Protein 2ID3 (pdb70)

Radius of gyration: 21.88 Å; Cα contacts (8 Å, |Δi|>4): 629; chains: 2; bounding box: 57×42×58 Å

Solvent-accessible surface area: 16475 Å² total

Secondary structure (DSSP, 8-state):
-HHHHHHHHHHHHHHHHHHHHH-GGG--HHHHHHHHT--HHHHHHHH-SHHHHHHHHHH--TTPPPPP--SSHHHHHHHHHHHHHHHHHSHHHHHHHHHHHHHHHH-HHHHHHHHHHHHHHHHHHHHHHHHHHHTTSS-TTB-HHHHHHHHHHHHHHIIIII-PPP-HHHHHHHHHHHHHHHHTTTTB--/-HHHHHHHHHHHHHHHHHHHH-GGG--HHHHHHHHT--HHHHHHHH-SHHHHHHHHHH--TTPPPPP--SSHHHHHHHHHHHHHHHHHSHHHHHHHHHHHHHHHH-HHHHHHHHHHHHHHHHHHHHHHHHHHHTTSS-TTB-HHHHHHHHHHHHHIIIIII-PPP-HHHHHHHHHHHHHHHHTTTTB--

Organism: Streptomyces coelicolor (strain ATCC BAA-471 / A3(2) / M145) (NCBI:txid100226)

Nearest PDB structures (foldseek):
  2id3-assembly1_A  TM=1.005E+00  e=2.063E-26  Streptomyces coelicolor
  8fw8-assembly1_A  TM=6.863E-01  e=2.282E-04  Neisseria gonorrhoeae
  8fw8-assembly2_D  TM=6.880E-01  e=2.505E-04  Neisseria gonorrhoeae
  3bjb-assembly3_F  TM=6.078E-01  e=8.425E-04  Rhodococcus jostii RHA1
  2jk3-assembly1_B  TM=5.901E-01  e=1.696E-03  Bacillus cereus

B-factor: mean 12.19, std 9.4, range [2.0, 215.23]

Structure (mmCIF, N/CA/C/O backbone):
data_2ID3
#
_entry.id   2ID3
#
_cell.length_a   81.069
_cell.length_b   85.617
_cell.length_c   126.341
_cell.angle_alpha   90.00
_cell.angle_beta   90.00
_cell.angle_gamma   90.00
#
_symmetry.space_group_name_H-M   'C 2 2 21'
#
loop_
_entity.id
_entity.type
_entity.pdbx_description
1 polymer 'Putative transcriptional regulator'
2 non-polymer 'CALCIUM ION'
3 non-polymer 'CHLORIDE ION'
4 water water
#
loop_
_atom_site.group_PDB
_atom_site.id
_atom_site.type_symbol
_atom_site.label_atom_id
_atom_site.label_alt_id
_atom_site.label_comp_id
_atom_site.label_asym_id
_atom_site.label_entity_id
_atom_site.label_seq_id
_atom_site.pdbx_PDB_ins_code
_atom_site.Cartn_x
_atom_site.Cartn_y
_atom_site.Cartn_z
_atom_site.occupancy
_atom_site.B_iso_or_equiv
_atom_site.auth_seq_id
_atom_site.auth_comp_id
_atom_site.auth_asym_id
_atom_site.auth_atom_id
_atom_site.pdbx_PDB_model_num
ATOM 1 N N . GLY A 1 35 ? 10.419 8.625 38.154 1.00 21.63 13 GLY A N 1
ATOM 2 C CA . GLY A 1 35 ? 9.617 7.626 37.394 1.00 19.72 13 GLY A CA 1
ATOM 3 C C . GLY A 1 35 ? 10.062 7.476 35.949 1.00 19.70 13 GLY A C 1
ATOM 4 O O . GLY A 1 35 ? 10.334 8.480 35.254 1.00 20.35 13 GLY A O 1
ATOM 5 N N . GLY A 1 36 ? 10.181 6.223 35.521 1.00 17.79 14 GLY A N 1
ATOM 6 C CA . GLY A 1 36 ? 10.351 5.864 34.121 1.00 16.02 14 GLY A CA 1
ATOM 7 C C . GLY A 1 36 ? 11.672 6.255 33.494 1.00 14.58 14 GLY A C 1
ATOM 8 O O . GLY A 1 36 ? 12.661 6.501 34.173 1.00 13.29 14 GLY A O 1
ATOM 9 N N . ARG A 1 37 ? 11.679 6.341 32.170 1.00 13.74 15 ARG A N 1
ATOM 10 C CA . ARG A 1 37 ? 12.917 6.638 31.448 1.00 12.87 15 ARG A CA 1
ATOM 11 C C . ARG A 1 37 ? 13.565 7.948 31.898 1.00 12.79 15 ARG A C 1
ATOM 12 O O . ARG A 1 37 ? 14.767 8.034 31.919 1.00 13.10 15 ARG A O 1
ATOM 20 N N . THR A 1 38 ? 12.772 8.944 32.288 1.00 11.96 16 THR A N 1
ATOM 21 C CA . THR A 1 38 ? 13.337 10.245 32.715 1.00 11.15 16 THR A CA 1
ATOM 22 C C . THR A 1 38 ? 14.202 10.056 33.942 1.00 10.48 16 THR A C 1
ATOM 23 O O . THR A 1 38 ? 15.280 10.666 34.062 1.00 11.05 16 THR A O 1
ATOM 27 N N . ALA A 1 39 ? 13.720 9.203 34.851 1.00 9.30 17 ALA A N 1
ATOM 28 C CA . ALA A 1 39 ? 14.450 8.897 36.090 1.00 9.68 17 ALA A CA 1
ATOM 29 C C . ALA A 1 39 ? 15.693 8.054 35.817 1.00 10.20 17 ALA A C 1
ATOM 30 O O . ALA A 1 39 ? 16.750 8.253 36.430 1.00 10.17 17 ALA A O 1
ATOM 32 N N . ARG A 1 40 ? 15.577 7.142 34.858 1.00 9.75 18 ARG A N 1
ATOM 33 C CA A ARG A 1 40 ? 16.695 6.282 34.475 0.50 10.41 18 ARG A CA 1
ATOM 34 C CA B ARG A 1 40 ? 16.703 6.287 34.488 0.50 9.59 18 ARG A CA 1
ATOM 35 C C . ARG A 1 40 ? 17.791 7.109 33.830 1.00 9.74 18 ARG A C 1
ATOM 36 O O . ARG A 1 40 ? 18.975 6.883 34.082 1.00 8.83 18 ARG A O 1
ATOM 51 N N . ILE A 1 41 ? 17.375 8.053 32.984 1.00 8.56 19 ILE A N 1
ATOM 52 C CA . ILE A 1 41 ? 18.312 8.966 32.344 1.00 8.95 19 ILE A CA 1
ATOM 53 C C . ILE A 1 41 ? 19.081 9.785 33.365 1.00 9.17 19 ILE A C 1
ATOM 54 O O . ILE A 1 41 ? 20.299 9.859 33.288 1.00 9.25 19 ILE A O 1
ATOM 59 N N . ARG A 1 42 ? 18.373 10.327 34.362 1.00 9.18 20 ARG A N 1
ATOM 60 C CA . ARG A 1 42 ? 19.030 11.106 35.426 1.00 10.04 20 ARG A CA 1
ATOM 61 C C . ARG A 1 42 ? 20.024 10.212 36.187 1.00 9.89 20 ARG A C 1
ATOM 62 O O . ARG A 1 42 ? 21.178 10.620 36.366 1.00 10.23 20 ARG A O 1
ATOM 70 N N . GLU A 1 43 ? 19.615 9.002 36.589 1.00 8.83 21 GLU A N 1
ATOM 71 C CA . GLU A 1 43 ? 20.550 8.074 37.254 1.00 7.83 21 GLU A CA 1
ATOM 72 C C . GLU A 1 43 ? 21.808 7.826 36.445 1.00 7.93 21 GLU A C 1
ATOM 73 O O . GLU A 1 43 ? 22.916 7.864 36.991 1.00 7.94 21 GLU A O 1
ATOM 79 N N . ALA A 1 44 ? 21.635 7.549 35.154 1.00 7.80 22 ALA A N 1
ATOM 80 C CA . ALA A 1 44 ? 22.778 7.294 34.241 1.00 6.77 22 ALA A CA 1
ATOM 81 C C . ALA 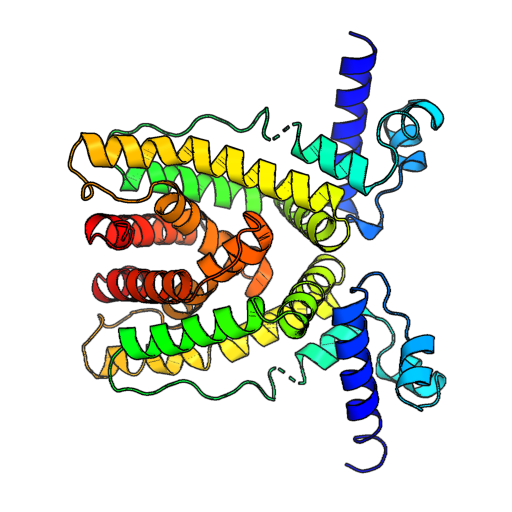A 1 44 ? 23.701 8.492 34.104 1.00 7.57 22 ALA A C 1
ATOM 82 O O . ALA A 1 44 ? 24.945 8.353 34.173 1.00 7.96 22 ALA A O 1
ATOM 84 N N . VAL A 1 45 ? 23.100 9.679 33.954 1.00 7.75 23 VAL A N 1
ATOM 85 C CA . VAL A 1 45 ? 23.850 10.920 33.774 1.00 6.93 23 VAL A CA 1
ATOM 86 C C . VAL A 1 45 ? 24.611 11.244 35.059 1.00 8.16 23 VAL A C 1
ATOM 87 O O . VAL A 1 45 ? 25.803 11.599 35.019 1.00 6.73 23 VAL A O 1
ATOM 91 N N . LEU A 1 46 ? 23.959 11.025 36.208 1.00 8.74 24 LEU A N 1
ATOM 92 C CA . LEU A 1 46 ? 24.656 11.378 37.448 1.00 9.11 24 LEU A CA 1
ATOM 93 C C . LEU A 1 46 ? 25.784 10.428 37.804 1.00 10.10 24 LEU A C 1
ATOM 94 O O . LEU A 1 46 ? 26.819 10.872 38.359 1.00 10.18 24 LEU A O 1
ATOM 99 N N . LEU A 1 47 ? 25.590 9.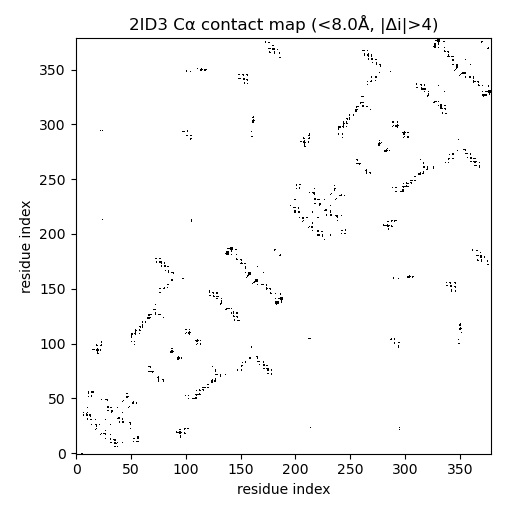132 37.509 1.00 8.75 25 LEU A N 1
ATOM 100 C CA . LEU A 1 47 ? 26.649 8.113 37.659 1.00 10.12 25 LEU A CA 1
ATOM 101 C C . LEU A 1 47 ? 27.808 8.492 36.750 1.00 8.93 25 LEU A C 1
ATOM 102 O O . LEU A 1 47 ? 28.969 8.511 37.171 1.00 8.58 25 LEU A O 1
ATOM 107 N N . ALA A 1 48 ? 27.485 8.855 35.512 1.00 8.29 26 ALA A N 1
ATOM 108 C CA . ALA A 1 48 ? 28.527 9.229 34.566 1.00 8.14 26 ALA A CA 1
ATOM 109 C C . ALA A 1 48 ? 29.271 10.476 35.031 1.00 9.05 26 ALA A C 1
ATOM 110 O O . ALA A 1 48 ? 30.531 10.554 34.923 1.00 9.23 26 ALA A O 1
ATOM 112 N N . ALA A 1 49 ? 28.521 11.409 35.585 1.00 8.77 27 ALA A N 1
ATOM 113 C CA . ALA A 1 49 ? 29.147 12.633 36.119 1.00 8.24 27 ALA A CA 1
ATOM 114 C C . ALA A 1 49 ? 30.072 12.352 37.287 1.00 8.92 27 ALA A C 1
ATOM 115 O O . ALA A 1 49 ? 31.150 12.930 37.356 1.00 9.18 27 ALA A O 1
ATOM 117 N N . GLY A 1 50 ? 29.640 11.498 38.203 1.00 8.69 28 GLY A N 1
ATOM 118 C CA . GLY A 1 50 ? 30.501 11.126 39.337 1.00 7.37 28 GLY A CA 1
ATOM 119 C C . GLY A 1 50 ? 31.784 10.470 38.854 1.00 8.93 28 GLY A C 1
ATOM 120 O O . GLY A 1 50 ? 32.860 10.758 39.366 1.00 7.70 28 GLY A O 1
ATOM 121 N N . ASP A 1 51 ? 31.669 9.551 37.886 1.00 8.54 29 ASP A N 1
ATOM 122 C CA . ASP A 1 51 ? 32.837 8.858 37.352 1.00 9.00 29 ASP A CA 1
ATOM 123 C C . ASP A 1 51 ? 33.794 9.856 36.708 1.00 9.15 29 ASP A C 1
ATOM 124 O O . ASP A 1 51 ? 35.011 9.800 36.902 1.00 8.95 29 ASP A O 1
ATOM 129 N N . ALA A 1 52 ? 33.253 10.763 35.913 1.00 9.31 30 ALA A N 1
ATOM 130 C CA . ALA A 1 52 ? 34.083 11.758 35.250 1.00 7.56 30 ALA A CA 1
ATOM 131 C C . ALA A 1 52 ? 34.720 12.739 36.224 1.00 7.81 30 ALA A C 1
ATOM 132 O O . ALA A 1 52 ? 35.844 13.167 36.024 1.00 8.96 30 ALA A O 1
ATOM 134 N N . LEU A 1 53 ? 33.982 13.182 37.236 1.00 7.13 31 LEU A N 1
ATOM 135 C CA . LEU A 1 53 ? 34.557 14.097 38.219 1.00 6.98 31 LEU A CA 1
ATOM 136 C C . LEU A 1 53 ? 35.732 13.447 38.927 1.00 7.46 31 LEU A C 1
ATOM 137 O O . LEU A 1 53 ? 36.781 14.055 39.123 1.00 7.20 31 LEU A O 1
ATOM 142 N N . ALA A 1 54 ? 35.536 12.205 39.330 1.00 7.55 32 ALA A N 1
ATOM 143 C CA . ALA A 1 54 ? 36.556 11.488 40.090 1.00 7.50 32 ALA A CA 1
ATOM 144 C C . ALA A 1 54 ? 37.803 11.191 39.261 1.00 7.94 32 ALA A C 1
ATOM 145 O O . ALA A 1 54 ? 38.923 11.293 39.762 1.00 9.31 32 ALA A O 1
ATOM 147 N N . ALA A 1 55 ? 37.600 10.907 37.978 1.00 8.11 33 ALA A N 1
ATOM 148 C CA . ALA A 1 55 ? 38.697 10.667 37.049 1.00 7.15 33 ALA A CA 1
ATOM 149 C C . ALA A 1 55 ? 39.473 11.891 36.629 1.00 7.81 33 ALA A C 1
ATOM 150 O O . ALA A 1 55 ? 40.734 11.867 36.665 1.00 7.03 33 ALA A O 1
ATOM 152 N N . ASP A 1 56 ? 38.744 12.954 36.258 1.00 6.50 34 ASP A N 1
ATOM 153 C CA . ASP A 1 56 ? 39.350 14.024 35.513 1.00 6.93 34 ASP A CA 1
ATOM 154 C C . ASP A 1 56 ? 39.087 15.396 36.073 1.00 6.60 34 ASP A C 1
ATOM 155 O O . ASP A 1 56 ? 39.684 16.357 35.567 1.00 6.89 34 ASP A O 1
ATOM 160 N N . GLY A 1 57 ? 38.215 15.512 37.086 1.00 6.19 35 GLY A N 1
ATOM 161 C CA . GLY A 1 57 ? 37.977 16.786 37.738 1.00 6.83 35 GLY A CA 1
ATOM 162 C C . GLY A 1 57 ? 36.908 17.674 37.143 1.00 7.68 35 GLY A C 1
ATOM 163 O O . GLY A 1 57 ? 36.393 17.416 36.059 1.00 9.11 35 GLY A O 1
ATOM 164 N N . PHE A 1 58 ? 36.585 18.744 37.856 1.00 8.34 36 PHE A N 1
ATOM 165 C CA . PHE A 1 58 ? 35.491 19.599 37.422 1.00 7.82 36 PHE A CA 1
ATOM 166 C C . PHE A 1 58 ? 35.766 20.309 36.103 1.00 9.28 36 PHE A C 1
ATOM 167 O O . PHE A 1 58 ? 34.859 20.383 35.242 1.00 9.64 36 PHE A O 1
ATOM 175 N N . ASP A 1 59 ? 36.989 20.827 35.961 1.00 9.20 37 ASP A N 1
ATOM 176 C CA A ASP A 1 59 ? 37.438 21.570 34.791 0.50 10.30 37 ASP A CA 1
ATOM 177 C CA B ASP A 1 59 ? 37.263 21.642 34.768 0.50 10.13 37 ASP A CA 1
ATOM 178 C C . ASP A 1 59 ? 37.226 20.835 33.481 1.00 10.18 37 ASP A C 1
ATOM 179 O O . ASP A 1 59 ? 37.106 21.443 32.427 1.00 11.47 37 ASP A O 1
ATOM 188 N N . ALA A 1 60 ? 37.258 19.499 33.564 1.00 9.81 38 ALA A N 1
ATOM 189 C CA . ALA A 1 60 ? 37.233 18.642 32.382 1.00 9.78 38 ALA A CA 1
ATOM 190 C C . ALA A 1 60 ? 35.830 18.238 31.979 1.00 9.77 38 ALA A C 1
ATOM 191 O O . ALA A 1 60 ? 35.634 17.702 30.905 1.00 9.78 38 ALA A O 1
ATOM 193 N N . LEU A 1 61 ? 34.847 18.487 32.836 1.00 9.85 39 LEU A N 1
ATOM 194 C CA . LEU A 1 61 ? 33.512 17.902 32.630 1.00 9.82 39 LEU A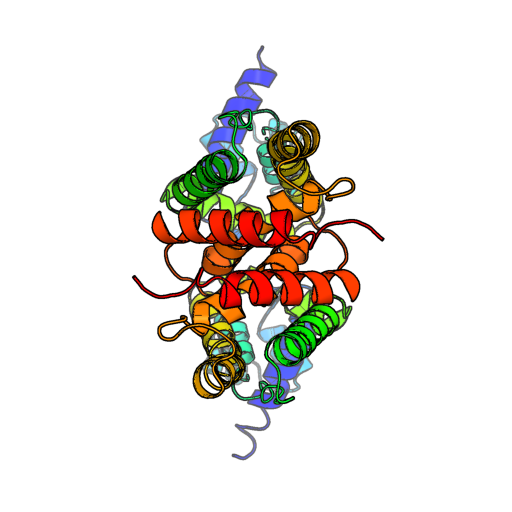 CA 1
ATOM 195 C C . LEU A 1 61 ? 32.903 18.552 31.388 1.00 9.33 39 LEU A C 1
ATOM 196 O O . LEU A 1 61 ? 32.942 19.785 31.267 1.00 8.35 39 LEU A O 1
ATOM 201 N N . ASP A 1 62 ? 32.349 17.750 30.472 1.00 7.71 40 ASP A N 1
ATOM 202 C CA . ASP A 1 62 ? 31.725 18.263 29.244 1.00 8.73 40 ASP A CA 1
ATOM 203 C C . ASP A 1 62 ? 30.406 17.487 29.063 1.00 9.66 40 ASP A C 1
ATOM 204 O O . ASP A 1 62 ? 30.394 16.246 29.024 1.00 10.45 40 ASP A O 1
ATOM 209 N N . LEU A 1 63 ? 29.296 18.212 28.939 1.00 9.55 41 LEU A N 1
ATOM 210 C CA . LEU A 1 63 ? 27.999 17.551 28.900 1.00 9.87 41 LEU A CA 1
ATOM 211 C C . LEU A 1 63 ? 27.771 16.645 27.686 1.00 10.93 41 LEU A C 1
ATOM 212 O O . LEU A 1 63 ? 27.014 15.678 27.784 1.00 10.34 41 LEU A O 1
ATOM 217 N N . GLY A 1 64 ? 28.398 16.976 26.556 1.00 10.72 42 GLY A N 1
ATOM 218 C CA . GLY A 1 64 ? 28.287 16.129 25.387 1.00 9.90 42 GLY A CA 1
ATOM 219 C C . GLY A 1 64 ? 28.962 14.790 25.660 1.00 8.35 42 GLY A C 1
ATOM 220 O O . GLY A 1 64 ? 28.489 13.752 25.221 1.00 8.98 42 GLY A O 1
ATOM 221 N N . GLU A 1 65 ? 30.116 14.818 26.319 1.00 7.86 43 GLU A N 1
ATOM 222 C CA . GLU A 1 65 ? 30.812 13.565 26.665 1.00 7.77 43 GLU A CA 1
ATOM 223 C C . GLU A 1 65 ? 30.009 12.767 27.674 1.00 7.77 43 GLU A C 1
ATOM 224 O O . GLU A 1 65 ? 29.990 11.521 27.620 1.00 7.43 43 GLU A O 1
ATOM 230 N N . ILE A 1 66 ? 29.410 13.453 28.642 1.00 8.13 44 ILE A N 1
ATOM 231 C CA . ILE A 1 66 ? 28.592 12.759 29.661 1.00 8.73 44 ILE A CA 1
ATOM 232 C C . ILE A 1 66 ? 27.406 12.042 29.014 1.00 9.04 44 ILE A C 1
ATOM 233 O O . ILE A 1 66 ? 27.099 10.893 29.317 1.00 9.04 44 ILE A O 1
ATOM 238 N N . ALA A 1 67 ? 26.769 12.710 28.067 1.00 10.02 45 ALA A N 1
ATOM 239 C CA . ALA A 1 67 ? 25.639 12.123 27.361 1.00 9.74 45 ALA A CA 1
ATOM 240 C C . ALA A 1 67 ? 26.046 10.803 26.676 1.00 9.79 45 ALA A C 1
ATOM 241 O O . ALA A 1 67 ? 25.337 9.792 26.750 1.00 10.74 45 ALA A O 1
ATOM 243 N N . ARG A 1 68 ? 27.210 10.818 26.026 1.00 9.75 46 ARG A N 1
ATOM 244 C CA . ARG A 1 68 ? 27.690 9.656 25.297 1.00 10.12 46 ARG A CA 1
ATOM 245 C C . ARG A 1 68 ? 27.982 8.518 26.267 1.00 9.82 46 ARG A C 1
ATOM 246 O O . ARG A 1 68 ? 27.617 7.344 26.027 1.00 8.75 46 ARG A O 1
ATOM 254 N N . ARG A 1 69 ? 28.619 8.864 27.384 1.00 10.10 47 ARG A N 1
ATOM 255 C CA . ARG A 1 69 ? 28.997 7.888 28.401 1.00 10.79 47 ARG A CA 1
ATOM 256 C C . ARG A 1 69 ? 27.788 7.294 29.066 1.00 10.99 47 ARG A C 1
ATOM 257 O O . ARG A 1 69 ? 27.784 6.113 29.424 1.00 10.45 47 ARG A O 1
ATOM 265 N N . ALA A 1 70 ? 26.783 8.133 29.280 1.00 10.01 48 ALA A N 1
ATOM 266 C CA . ALA A 1 70 ? 25.543 7.657 29.878 1.00 10.08 48 ALA A CA 1
ATOM 267 C C . ALA A 1 70 ? 24.623 6.982 28.883 1.00 10.48 48 ALA A C 1
ATOM 268 O O . ALA A 1 70 ? 23.606 6.413 29.295 1.00 11.49 48 ALA A O 1
ATOM 270 N N . GLY A 1 71 ? 24.929 7.051 27.586 1.00 11.23 49 GLY A N 1
ATOM 271 C CA . GLY A 1 71 ? 24.033 6.434 26.590 1.00 11.76 49 GLY A CA 1
ATOM 272 C C . GLY A 1 71 ? 22.718 7.187 26.413 1.00 12.57 49 GLY A C 1
ATOM 273 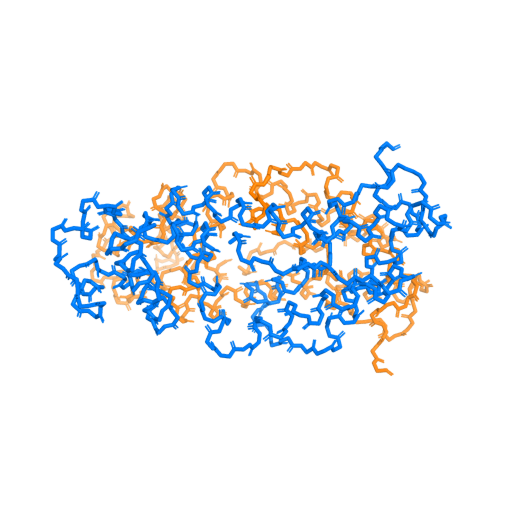O O . GLY A 1 71 ? 21.697 6.583 26.167 1.00 13.06 49 GLY A O 1
ATOM 274 N N . VAL A 1 72 ? 22.760 8.515 26.515 1.00 12.50 50 VAL A N 1
ATOM 275 C CA . VAL A 1 72 ? 21.594 9.400 26.521 1.00 12.79 50 VAL A CA 1
ATOM 276 C C . VAL A 1 72 ? 21.815 10.429 25.417 1.00 13.45 50 VAL A C 1
ATOM 277 O O . VAL A 1 72 ? 22.950 10.793 25.125 1.00 13.02 50 VAL A O 1
ATOM 281 N N . GLY A 1 73 ? 20.737 10.911 24.800 1.00 14.41 51 GLY A N 1
ATOM 282 C CA . GLY A 1 73 ? 20.846 11.987 23.798 1.00 13.55 51 GLY A CA 1
ATOM 283 C C . GLY A 1 73 ? 21.431 13.271 24.368 1.00 13.44 51 GLY A C 1
ATOM 284 O O . GLY A 1 73 ? 21.057 13.709 25.456 1.00 12.83 51 GLY A O 1
ATOM 285 N N . LYS A 1 74 ? 22.338 13.916 23.631 1.00 13.57 52 LYS A N 1
ATOM 286 C CA . LYS A 1 74 ? 22.944 15.121 24.173 1.00 14.26 52 LYS A CA 1
ATOM 287 C C . LYS A 1 74 ? 21.944 16.264 24.378 1.00 13.98 52 LYS A C 1
ATOM 288 O O . LYS A 1 74 ? 22.126 17.075 25.301 1.00 14.22 52 LYS A O 1
ATOM 294 N N . THR A 1 75 ? 20.907 16.364 23.539 1.00 13.39 53 THR A N 1
ATOM 295 C CA . THR A 1 75 ? 20.005 17.511 23.696 1.00 13.44 53 THR A CA 1
ATOM 296 C C . THR A 1 75 ? 19.319 17.469 25.068 1.00 13.41 53 THR A C 1
ATOM 297 O O . THR A 1 75 ? 19.166 18.496 25.707 1.00 13.89 53 THR A O 1
ATOM 301 N N . THR A 1 76 ? 18.962 16.265 25.518 1.00 13.34 54 THR A N 1
ATOM 302 C CA . THR A 1 76 ? 18.370 16.051 26.834 1.00 13.00 54 THR A CA 1
ATOM 303 C C . THR A 1 76 ? 19.312 16.458 27.942 1.00 12.35 54 THR A C 1
ATOM 304 O O . THR A 1 76 ? 18.905 17.093 28.927 1.00 12.77 54 THR A O 1
ATOM 308 N N . VAL A 1 77 ? 20.578 16.089 27.793 1.00 12.27 55 VAL A N 1
ATOM 309 C CA . VAL A 1 77 ? 21.575 16.451 28.828 1.00 11.23 55 VAL A CA 1
ATOM 310 C C . VAL A 1 77 ? 21.778 17.967 28.962 1.00 11.41 55 VAL A C 1
ATOM 311 O O . VAL A 1 77 ? 21.711 18.521 30.069 1.00 10.94 55 VAL A O 1
ATOM 315 N N . TYR A 1 78 ? 21.998 18.668 27.848 1.00 10.95 56 TYR A N 1
ATOM 316 C CA . TYR A 1 78 ? 22.091 20.116 27.912 1.00 10.68 56 TYR A CA 1
ATOM 317 C C . TYR A 1 78 ? 20.776 20.752 28.383 1.00 11.65 56 TYR A C 1
ATOM 318 O O . TYR A 1 78 ? 20.806 21.728 29.140 1.00 12.18 56 TYR A O 1
ATOM 327 N N . ARG A 1 79 ? 19.628 20.237 27.952 1.00 11.15 57 ARG A N 1
ATOM 328 C CA . ARG A 1 79 ? 18.338 20.813 28.390 1.00 12.87 57 ARG A CA 1
ATOM 329 C C . ARG A 1 79 ? 18.126 20.666 29.910 1.00 12.26 57 ARG A C 1
ATOM 330 O O . ARG A 1 79 ? 17.735 21.623 30.589 1.00 12.64 57 ARG A O 1
ATOM 338 N N . ARG A 1 80 ? 18.420 19.487 30.452 1.00 12.78 58 ARG A N 1
ATOM 339 C CA . ARG A 1 80 ? 18.045 19.208 31.836 1.00 12.19 58 ARG A CA 1
ATOM 340 C C . ARG A 1 80 ? 19.064 19.728 32.816 1.00 11.42 58 ARG A C 1
ATOM 341 O O . ARG A 1 80 ? 18.670 20.207 33.902 1.00 12.31 58 ARG A O 1
ATOM 349 N N . TRP A 1 81 ? 20.354 19.697 32.453 1.00 10.04 59 TRP A N 1
ATOM 350 C CA . TRP A 1 81 ? 21.407 20.138 33.413 1.00 9.98 59 TRP A CA 1
ATOM 351 C C . TRP A 1 81 ? 22.110 21.424 33.046 1.00 9.21 59 TRP A C 1
ATOM 352 O O . TRP A 1 81 ? 22.681 22.127 33.914 1.00 9.22 59 TRP A O 1
ATOM 363 N N . GLY A 1 82 ? 22.075 21.742 31.755 1.00 6.13 60 GLY A N 1
ATOM 364 C CA . GLY A 1 82 ? 22.606 23.010 31.275 1.00 5.25 60 GLY A CA 1
ATOM 365 C C . GLY A 1 82 ? 24.102 23.076 31.187 1.00 4.43 60 GLY A C 1
ATOM 366 O O . GLY A 1 82 ? 24.661 23.332 30.119 1.00 5.21 60 GLY A O 1
ATOM 367 N N . THR A 1 83 ? 24.773 22.945 32.328 1.00 4.00 61 THR A N 1
ATOM 368 C CA . THR A 1 83 ? 26.204 23.241 32.409 1.00 4.39 61 THR A CA 1
ATOM 369 C C . THR A 1 83 ? 26.871 22.218 33.325 1.00 3.68 61 THR A C 1
ATOM 370 O O . THR A 1 83 ? 26.185 21.516 34.071 1.00 4.87 61 THR A O 1
ATOM 374 N N . PRO A 1 84 ? 28.214 22.116 33.271 1.00 3.49 62 PRO A N 1
ATOM 375 C CA . PRO A 1 84 ? 28.898 21.274 34.257 1.00 2.88 62 PRO A CA 1
ATOM 376 C C . PRO A 1 84 ? 28.515 21.590 35.702 1.00 3.95 62 PRO A C 1
ATOM 377 O O . PRO A 1 84 ? 28.367 20.663 36.491 1.00 4.55 62 PRO A O 1
ATOM 381 N N . GLY A 1 85 ? 28.402 22.876 36.039 1.00 4.04 63 GLY A N 1
ATOM 382 C CA . GLY A 1 85 ? 27.973 23.275 37.398 1.00 3.19 63 GLY A CA 1
ATOM 383 C C . GLY A 1 85 ? 26.576 22.793 37.737 1.00 4.31 63 GLY A C 1
ATOM 384 O O . GLY A 1 85 ? 26.327 22.353 38.879 1.00 4.53 63 GLY A O 1
ATOM 385 N N . GLY A 1 86 ? 25.646 22.841 36.783 1.00 3.82 64 GLY A N 1
ATOM 386 C CA . GLY A 1 86 ? 24.308 22.254 37.014 1.00 5.17 64 GLY A CA 1
ATOM 387 C C . GLY A 1 86 ? 24.302 20.745 37.198 1.00 5.56 64 GLY A C 1
ATOM 388 O O . GLY A 1 86 ? 23.536 20.229 37.993 1.00 5.40 64 GLY A O 1
ATOM 389 N N . LEU A 1 87 ? 25.196 20.053 36.507 1.00 4.81 65 LEU A N 1
ATOM 390 C CA . LEU A 1 87 ? 25.329 18.610 36.636 1.00 4.31 65 LEU A CA 1
ATOM 391 C C . LEU A 1 87 ? 25.912 18.310 38.014 1.00 4.56 65 LEU A C 1
ATOM 392 O O . LEU A 1 87 ? 25.409 17.433 38.722 1.00 3.96 65 LEU A O 1
ATOM 397 N N . ALA A 1 88 ? 26.940 19.053 38.394 1.00 3.50 66 ALA A N 1
ATOM 398 C CA . ALA A 1 88 ? 27.530 18.849 39.729 1.00 3.06 66 ALA A CA 1
ATOM 399 C C . ALA A 1 88 ? 26.504 19.118 40.833 1.00 3.74 66 ALA A C 1
ATOM 400 O O . ALA A 1 88 ? 26.431 18.382 41.835 1.00 4.59 66 ALA A O 1
ATOM 402 N N . ALA A 1 89 ? 25.760 20.219 40.692 1.00 3.99 67 ALA A N 1
ATOM 403 C CA . ALA A 1 89 ? 24.712 20.544 41.671 1.00 4.27 67 ALA A CA 1
ATOM 404 C C . ALA A 1 89 ? 23.694 19.401 41.849 1.00 3.63 67 ALA A C 1
ATOM 405 O O . ALA A 1 89 ? 23.241 19.088 42.983 1.00 3.61 67 ALA A O 1
ATOM 407 N N . ASP A 1 90 ? 23.253 18.807 40.744 1.00 3.90 68 ASP A N 1
ATOM 408 C CA . ASP A 1 90 ? 22.240 17.741 40.845 1.00 3.79 68 ASP A CA 1
ATOM 409 C C . ASP A 1 90 ? 22.825 16.448 41.415 1.00 4.01 68 ASP A C 1
ATOM 410 O O . ASP A 1 90 ? 22.176 15.725 42.147 1.00 4.56 68 ASP A O 1
ATOM 415 N N . LEU A 1 91 ? 24.076 16.158 41.072 1.00 4.40 69 LEU A N 1
ATOM 416 C CA . LEU A 1 91 ? 24.782 15.056 41.713 1.00 3.36 69 LEU A CA 1
ATOM 417 C C . LEU A 1 91 ? 24.848 15.234 43.240 1.00 3.36 69 LEU A C 1
ATOM 418 O O . LEU A 1 91 ? 24.611 14.274 44.010 1.00 2.36 69 LEU A O 1
ATOM 423 N N . LEU A 1 92 ? 25.174 16.451 43.664 1.00 3.62 70 LEU A N 1
ATOM 424 C CA . LEU A 1 92 ? 25.189 16.786 45.110 1.00 2.06 70 LEU A CA 1
ATOM 425 C C . LEU A 1 92 ? 23.801 16.663 45.728 1.00 3.55 70 LEU A C 1
ATOM 426 O O . LEU A 1 92 ? 23.677 16.310 46.909 1.00 3.70 70 LEU A O 1
ATOM 431 N N . ALA A 1 93 ? 22.759 16.934 44.937 1.00 2.79 71 ALA A N 1
ATOM 432 C CA . ALA A 1 93 ? 21.383 16.782 45.463 1.00 3.06 71 ALA A CA 1
ATOM 433 C C . ALA A 1 93 ? 21.088 15.323 45.703 1.00 3.76 71 ALA A C 1
ATOM 434 O O . ALA A 1 93 ? 20.539 14.964 46.721 1.00 2.15 71 ALA A O 1
ATOM 436 N N . ASP A 1 94 ? 21.473 14.490 44.743 1.00 3.36 72 ASP A N 1
ATOM 437 C CA . ASP A 1 94 ? 21.312 13.063 44.889 1.00 4.71 72 ASP A CA 1
ATOM 438 C C . ASP A 1 94 ? 22.153 12.535 46.052 1.00 4.80 72 ASP A C 1
ATOM 439 O O . ASP A 1 94 ? 21.665 11.732 46.846 1.00 4.57 72 ASP A O 1
ATOM 452 N N . ALA A 1 96 ? 23.064 14.147 48.697 1.00 4.16 74 ALA A N 1
ATOM 453 C CA . ALA A 1 96 ? 22.394 14.568 49.940 1.00 4.60 74 ALA A CA 1
ATOM 454 C C . ALA A 1 96 ? 21.205 13.658 50.254 1.00 5.64 74 ALA A C 1
ATOM 455 O O . ALA A 1 96 ? 21.047 13.192 51.414 1.00 6.34 74 ALA A O 1
ATOM 457 N N . GLU A 1 97 ? 20.349 13.411 49.242 1.00 5.75 75 GLU A N 1
ATOM 458 C CA . GLU A 1 97 ? 19.137 12.582 49.409 1.00 6.98 75 GLU A CA 1
ATOM 459 C C . GLU A 1 97 ? 19.483 11.180 49.862 1.00 7.11 75 GLU A C 1
ATOM 460 O O . GLU A 1 97 ? 18.695 10.541 50.590 1.00 6.72 75 GLU A O 1
ATOM 466 N N . GLN A 1 98 ? 20.658 10.687 49.481 1.00 7.79 76 GLN A N 1
ATOM 467 C CA . GLN A 1 98 ? 21.042 9.294 49.791 1.00 9.32 76 GLN A CA 1
ATOM 468 C C . GLN A 1 98 ? 21.925 9.145 51.033 1.00 8.97 76 GLN A C 1
ATOM 469 O O . GLN A 1 98 ? 22.301 8.040 51.385 1.00 9.79 76 GLN A O 1
ATOM 475 N N . SER A 1 99 ? 22.295 10.258 51.658 1.00 9.22 77 SER A N 1
ATOM 476 C CA . SER A 1 99 ? 23.269 10.255 52.763 1.00 10.08 77 SER A CA 1
ATOM 477 C C . SER A 1 99 ? 22.731 9.360 53.882 1.00 9.53 77 SER A C 1
ATOM 478 O O . SER A 1 99 ? 21.546 9.340 54.123 1.00 9.53 77 SER A O 1
ATOM 481 N N . LEU A 1 100 ? 23.611 8.608 54.540 1.00 7.85 78 LEU A N 1
ATOM 482 C CA . LEU A 1 100 ? 23.171 7.542 55.459 1.00 8.03 78 LEU A CA 1
ATOM 483 C C . LEU A 1 100 ? 22.903 8.056 56.885 1.00 7.26 78 LEU A C 1
ATOM 484 O O . LEU A 1 100 ? 23.401 9.126 57.266 1.00 8.43 78 LEU A O 1
ATOM 489 N N . PRO A 1 101 ? 22.040 7.344 57.625 1.00 6.92 79 PRO A N 1
ATOM 490 C CA . PRO A 1 101 ? 21.692 7.781 58.993 1.00 6.43 79 PRO A CA 1
ATOM 491 C C . PRO A 1 101 ? 22.872 7.735 59.937 1.00 7.24 79 PRO A C 1
ATOM 492 O O . PRO A 1 101 ? 23.803 6.943 59.753 1.00 7.46 79 PRO A O 1
ATOM 496 N N . ARG A 1 102 ? 22.784 8.546 60.979 1.00 4.82 80 ARG A N 1
ATOM 497 C CA . ARG A 1 102 ? 23.812 8.595 62.003 1.00 5.67 80 ARG A CA 1
ATOM 498 C C . ARG A 1 102 ? 23.942 7.309 62.811 1.00 7.11 80 ARG A C 1
ATOM 499 O O . ARG A 1 102 ? 22.985 6.524 62.914 1.00 7.29 80 ARG A O 1
ATOM 507 N N . ALA A 1 103 ? 25.119 7.142 63.416 1.00 6.22 81 ALA A N 1
ATOM 508 C CA . ALA A 1 103 ? 25.330 6.189 64.500 1.00 7.57 81 ALA A CA 1
ATOM 509 C C . ALA A 1 103 ? 24.489 6.568 65.691 1.00 8.57 81 ALA A C 1
ATOM 510 O O . ALA A 1 103 ? 24.126 7.739 65.880 1.00 9.34 81 ALA A O 1
ATOM 512 N N . ASP A 1 104 ? 24.200 5.575 66.518 1.00 8.02 82 ASP A N 1
ATOM 513 C CA . ASP A 1 104 ? 23.458 5.814 67.735 1.00 8.40 82 ASP A CA 1
ATOM 514 C C . ASP A 1 104 ? 23.905 4.755 68.741 1.00 9.12 82 ASP A C 1
ATOM 515 O O . ASP A 1 104 ? 23.184 3.777 69.030 1.00 9.52 82 ASP A O 1
ATOM 520 N N . THR A 1 105 ? 25.076 5.004 69.320 1.00 9.56 83 THR A N 1
ATOM 521 C CA . THR A 1 105 ? 25.740 4.023 70.171 1.00 9.78 83 THR A CA 1
ATOM 522 C C . THR A 1 105 ? 25.363 4.133 71.633 1.00 9.71 83 THR A C 1
ATOM 523 O O . THR A 1 105 ? 25.556 3.178 72.388 1.00 10.42 83 THR A O 1
ATOM 527 N N . GLY A 1 106 ? 24.824 5.280 72.032 1.00 9.65 84 GLY A N 1
ATOM 528 C CA . GLY A 1 106 ? 24.547 5.515 73.452 1.00 9.23 84 GLY A CA 1
ATOM 529 C C . GLY A 1 106 ? 25.598 6.404 74.119 1.00 9.15 84 GLY A C 1
ATOM 530 O O . GLY A 1 106 ? 25.460 6.734 75.298 1.00 9.66 84 GLY A O 1
ATOM 531 N N . ALA A 1 107 ? 26.640 6.792 73.383 1.00 8.93 85 ALA A N 1
ATOM 532 C CA . ALA A 1 107 ? 27.698 7.667 73.922 1.00 8.97 85 ALA A CA 1
ATOM 533 C C . ALA A 1 107 ? 28.211 8.637 72.885 1.00 8.69 85 ALA A C 1
ATOM 534 O O . ALA A 1 107 ? 28.495 8.238 71.766 1.00 9.40 85 ALA A O 1
ATOM 536 N N . LEU A 1 108 ? 28.375 9.901 73.277 1.00 9.02 86 LEU A N 1
ATOM 537 C CA . LEU A 1 108 ? 28.805 10.939 72.351 1.00 8.86 86 LEU A CA 1
ATOM 538 C C . LEU A 1 108 ? 30.110 10.641 71.623 1.00 9.27 86 LEU A C 1
ATOM 539 O O . LEU A 1 108 ? 30.170 10.741 70.399 1.00 9.44 86 LEU A O 1
ATOM 544 N N . GLU A 1 109 ? 31.159 10.299 72.357 1.00 9.70 87 GLU A N 1
ATOM 545 C CA . GLU A 1 109 ? 32.437 10.152 71.673 1.00 9.38 87 GLU A CA 1
ATOM 546 C C . GLU A 1 109 ? 32.456 8.942 70.745 1.00 9.71 87 GLU A C 1
ATOM 547 O O . GLU A 1 109 ? 33.079 9.021 69.679 1.00 10.09 87 GLU A O 1
ATOM 553 N N . GLU A 1 110 ? 31.779 7.841 71.121 1.00 8.54 88 GLU A N 1
ATOM 554 C CA . GLU A 1 110 ? 31.656 6.698 70.217 1.00 9.91 88 GLU A CA 1
ATOM 555 C C . GLU A 1 110 ? 30.862 7.081 68.947 1.00 9.00 88 GLU A C 1
ATOM 556 O O . GLU A 1 110 ? 31.221 6.668 67.846 1.00 8.84 88 GLU A O 1
ATOM 562 N N . ASP A 1 111 ? 29.787 7.850 69.106 1.00 8.26 89 ASP A N 1
ATOM 563 C CA . ASP A 1 111 ? 29.045 8.356 67.933 1.00 7.53 89 ASP A CA 1
ATOM 564 C C . ASP A 1 111 ? 29.917 9.224 67.044 1.00 6.70 89 ASP A C 1
ATOM 565 O O . ASP A 1 111 ? 29.904 9.068 65.837 1.00 7.02 89 ASP A O 1
ATOM 570 N N . LEU A 1 112 ? 30.657 10.161 67.642 1.00 4.41 90 LEU A N 1
ATOM 571 C CA . LEU A 1 112 ? 31.438 11.103 66.831 1.00 3.97 90 LEU A CA 1
ATOM 572 C C . LEU A 1 112 ? 32.619 10.373 66.208 1.00 4.74 90 LEU A C 1
ATOM 573 O O . LEU A 1 112 ? 33.051 10.753 65.128 1.00 4.60 90 LEU A O 1
ATOM 578 N N . ARG A 1 113 ? 33.114 9.326 66.887 1.00 4.13 91 ARG A N 1
ATOM 579 C CA . ARG A 1 113 ? 34.203 8.494 66.312 1.00 5.00 91 ARG A CA 1
ATOM 580 C C . ARG A 1 113 ? 33.673 7.732 65.088 1.00 4.98 91 ARG A C 1
ATOM 581 O O . ARG A 1 113 ? 34.369 7.646 64.079 1.00 4.80 91 ARG A O 1
ATOM 589 N N . ALA A 1 114 ? 32.445 7.202 65.156 1.00 4.72 92 ALA A N 1
ATOM 590 C CA . ALA A 1 114 ? 31.869 6.470 63.997 1.00 5.31 92 ALA A CA 1
ATOM 591 C C . ALA A 1 114 ? 31.779 7.426 62.819 1.00 6.06 92 ALA A C 1
ATOM 592 O O . ALA A 1 114 ? 32.131 7.076 61.683 1.00 7.06 92 ALA A O 1
ATOM 594 N N . ASN A 1 115 ? 31.307 8.639 63.099 1.00 5.95 93 ASN A N 1
ATOM 595 C CA . ASN A 1 115 ? 31.238 9.689 62.098 1.00 6.22 93 ASN A CA 1
ATOM 596 C C . ASN A 1 115 ? 32.609 9.950 61.505 1.00 5.77 93 ASN A C 1
ATOM 597 O O . ASN A 1 115 ? 32.762 9.941 60.280 1.00 6.73 93 ASN A O 1
ATOM 602 N N . ALA A 1 116 ? 33.603 10.239 62.352 1.00 4.77 94 ALA A N 1
ATOM 603 C CA . ALA A 1 116 ? 34.905 10.660 61.837 1.00 3.58 94 ALA A CA 1
ATOM 604 C C . ALA A 1 116 ? 35.547 9.557 61.029 1.00 3.99 94 ALA A C 1
ATOM 605 O O . ALA A 1 116 ? 36.198 9.833 60.011 1.00 3.41 94 ALA A O 1
ATOM 607 N N . ARG A 1 117 ? 35.354 8.302 61.458 1.00 3.75 95 ARG A N 1
ATOM 608 C CA . ARG A 1 117 ? 35.966 7.183 60.742 1.00 4.03 95 ARG A CA 1
ATOM 609 C C . ARG A 1 117 ? 35.347 7.028 59.360 1.00 4.53 95 ARG A C 1
ATOM 610 O O . ARG A 1 117 ? 36.040 6.663 58.414 1.00 5.19 95 ARG A O 1
ATOM 618 N N . LEU A 1 118 ? 34.066 7.325 59.233 1.00 4.55 96 LEU A N 1
ATOM 619 C CA . LEU A 1 118 ? 33.394 7.259 57.936 1.00 5.49 96 LEU A CA 1
ATOM 620 C C . LEU A 1 118 ? 33.877 8.363 57.030 1.00 4.98 96 LEU A C 1
ATOM 621 O O . LEU A 1 118 ? 34.074 8.158 55.850 1.00 4.38 96 LEU A O 1
ATOM 626 N N . VAL A 1 119 ? 34.044 9.552 57.594 1.00 6.17 97 VAL A N 1
ATOM 627 C CA . VAL A 1 119 ? 34.618 10.647 56.786 1.00 6.17 97 VAL A CA 1
ATOM 628 C C . VAL A 1 119 ? 36.014 10.323 56.288 1.00 8.31 97 VAL A C 1
ATOM 629 O O . VAL A 1 119 ? 36.326 10.554 55.104 1.00 8.28 97 VAL A O 1
ATOM 633 N N . VAL A 1 120 ? 36.872 9.781 57.168 1.00 7.59 98 VAL A N 1
ATOM 634 C CA . VAL A 1 120 ? 38.215 9.406 56.719 1.00 6.83 98 VAL A CA 1
ATOM 635 C C . VAL A 1 120 ? 38.136 8.300 55.689 1.00 7.19 98 VAL A C 1
ATOM 636 O O . VAL A 1 120 ? 38.835 8.350 54.699 1.00 8.77 98 VAL A O 1
ATOM 640 N N . ARG A 1 121 ? 37.262 7.326 55.881 1.00 7.93 99 ARG A N 1
ATOM 641 C CA . ARG A 1 121 ? 37.194 6.243 54.882 1.00 8.51 99 ARG A CA 1
ATOM 642 C C . ARG A 1 121 ? 36.772 6.747 53.514 1.00 9.47 99 ARG A C 1
ATOM 643 O O . ARG A 1 121 ? 37.297 6.294 52.477 1.00 9.82 99 ARG A O 1
ATOM 651 N N . THR A 1 122 ? 35.864 7.708 53.524 1.00 10.48 100 THR A N 1
ATOM 652 C CA . THR A 1 122 ? 35.406 8.400 52.310 1.00 9.93 100 THR A CA 1
ATOM 653 C C . THR A 1 122 ? 36.527 9.226 51.669 1.00 10.12 100 THR A C 1
ATOM 654 O O . THR A 1 122 ? 36.831 9.056 50.480 1.00 11.50 100 THR A O 1
ATOM 658 N N . LEU A 1 123 ? 37.174 10.101 52.434 1.00 9.74 101 LEU A N 1
ATOM 659 C CA . LEU A 1 123 ? 38.178 10.983 51.813 1.00 9.33 101 LEU A CA 1
ATOM 660 C C . LEU A 1 123 ? 39.462 10.275 51.444 1.00 9.97 101 LEU A C 1
ATOM 661 O O . LEU A 1 123 ? 40.186 10.743 50.559 1.00 9.18 101 LEU A O 1
ATOM 666 N N . ASP A 1 124 ? 39.756 9.160 52.122 1.00 10.26 102 ASP A N 1
ATOM 667 C CA . ASP A 1 124 ? 40.980 8.416 51.860 1.00 11.09 102 ASP A CA 1
ATOM 668 C C . ASP A 1 124 ? 40.748 7.370 50.763 1.00 10.99 102 ASP A C 1
ATOM 669 O O . ASP A 1 124 ? 41.721 6.791 50.233 1.00 12.39 102 ASP A O 1
ATOM 674 N N . ASP A 1 125 ? 39.486 7.160 50.376 1.00 11.27 103 ASP A N 1
ATOM 675 C CA . ASP A 1 125 ? 39.185 6.245 49.281 1.00 11.79 103 ASP A CA 1
ATOM 676 C C . ASP A 1 125 ? 39.695 6.857 47.983 1.00 11.67 103 ASP A C 1
ATOM 677 O O . ASP A 1 125 ? 39.483 8.028 47.764 1.00 10.73 103 ASP A O 1
ATOM 682 N N . PRO A 1 126 ? 40.392 6.081 47.133 1.00 12.01 104 PRO A N 1
ATOM 683 C CA . PRO A 1 126 ? 40.859 6.746 45.902 1.00 12.43 104 PRO A CA 1
ATOM 684 C C . PRO A 1 126 ? 39.750 7.435 45.083 1.00 12.26 104 PRO A C 1
ATOM 685 O O . PRO A 1 126 ? 39.863 8.629 44.786 1.00 14.21 104 PRO A O 1
ATOM 689 N N . ARG A 1 127 ? 38.688 6.704 44.754 1.00 11.64 105 ARG A N 1
ATOM 690 C CA . ARG A 1 127 ? 37.595 7.293 43.995 1.00 10.91 105 ARG A CA 1
ATOM 691 C C . ARG A 1 127 ? 36.845 8.392 44.737 1.00 10.16 105 ARG A C 1
ATOM 692 O O . ARG A 1 127 ? 36.638 9.494 44.204 1.00 9.49 105 ARG A O 1
ATOM 700 N N . GLN A 1 128 ? 36.407 8.094 45.957 1.00 9.13 106 GLN A N 1
ATOM 701 C CA . GLN A 1 128 ? 35.525 9.026 46.654 1.00 8.39 106 GLN A CA 1
ATOM 702 C C . GLN A 1 128 ? 36.291 10.271 47.038 1.00 8.22 106 GLN A C 1
ATOM 703 O O . GLN A 1 128 ? 35.723 11.360 47.030 1.00 7.79 106 GLN A O 1
ATOM 709 N N . GLY A 1 129 ? 37.570 10.112 47.373 1.00 8.04 107 GLY A N 1
ATOM 710 C CA . GLY A 1 129 ? 38.413 11.249 47.756 1.00 8.19 107 GLY A CA 1
ATOM 711 C C . GLY A 1 129 ? 38.577 12.195 46.586 1.00 7.61 107 GLY A C 1
ATOM 712 O O . GLY A 1 129 ? 38.547 13.435 46.730 1.00 7.40 107 GLY A O 1
ATOM 713 N N . ARG A 1 130 ? 38.761 11.606 45.410 1.00 5.98 108 ARG A N 1
ATOM 714 C CA . ARG A 1 130 ? 38.873 12.417 44.181 1.00 5.36 108 ARG A CA 1
ATOM 715 C C . ARG A 1 130 ? 37.545 13.098 43.809 1.00 6.41 108 ARG A C 1
ATOM 716 O O . ARG A 1 130 ? 37.517 14.255 43.360 1.00 6.05 108 ARG A O 1
ATOM 724 N N . LEU A 1 131 ? 36.447 12.382 44.019 1.00 6.71 109 LEU A N 1
ATOM 725 C CA . LEU A 1 131 ? 35.110 12.951 43.777 1.00 6.39 109 LEU A CA 1
ATOM 726 C C . LEU A 1 131 ? 34.844 14.158 44.665 1.00 5.85 109 LEU A C 1
ATOM 727 O O . LEU A 1 131 ? 34.423 15.200 44.181 1.00 6.93 109 LEU A O 1
ATOM 732 N N . PHE A 1 132 ? 35.108 13.999 45.959 1.00 6.72 110 PHE A N 1
ATOM 733 C CA . PHE A 1 132 ? 34.912 15.107 46.873 1.00 6.84 110 PHE A CA 1
ATOM 734 C C . PHE A 1 132 ? 35.813 16.290 46.584 1.00 6.49 110 PHE A C 1
ATOM 735 O O . PHE A 1 132 ? 35.346 17.412 46.657 1.00 6.38 110 PHE A O 1
ATOM 743 N N . ARG A 1 133 ? 37.085 16.076 46.227 1.00 5.71 111 ARG A N 1
ATOM 744 C CA A ARG A 1 133 ? 37.948 17.206 45.849 0.70 6.60 111 ARG A CA 1
ATOM 745 C CA B ARG A 1 133 ? 37.950 17.192 45.847 0.30 5.34 111 ARG A CA 1
ATOM 746 C C . ARG A 1 133 ? 37.368 17.913 44.625 1.00 5.25 111 ARG A C 1
ATOM 747 O O . ARG A 1 133 ? 37.375 19.147 44.554 1.00 4.08 111 ARG A O 1
ATOM 762 N N . ALA A 1 134 ? 36.864 17.140 43.659 1.00 4.10 112 ALA A N 1
ATOM 763 C CA . ALA A 1 134 ? 36.282 17.714 42.414 1.00 5.69 112 ALA A CA 1
ATOM 764 C C . ALA A 1 134 ? 34.985 18.481 42.663 1.00 5.41 112 ALA A C 1
ATOM 765 O O . ALA A 1 134 ? 34.717 19.494 42.017 1.00 5.96 112 ALA A O 1
ATOM 767 N N . LEU A 1 135 ? 34.200 18.021 43.646 1.00 5.34 113 LEU A N 1
ATOM 768 C CA . LEU A 1 135 ? 32.943 18.690 43.978 1.00 4.15 113 LEU A CA 1
ATOM 769 C C . LEU A 1 135 ? 33.262 19.969 44.734 1.00 4.33 113 LEU A C 1
ATOM 770 O O . LEU A 1 135 ? 32.575 20.997 44.583 1.00 3.82 113 LEU A O 1
ATOM 775 N N . ILE A 1 136 ? 34.294 19.927 45.588 1.00 3.90 114 ILE A N 1
ATOM 776 C CA . ILE A 1 136 ? 34.706 21.167 46.260 1.00 4.47 114 ILE A CA 1
ATOM 777 C C . ILE A 1 136 ? 35.247 22.152 45.242 1.00 4.69 114 ILE A C 1
ATOM 778 O O . ILE A 1 136 ? 34.893 23.348 45.287 1.00 5.78 114 ILE A O 1
ATOM 783 N N . ALA A 1 137 ? 36.019 21.670 44.275 1.00 5.36 115 ALA A N 1
ATOM 784 C CA . ALA A 1 137 ? 36.493 22.566 43.206 1.00 5.36 115 ALA A CA 1
ATOM 785 C C . ALA A 1 137 ? 35.328 23.163 42.435 1.00 5.73 115 ALA A C 1
ATOM 786 O O . ALA A 1 137 ? 35.345 24.351 42.138 1.00 4.94 115 ALA A O 1
ATOM 788 N N . ALA A 1 138 ? 34.323 22.369 42.127 1.00 4.80 116 ALA A N 1
ATOM 789 C CA . ALA A 1 138 ? 33.120 22.893 41.467 1.00 5.28 116 ALA A CA 1
ATOM 790 C C . ALA A 1 138 ? 32.477 24.009 42.303 1.00 5.54 116 ALA A C 1
ATOM 791 O O . ALA A 1 138 ? 32.122 25.081 41.775 1.00 6.62 116 ALA A O 1
ATOM 793 N N . SER A 1 139 ? 32.382 23.792 43.630 1.00 5.76 117 SER A N 1
ATOM 794 C CA . SER A 1 139 ? 31.794 24.834 44.490 1.00 4.73 117 SER A CA 1
ATOM 795 C C . SER A 1 139 ? 32.568 26.131 44.493 1.00 6.05 117 SER A C 1
ATOM 796 O O . SER A 1 139 ? 32.001 27.192 44.709 1.00 6.22 117 SER A O 1
ATOM 799 N N . LEU A 1 140 ? 33.873 26.056 44.256 1.00 6.25 118 LEU A N 1
ATOM 800 C CA . LEU A 1 140 ? 34.702 27.250 44.326 1.00 5.33 118 LEU A CA 1
ATOM 801 C C . LEU A 1 140 ? 34.665 28.029 43.039 1.00 5.35 118 LEU A C 1
ATOM 802 O O . LEU A 1 140 ? 34.951 29.228 43.043 1.00 8.02 118 LEU A O 1
ATOM 807 N N . CYS A 1 141 ? 34.294 27.329 41.961 1.00 6.01 119 CYS A N 1
ATOM 808 C CA . CYS A 1 141 ? 34.303 27.866 40.602 1.00 6.68 119 CYS A CA 1
ATOM 809 C C . CYS A 1 141 ? 32.894 28.210 40.104 1.00 5.60 119 CYS A C 1
ATOM 810 O O . CYS A 1 141 ? 32.762 28.895 39.119 1.00 6.61 119 CYS A O 1
ATOM 813 N N . ASN A 1 142 ? 31.837 27.742 40.764 1.00 5.21 120 ASN A N 1
ATOM 814 C CA . ASN A 1 142 ? 30.510 27.817 40.173 1.00 5.00 120 ASN A CA 1
ATOM 815 C C . ASN A 1 142 ? 29.477 27.994 41.258 1.00 5.92 120 ASN A C 1
ATOM 816 O O . ASN A 1 142 ? 29.390 27.166 42.189 1.00 3.83 120 ASN A O 1
ATOM 821 N N . GLU A 1 143 ? 28.701 29.067 41.163 1.00 4.74 121 GLU A N 1
ATOM 822 C CA . GLU A 1 143 ? 27.750 29.392 42.244 1.00 7.95 121 GLU A CA 1
ATOM 823 C C . GLU A 1 143 ? 26.629 28.378 42.418 1.00 6.56 121 GLU A C 1
ATOM 824 O O . GLU A 1 143 ? 26.154 28.130 43.528 1.00 6.61 121 GLU A O 1
ATOM 830 N N . GLN A 1 144 ? 26.213 27.757 41.325 1.00 6.65 122 GLN A N 1
ATOM 831 C CA . GLN A 1 144 ? 25.176 26.723 41.408 1.00 5.00 122 GLN A CA 1
ATOM 832 C C . GLN A 1 144 ? 25.665 25.514 42.203 1.00 5.41 122 GLN A C 1
ATOM 833 O O . GLN A 1 144 ? 24.953 24.981 43.089 1.00 5.36 122 GLN A O 1
ATOM 839 N N . ALA A 1 145 ? 26.894 25.089 41.897 1.00 4.95 123 ALA A N 1
ATOM 840 C CA . ALA A 1 145 ? 27.492 23.926 42.571 1.00 3.89 123 ALA A CA 1
ATOM 841 C C . ALA A 1 145 ? 27.739 24.298 44.019 1.00 4.57 123 ALA A C 1
ATOM 842 O O . ALA A 1 145 ? 27.563 23.436 44.894 1.00 4.81 123 ALA A O 1
ATOM 844 N N . ALA A 1 146 ? 28.135 25.545 44.279 1.00 3.35 124 ALA A N 1
ATOM 845 C CA . ALA A 1 146 ? 28.388 26.005 45.665 1.00 4.61 124 ALA A CA 1
ATOM 846 C C . ALA A 1 146 ? 27.118 25.870 46.533 1.00 4.78 124 ALA A C 1
ATOM 847 O O . ALA A 1 146 ? 27.165 25.364 47.657 1.00 4.41 124 ALA A O 1
ATOM 849 N N . GLU A 1 147 ? 25.975 26.308 46.011 1.00 4.48 125 GLU A N 1
ATOM 850 C CA . GLU A 1 147 ? 24.754 26.244 46.815 1.00 4.10 125 GLU A CA 1
ATOM 851 C C . GLU A 1 147 ? 24.426 24.765 47.125 1.00 4.05 125 GLU A C 1
ATOM 852 O O . GLU A 1 147 ? 24.026 24.420 48.239 1.00 4.05 125 GLU A O 1
ATOM 858 N N . ALA A 1 148 ? 24.615 23.898 46.141 1.00 3.88 126 ALA A N 1
ATOM 859 C CA . ALA A 1 148 ? 24.308 22.500 46.300 1.00 3.34 126 ALA A CA 1
ATOM 860 C C . ALA A 1 148 ? 25.279 21.805 47.251 1.00 4.21 126 ALA A C 1
ATOM 861 O O . ALA A 1 148 ? 24.899 20.863 48.003 1.00 4.23 126 ALA A O 1
ATOM 863 N N . LEU A 1 149 ? 26.540 22.206 47.166 1.00 3.94 127 LEU A N 1
ATOM 864 C CA . LEU A 1 149 ? 27.543 21.685 48.082 1.00 3.16 127 LEU A CA 1
ATOM 865 C C . LEU A 1 149 ? 27.222 22.053 49.512 1.00 4.38 127 LEU A C 1
ATOM 866 O O . LEU A 1 149 ? 27.224 21.202 50.402 1.00 4.40 127 LEU A O 1
ATOM 871 N N . HIS A 1 150 ? 26.906 23.319 49.735 1.00 3.67 128 HIS A N 1
ATOM 872 C CA . HIS A 1 150 ? 26.558 23.728 51.100 1.00 3.86 128 HIS A CA 1
ATOM 873 C C . HIS A 1 150 ? 25.314 23.031 51.620 1.00 4.07 128 HIS A C 1
ATOM 874 O O . HIS A 1 150 ? 25.231 22.716 52.804 1.00 3.79 128 HIS A O 1
ATOM 881 N N . ARG A 1 151 ? 24.364 22.736 50.722 1.00 4.20 129 ARG A N 1
ATOM 882 C CA . ARG A 1 151 ? 23.157 22.021 51.108 1.00 5.18 129 ARG A CA 1
ATOM 883 C C . ARG A 1 151 ? 23.519 20.591 51.461 1.00 4.29 129 ARG A C 1
ATOM 884 O O . ARG A 1 151 ? 22.953 20.030 52.385 1.00 3.79 129 ARG A O 1
ATOM 892 N N . PHE A 1 152 ? 24.462 20.004 50.721 1.00 4.33 130 PHE A N 1
ATOM 893 C CA . PHE A 1 152 ? 24.873 18.637 51.043 1.00 5.45 130 PHE A CA 1
ATOM 894 C C . PHE A 1 152 ? 25.438 18.573 52.465 1.00 5.98 130 PHE A C 1
ATOM 895 O O . PHE A 1 152 ? 25.086 17.668 53.253 1.00 6.24 130 PHE A O 1
ATOM 903 N N . TYR A 1 153 ? 26.349 19.488 52.769 1.00 4.35 131 TYR A N 1
ATOM 904 C CA . TYR A 1 153 ? 26.979 19.449 54.085 1.00 5.52 131 TYR A CA 1
ATOM 905 C C . TYR A 1 153 ? 25.955 19.784 55.162 1.00 5.72 131 TYR A C 1
ATOM 906 O O . TYR A 1 153 ? 26.039 19.234 56.266 1.00 6.49 131 TYR A O 1
ATOM 915 N N . ALA A 1 154 ? 24.993 20.670 54.861 1.00 6.07 132 ALA A N 1
ATOM 916 C CA . ALA A 1 154 ? 23.912 20.950 55.821 1.00 6.08 132 ALA A CA 1
ATOM 917 C C . ALA A 1 154 ? 23.116 19.688 56.154 1.00 7.58 132 ALA A C 1
ATOM 918 O O . ALA A 1 154 ? 22.753 19.444 57.313 1.00 7.94 132 ALA A O 1
ATOM 920 N N . VAL A 1 155 ? 22.791 18.909 55.140 1.00 6.70 133 VAL A N 1
ATOM 921 C CA . VAL A 1 155 ? 22.047 17.652 55.364 1.00 6.45 133 VAL A CA 1
ATOM 922 C C . VAL A 1 155 ? 22.840 16.665 56.209 1.00 6.28 133 VAL A C 1
ATOM 923 O O . VAL A 1 155 ? 22.298 16.094 57.140 1.00 6.66 133 VAL A O 1
ATOM 927 N N . ARG A 1 156 ? 24.121 16.486 55.905 1.00 6.43 134 ARG A N 1
ATOM 928 C CA . ARG A 1 156 ? 24.944 15.515 56.621 1.00 7.79 134 ARG A CA 1
ATOM 929 C C . ARG A 1 156 ? 25.148 15.956 58.063 1.00 7.37 134 ARG A C 1
ATOM 930 O O . ARG A 1 156 ? 25.016 15.137 59.003 1.00 7.35 134 ARG A O 1
ATOM 938 N N . VAL A 1 157 ? 25.458 17.241 58.242 1.00 6.82 135 VAL A N 1
ATOM 939 C CA . VAL A 1 157 ? 25.708 17.777 59.577 1.00 5.36 135 VAL A CA 1
ATOM 940 C C . VAL A 1 157 ? 24.411 17.689 60.382 1.00 5.33 135 VAL A C 1
ATOM 941 O O . VAL A 1 157 ? 24.443 17.339 61.574 1.00 5.47 135 VAL A O 1
ATOM 945 N N . ASP A 1 158 ? 23.276 18.031 59.776 1.00 4.26 136 ASP A N 1
ATOM 946 C CA A ASP A 1 158 ? 22.022 18.011 60.535 0.50 5.28 136 ASP A CA 1
ATOM 947 C CA B ASP A 1 158 ? 22.021 17.989 60.538 0.50 4.89 136 ASP A CA 1
ATOM 948 C C . ASP A 1 158 ? 21.670 16.581 60.948 1.00 5.31 136 ASP A C 1
ATOM 949 O O . ASP A 1 158 ? 21.039 16.357 62.007 1.00 6.23 136 ASP A O 1
ATOM 958 N N . GLU A 1 159 ? 21.996 15.623 60.094 1.00 4.25 137 GLU A N 1
ATOM 959 C CA . GLU A 1 159 ? 21.728 14.216 60.437 1.00 3.87 137 GLU A CA 1
ATOM 960 C C . GLU A 1 159 ? 22.589 13.794 61.614 1.00 5.32 137 GLU A C 1
ATOM 961 O O . GLU A 1 159 ? 22.077 13.199 62.589 1.00 5.41 137 GLU A O 1
ATOM 967 N N . TRP A 1 160 ? 23.880 14.126 61.568 1.00 4.49 138 TRP A N 1
ATOM 968 C CA . TRP A 1 160 ? 24.740 13.657 62.641 1.00 4.80 138 TRP A CA 1
ATOM 969 C C . TRP A 1 160 ? 24.480 14.462 63.909 1.00 5.37 138 TRP A C 1
ATOM 970 O O . TRP A 1 160 ? 24.789 14.005 64.995 1.00 5.55 138 TRP A O 1
ATOM 981 N N . ALA A 1 161 ? 23.938 15.670 63.761 1.00 6.24 139 ALA A N 1
ATOM 982 C CA . ALA A 1 161 ? 23.568 16.497 64.922 1.00 6.78 139 ALA A CA 1
ATOM 983 C C . ALA A 1 161 ? 22.627 15.766 65.873 1.00 8.15 139 ALA A C 1
ATOM 984 O O . ALA A 1 161 ? 22.605 16.065 67.069 1.00 8.77 139 ALA A O 1
ATOM 986 N N . GLY A 1 162 ? 21.904 14.790 65.353 1.00 7.36 140 GLY A N 1
ATOM 987 C CA . GLY A 1 162 ? 21.049 13.916 66.206 1.00 8.10 140 GLY A CA 1
ATOM 988 C C . GLY A 1 162 ? 21.843 13.292 67.357 1.00 9.02 140 GLY A C 1
ATOM 989 O O . GLY A 1 162 ? 21.306 13.083 68.463 1.00 9.45 140 GLY A O 1
ATOM 990 N N . CYS A 1 163 ? 23.109 12.990 67.103 1.00 8.88 141 CYS A N 1
ATOM 991 C CA . CYS A 1 163 ? 23.969 12.419 68.145 1.00 9.96 141 CYS A CA 1
ATOM 992 C C . CYS A 1 163 ? 24.159 13.383 69.284 1.00 9.62 141 CYS A C 1
ATOM 993 O O . CYS A 1 163 ? 24.224 12.976 70.476 1.00 9.78 141 CYS A O 1
ATOM 996 N N . VAL A 1 164 ? 24.268 14.665 68.948 1.00 9.54 142 VAL A N 1
ATOM 997 C CA . VAL A 1 164 ? 24.554 15.660 69.979 1.00 10.19 142 VAL A CA 1
ATOM 998 C C . VAL A 1 164 ? 23.277 15.933 70.764 1.00 10.26 142 VAL A C 1
ATOM 999 O O . VAL A 1 164 ? 23.335 16.089 71.983 1.00 10.87 142 VAL A O 1
ATOM 1003 N N . ARG A 1 165 ? 22.132 15.954 70.084 1.00 10.26 143 ARG A N 1
ATOM 1004 C CA A ARG A 1 165 ? 20.875 16.130 70.787 0.50 10.28 143 ARG A CA 1
ATOM 1005 C CA B ARG A 1 165 ? 20.848 16.100 70.762 0.50 10.51 143 ARG A CA 1
ATOM 1006 C C . ARG A 1 165 ? 20.642 14.954 71.741 1.00 10.37 143 ARG A C 1
ATOM 1007 O O . ARG A 1 165 ? 20.114 15.140 72.829 1.00 10.68 143 ARG A O 1
ATOM 1022 N N . ASP A 1 166 ? 21.056 13.746 71.357 1.00 9.71 144 ASP A N 1
ATOM 1023 C CA . ASP A 1 166 ? 20.923 12.593 72.262 1.00 10.64 144 ASP A CA 1
ATOM 1024 C C . ASP A 1 166 ? 21.840 12.733 73.465 1.00 11.00 144 ASP A C 1
ATOM 1025 O O . ASP A 1 166 ? 21.477 12.370 74.580 1.00 11.52 144 ASP A O 1
ATOM 1030 N N . ALA A 1 167 ? 23.044 13.263 73.220 1.00 11.03 145 ALA A N 1
ATOM 1031 C CA . ALA A 1 167 ? 24.009 13.446 74.288 1.00 10.09 145 ALA A CA 1
ATOM 1032 C C . ALA A 1 167 ? 23.546 14.520 75.267 1.00 10.83 145 ALA A C 1
ATOM 1033 O O . ALA A 1 167 ? 23.754 14.364 76.462 1.00 11.09 145 ALA A O 1
ATOM 1035 N N . VAL A 1 168 ? 22.914 15.587 74.775 1.00 10.40 146 VAL A N 1
ATOM 1036 C CA . VAL A 1 168 ? 22.252 16.568 75.660 1.00 10.79 146 VAL A CA 1
ATOM 1037 C C . VAL A 1 168 ? 21.136 15.941 76.488 1.00 10.96 146 VAL A C 1
ATOM 1038 O O . VAL A 1 168 ? 21.094 16.135 77.714 1.00 11.84 146 VAL A O 1
ATOM 1042 N N . ALA A 1 169 ? 20.254 15.165 75.848 1.00 10.84 147 ALA A N 1
ATOM 1043 C CA . ALA A 1 169 ? 19.138 14.539 76.569 1.00 10.98 147 ALA A CA 1
ATOM 1044 C C . ALA A 1 169 ? 19.629 13.583 77.669 1.00 11.34 147 ALA A C 1
ATOM 1045 O O . ALA A 1 169 ? 19.009 13.450 78.717 1.00 11.67 147 ALA A O 1
ATOM 1047 N N . ARG A 1 170 ? 20.760 12.932 77.453 1.00 12.20 148 ARG A N 1
ATOM 1048 C CA . ARG A 1 170 ? 21.253 12.004 78.445 1.00 12.87 148 ARG A CA 1
ATOM 1049 C C . ARG A 1 170 ? 22.113 12.665 79.528 1.00 13.25 148 ARG A C 1
ATOM 1050 O O . ARG A 1 170 ? 22.516 12.013 80.493 1.00 13.85 148 ARG A O 1
ATOM 1058 N N . GLY A 1 171 ? 22.346 13.968 79.363 1.00 12.80 149 GLY A N 1
ATOM 1059 C CA . GLY A 1 171 ? 23.156 14.792 80.276 1.00 12.37 149 GLY A CA 1
ATOM 1060 C C . GLY A 1 171 ? 24.667 14.694 80.148 1.00 13.07 149 GLY A C 1
ATOM 1061 O O . GLY A 1 171 ? 25.388 15.053 81.085 1.00 11.98 149 GLY A O 1
ATOM 1062 N N . GLU A 1 172 ? 25.141 14.191 79.007 1.00 12.69 150 GLU A N 1
ATOM 1063 C CA . GLU A 1 172 ? 26.568 14.007 78.726 1.00 13.56 150 GLU A CA 1
ATOM 1064 C C . GLU A 1 172 ? 27.312 15.291 78.383 1.00 13.31 150 GLU A C 1
ATOM 1065 O O . GLU A 1 172 ? 28.526 15.404 78.616 1.00 12.59 150 GLU A O 1
ATOM 1071 N N . VAL A 1 173 ? 26.594 16.220 77.755 1.00 12.86 151 VAL A N 1
ATOM 1072 C CA . VAL A 1 173 ? 27.128 17.540 77.469 1.00 12.87 151 VAL A CA 1
ATOM 1073 C C . VAL A 1 173 ? 26.116 18.591 77.966 1.00 12.54 151 VAL A C 1
ATOM 1074 O O . VAL A 1 173 ? 24.902 18.290 78.089 1.00 12.75 151 VAL A O 1
ATOM 1078 N N . PRO A 1 174 ? 26.587 19.826 78.256 1.00 12.08 152 PRO A N 1
ATOM 1079 C CA . PRO A 1 174 ? 25.676 20.802 78.857 1.00 12.40 152 PRO A CA 1
ATOM 1080 C C . PRO A 1 174 ? 24.518 21.216 77.942 1.00 12.40 152 PRO A C 1
ATOM 1081 O O . PRO A 1 174 ? 24.644 21.236 76.720 1.00 12.41 152 PRO A O 1
ATOM 1085 N N . ASP A 1 175 ? 23.397 21.523 78.570 1.00 12.28 153 ASP A N 1
ATOM 1086 C CA . ASP A 1 175 ? 22.264 22.154 77.915 1.00 13.02 153 ASP A CA 1
ATOM 1087 C C . ASP A 1 175 ? 22.697 23.406 77.154 1.00 12.66 153 ASP A C 1
ATOM 1088 O O . ASP A 1 175 ? 23.594 24.149 77.597 1.00 13.83 153 ASP A O 1
ATOM 1093 N N . GLY A 1 176 ? 22.087 23.616 75.990 1.00 11.82 154 GLY A N 1
ATOM 1094 C CA . GLY A 1 176 ? 22.414 24.765 75.160 1.00 10.04 154 GLY A CA 1
ATOM 1095 C C . GLY A 1 176 ? 23.555 24.494 74.189 1.00 9.40 154 GLY A C 1
ATOM 1096 O O . GLY A 1 176 ? 23.890 25.348 73.385 1.00 8.04 154 GLY A O 1
ATOM 1097 N N . THR A 1 177 ? 24.143 23.304 74.268 1.00 9.91 155 THR A N 1
ATOM 1098 C CA . THR A 1 177 ? 25.202 22.895 73.314 1.00 9.67 155 THR A CA 1
ATOM 1099 C C . THR A 1 177 ? 24.661 22.892 71.883 1.00 10.09 155 THR A C 1
ATOM 1100 O O . THR A 1 177 ? 23.632 22.271 71.608 1.00 10.92 155 THR A O 1
ATOM 1104 N N . ASP A 1 178 ? 25.361 23.581 70.976 1.00 9.85 156 ASP A N 1
ATOM 1105 C CA . ASP A 1 178 ? 24.922 23.700 69.592 1.00 10.41 156 ASP A CA 1
ATOM 1106 C C . ASP A 1 178 ? 25.301 22.447 68.818 1.00 10.05 156 ASP A C 1
ATOM 1107 O O . ASP A 1 178 ? 26.484 22.190 68.616 1.00 10.20 156 ASP A O 1
ATOM 1112 N N . PRO A 1 179 ? 24.305 21.646 68.393 1.00 9.32 157 PRO A N 1
ATOM 1113 C CA . PRO A 1 179 ? 24.623 20.402 67.722 1.00 9.29 157 PRO A CA 1
ATOM 1114 C C . PRO A 1 179 ? 25.398 20.602 66.423 1.00 9.65 157 PRO A C 1
ATOM 1115 O O . PRO A 1 179 ? 26.345 19.853 66.179 1.00 11.17 157 PRO A O 1
ATOM 1119 N N . HIS A 1 180 ? 25.028 21.604 65.623 1.00 9.58 158 HIS A N 1
ATOM 1120 C CA . HIS A 1 180 ? 25.748 21.893 64.354 1.00 10.18 158 HIS A CA 1
ATOM 1121 C C . HIS A 1 180 ? 27.243 22.103 64.577 1.00 10.23 158 HIS A C 1
ATOM 1122 O O . HIS A 1 180 ? 28.085 21.529 63.881 1.00 9.22 158 HIS A O 1
ATOM 1129 N N . GLY A 1 181 ? 27.569 22.935 65.554 1.00 10.05 159 GLY A N 1
ATOM 1130 C CA . GLY A 1 181 ? 28.950 23.285 65.841 1.00 8.60 159 GLY A CA 1
ATOM 1131 C C . GLY A 1 181 ? 29.795 22.112 66.249 1.00 8.39 159 GLY A C 1
ATOM 1132 O O . GLY A 1 181 ? 30.917 21.971 65.782 1.00 8.41 159 GLY A O 1
ATOM 1133 N N . VAL A 1 182 ? 29.255 21.266 67.109 1.00 8.05 160 VAL A N 1
ATOM 1134 C CA . VAL A 1 182 ? 29.983 20.067 67.541 1.00 8.39 160 VAL A CA 1
ATOM 1135 C C . VAL A 1 182 ? 30.265 19.113 66.358 1.00 7.20 160 VAL A C 1
ATOM 1136 O O . VAL A 1 182 ? 31.352 18.584 66.205 1.00 7.25 160 VAL A O 1
ATOM 1140 N N . VAL A 1 183 ? 29.266 18.885 65.525 1.00 6.45 161 VAL A N 1
ATOM 1141 C CA . VAL A 1 183 ? 29.398 17.912 64.440 1.00 6.62 161 VAL A CA 1
ATOM 1142 C C . VAL A 1 183 ? 30.334 18.489 63.380 1.00 6.36 161 VAL A C 1
ATOM 1143 O O . VAL A 1 183 ? 31.214 17.787 62.877 1.00 7.54 161 VAL A O 1
ATOM 1147 N N . ALA A 1 184 ? 30.136 19.758 63.030 1.00 5.58 162 ALA A N 1
ATOM 1148 C CA . ALA A 1 184 ? 31.073 20.391 62.075 1.00 5.50 162 ALA A CA 1
ATOM 1149 C C . ALA A 1 184 ? 32.499 20.294 62.566 1.00 6.32 162 ALA A C 1
ATOM 1150 O O . ALA A 1 184 ? 33.433 20.082 61.788 1.00 6.45 162 ALA A O 1
ATOM 1152 N N . ALA A 1 185 ? 32.670 20.419 63.870 1.00 6.27 163 ALA A N 1
ATOM 1153 C CA . ALA A 1 185 ? 34.021 20.381 64.466 1.00 6.79 163 ALA A CA 1
ATOM 1154 C C . ALA A 1 185 ? 34.715 19.025 64.289 1.00 6.04 163 ALA A C 1
ATOM 1155 O O . ALA A 1 185 ? 35.948 18.957 64.270 1.00 6.58 163 ALA A O 1
ATOM 1157 N N . VAL A 1 186 ? 33.934 17.957 64.152 1.00 5.98 164 VAL A N 1
ATOM 1158 C CA . VAL A 1 186 ? 34.501 16.634 63.886 1.00 5.70 164 VAL A CA 1
ATOM 1159 C C . VAL A 1 186 ? 35.082 16.496 62.496 1.00 6.11 164 VAL A C 1
ATOM 1160 O O . VAL A 1 186 ? 36.205 15.978 62.316 1.00 7.60 164 VAL A O 1
ATOM 1164 N N . SER A 1 187 ? 34.306 16.915 61.503 1.00 6.29 165 SER A N 1
ATOM 1165 C CA . SER A 1 187 ? 34.745 16.794 60.117 1.00 5.83 165 SER A CA 1
ATOM 1166 C C . SER A 1 187 ? 35.828 17.794 59.755 1.00 5.61 165 SER A C 1
ATOM 1167 O O . SER A 1 187 ? 36.643 17.527 58.893 1.00 5.40 165 SER A O 1
ATOM 1170 N N . ALA A 1 188 ? 35.830 18.945 60.410 1.00 5.00 166 ALA A N 1
ATOM 1171 C CA . ALA A 1 188 ? 36.716 20.058 59.993 1.00 5.53 166 ALA A CA 1
ATOM 1172 C C . ALA A 1 188 ? 38.235 19.745 59.894 1.00 5.01 166 ALA A C 1
ATOM 1173 O O . ALA A 1 188 ? 38.849 20.049 58.867 1.00 5.33 166 ALA A O 1
ATOM 1175 N N . PRO A 1 189 ? 38.862 19.129 60.935 1.00 4.95 167 PRO A N 1
ATOM 1176 C CA . PRO A 1 189 ? 40.302 18.848 60.777 1.00 5.48 167 PRO A CA 1
ATOM 1177 C C . PRO A 1 189 ? 40.597 17.775 59.717 1.00 5.47 167 PRO A C 1
ATOM 1178 O O . PRO A 1 189 ? 41.727 17.682 59.233 1.00 6.37 167 PRO A O 1
ATOM 1182 N N . LEU A 1 190 ? 39.583 16.989 59.345 1.00 5.39 168 LEU A N 1
ATOM 1183 C CA . LEU A 1 190 ? 39.772 15.952 58.324 1.00 6.37 168 LEU A CA 1
ATOM 1184 C C . LEU A 1 190 ? 39.856 16.626 56.960 1.00 6.30 168 LEU A C 1
ATOM 1185 O O . LEU A 1 190 ? 40.812 16.379 56.195 1.00 6.33 168 LEU A O 1
ATOM 1190 N N . TYR A 1 191 ? 38.924 17.532 56.696 1.00 7.25 169 TYR A N 1
ATOM 1191 C CA . TYR A 1 191 ? 38.964 18.342 55.492 1.00 6.88 169 TYR A CA 1
ATOM 1192 C C . TYR A 1 191 ? 40.195 19.244 55.466 1.00 6.45 169 TYR A C 1
ATOM 1193 O O . TYR A 1 191 ? 40.726 19.490 54.404 1.00 7.50 169 TYR A O 1
ATOM 1202 N N . TYR A 1 192 ? 40.643 19.778 56.615 1.00 4.91 170 TYR A N 1
ATOM 1203 C CA . TYR A 1 192 ? 41.779 20.703 56.577 1.00 4.81 170 TYR A CA 1
ATOM 1204 C C . TYR A 1 192 ? 43.038 19.905 56.195 1.00 6.03 170 TYR A C 1
ATOM 1205 O O . TYR A 1 192 ? 43.890 20.386 55.474 1.00 4.90 170 TYR A O 1
ATOM 1214 N N . ALA A 1 193 ? 43.121 18.648 56.637 1.00 6.00 171 ALA A N 1
ATOM 1215 C CA . ALA A 1 193 ? 44.165 17.771 56.105 1.00 9.94 171 ALA A CA 1
ATOM 1216 C C . ALA A 1 193 ? 44.041 17.518 54.598 1.00 10.80 171 ALA A C 1
ATOM 1217 O O . ALA A 1 193 ? 45.029 17.617 53.838 1.00 11.79 171 ALA A O 1
ATOM 1219 N N . LEU A 1 194 ? 42.835 17.222 54.148 1.00 12.58 172 LEU A N 1
ATOM 1220 C CA . LEU A 1 194 ? 42.556 16.992 52.724 1.00 13.36 172 LEU A CA 1
ATOM 1221 C C . LEU A 1 194 ? 42.902 18.197 51.818 1.00 13.13 172 LEU A C 1
ATOM 1222 O O . LEU A 1 194 ? 43.482 18.048 50.714 1.00 14.46 172 LEU A O 1
ATOM 1227 N N . LEU A 1 195 ? 42.501 19.376 52.232 1.00 11.59 173 LEU A N 1
ATOM 1228 C CA . LEU A 1 195 ? 42.500 20.511 51.319 1.00 11.70 173 LEU A CA 1
ATOM 1229 C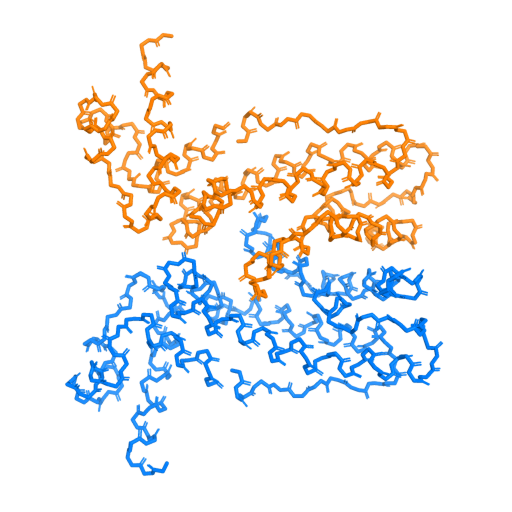 C . LEU A 1 195 ? 43.667 21.467 51.628 1.00 12.11 173 LEU A C 1
ATOM 1230 O O . LEU A 1 195 ? 44.210 22.114 50.717 1.00 13.23 173 LEU A O 1
ATOM 1235 N N . ASN A 1 196 ? 44.093 21.544 52.887 1.00 9.32 174 ASN A N 1
ATOM 1236 C CA . ASN A 1 196 ? 45.035 22.605 53.203 1.00 7.70 174 ASN A CA 1
ATOM 1237 C C . ASN A 1 196 ? 46.441 22.071 53.414 1.00 6.56 174 ASN A C 1
ATOM 1238 O O . ASN A 1 196 ? 47.380 22.500 52.783 1.00 4.31 174 ASN A O 1
ATOM 1243 N N . THR A 1 197 ? 46.593 21.137 54.335 1.00 7.18 175 THR A N 1
ATOM 1244 C CA . THR A 1 197 ? 47.932 20.598 54.590 1.00 7.44 175 THR A CA 1
ATOM 1245 C C . THR A 1 197 ? 48.349 19.570 53.543 1.00 6.89 175 THR A C 1
ATOM 1246 O O . THR A 1 197 ? 49.546 19.386 53.275 1.00 6.02 175 THR A O 1
ATOM 1250 N N . GLY A 1 198 ? 47.362 18.863 52.979 1.00 5.97 176 GLY A N 1
ATOM 1251 C CA . GLY A 1 198 ? 47.640 17.815 51.979 1.00 7.06 176 GLY A CA 1
ATOM 1252 C C . GLY A 1 198 ? 48.131 16.505 52.564 1.00 9.00 176 GLY A C 1
ATOM 1253 O O . GLY A 1 198 ? 48.694 15.691 51.843 1.00 11.56 176 GLY A O 1
ATOM 1254 N N . ARG A 1 199 ? 47.931 16.325 53.852 1.00 9.29 177 ARG A N 1
ATOM 1255 C CA . ARG A 1 199 ? 48.382 15.126 54.567 1.00 10.81 177 ARG A CA 1
ATOM 1256 C C . ARG A 1 199 ? 47.383 14.011 54.341 1.00 11.27 177 ARG A C 1
ATOM 1257 O O . ARG A 1 199 ? 46.171 14.281 54.283 1.00 11.04 177 ARG A O 1
ATOM 1265 N N . SER A 1 200 ? 47.873 12.770 54.281 1.00 9.43 178 SER A N 1
ATOM 1266 C CA . SER A 1 200 ? 46.990 11.589 54.233 1.00 9.36 178 SER A CA 1
ATOM 1267 C C . SER A 1 200 ? 46.311 11.391 55.556 1.00 8.44 178 SER A C 1
ATOM 1268 O O . SER A 1 200 ? 46.916 11.652 56.599 1.00 9.12 178 SER A O 1
ATOM 1271 N N . LEU A 1 201 ? 45.068 10.914 55.511 1.00 6.77 179 LEU A N 1
ATOM 1272 C CA . LEU A 1 201 ? 44.260 10.775 56.695 1.00 5.94 179 LEU A CA 1
ATOM 1273 C C . LEU A 1 201 ? 44.323 9.336 57.188 1.00 5.39 179 LEU A C 1
ATOM 1274 O O . LEU A 1 201 ? 44.338 8.388 56.404 1.00 6.76 179 LEU A O 1
ATOM 1279 N N . THR A 1 202 ? 44.372 9.193 58.508 1.00 6.55 180 THR A N 1
ATOM 1280 C CA . THR A 1 202 ? 44.391 7.875 59.148 1.00 6.95 180 THR A CA 1
ATOM 1281 C C . THR A 1 202 ? 43.222 7.722 60.108 1.00 7.34 180 THR A C 1
ATOM 1282 O O . THR A 1 202 ? 42.565 8.692 60.465 1.00 6.99 180 THR A O 1
ATOM 1286 N N . GLU A 1 203 ? 43.000 6.483 60.541 1.00 7.06 181 GLU A N 1
ATOM 1287 C CA . GLU A 1 203 ? 42.013 6.222 61.575 1.00 7.03 181 GLU A CA 1
ATOM 1288 C C . GLU A 1 203 ? 42.326 7.017 62.832 1.00 6.95 181 GLU A C 1
ATOM 1289 O O . GLU A 1 203 ? 41.419 7.479 63.502 1.00 6.92 181 GLU A O 1
ATOM 1295 N N . ALA A 1 204 ? 43.610 7.168 63.152 1.00 7.76 182 ALA A N 1
ATOM 1296 C CA . ALA A 1 204 ? 44.016 7.922 64.344 1.00 7.60 182 ALA A CA 1
ATOM 1297 C C . ALA A 1 204 ? 43.596 9.365 64.221 1.00 7.14 182 ALA A C 1
ATOM 1298 O O . ALA A 1 204 ? 43.224 9.993 65.208 1.00 7.18 182 ALA A O 1
ATOM 1300 N N . ASP A 1 205 ? 43.654 9.907 63.005 1.00 6.97 183 ASP A N 1
ATOM 1301 C CA . ASP A 1 205 ? 43.151 11.265 62.775 1.00 7.54 183 ASP A CA 1
ATOM 1302 C C . ASP A 1 205 ? 41.647 11.379 63.081 1.00 7.36 183 ASP A C 1
ATOM 1303 O O . ASP A 1 205 ? 41.186 12.361 63.677 1.00 6.47 183 ASP A O 1
ATOM 1308 N N . ALA A 1 206 ? 40.887 10.385 62.651 1.00 6.38 184 ALA A N 1
ATOM 1309 C CA . ALA A 1 206 ? 39.449 10.344 62.913 1.00 6.40 184 ALA A CA 1
ATOM 1310 C C . ALA A 1 206 ? 39.196 10.311 64.420 1.00 7.58 184 ALA A C 1
ATOM 1311 O O . ALA A 1 206 ? 38.341 11.036 64.950 1.00 7.93 184 ALA A O 1
ATOM 1313 N N . ASP A 1 207 ? 39.941 9.459 65.117 1.00 6.99 185 ASP A N 1
ATOM 1314 C CA . ASP A 1 207 ? 39.731 9.277 66.540 1.00 7.49 185 ASP A CA 1
ATOM 1315 C C . ASP A 1 207 ? 40.063 10.550 67.342 1.00 7.46 185 ASP A C 1
ATOM 1316 O O . ASP A 1 207 ? 39.345 10.885 68.268 1.00 7.81 185 ASP A O 1
ATOM 1321 N N . ARG A 1 208 ? 41.151 11.228 67.008 1.00 6.77 186 ARG A N 1
ATOM 1322 C CA . ARG A 1 208 ? 41.470 12.519 67.638 1.00 6.85 186 ARG A CA 1
ATOM 1323 C C . ARG A 1 208 ? 40.443 13.604 67.318 1.00 6.73 186 ARG A C 1
ATOM 1324 O O . ARG A 1 208 ? 40.114 14.415 68.173 1.00 6.86 186 ARG A O 1
ATOM 1332 N N . ALA A 1 209 ? 39.953 13.646 66.071 1.00 6.12 187 ALA A N 1
ATOM 1333 C CA . ALA A 1 209 ? 38.919 14.621 65.718 1.00 6.32 187 ALA A CA 1
ATOM 1334 C C . ALA A 1 209 ? 37.680 14.424 66.589 1.00 6.90 187 ALA A C 1
ATOM 1335 O O . ALA A 1 209 ? 37.141 15.417 67.126 1.00 7.63 187 ALA A O 1
ATOM 1337 N N . ALA A 1 210 ? 37.259 13.165 66.757 1.00 6.86 188 ALA A N 1
ATOM 1338 C CA . ALA A 1 210 ? 36.120 12.900 67.609 1.00 7.12 188 ALA A CA 1
ATOM 1339 C C . ALA A 1 210 ? 36.410 13.223 69.075 1.00 7.61 188 ALA A C 1
ATOM 1340 O O . ALA A 1 210 ? 35.535 13.733 69.800 1.00 8.90 188 ALA A O 1
ATOM 1342 N N . ARG A 1 211 ? 37.622 12.905 69.528 1.00 8.22 189 ARG A N 1
ATOM 1343 C CA . ARG A 1 211 ? 37.972 13.081 70.947 1.00 9.06 189 ARG A CA 1
ATOM 1344 C C . ARG A 1 211 ? 38.095 14.561 71.276 1.00 9.19 189 ARG A C 1
ATOM 1345 O O . ARG A 1 211 ? 37.666 15.004 72.331 1.00 9.68 189 ARG A O 1
ATOM 1353 N N . ALA A 1 212 ? 38.665 15.341 70.353 1.00 8.71 190 ALA A N 1
ATOM 1354 C CA . ALA A 1 212 ? 38.780 16.793 70.571 1.00 8.27 190 ALA A CA 1
ATOM 1355 C C . ALA A 1 212 ? 37.382 17.414 70.667 1.00 7.88 190 ALA A C 1
ATOM 1356 O O . ALA A 1 212 ? 37.106 18.176 71.589 1.00 8.19 190 ALA A O 1
ATOM 1358 N N . ALA A 1 213 ? 36.484 17.079 69.728 1.00 7.69 191 ALA A N 1
ATOM 1359 C CA . ALA A 1 213 ? 35.167 17.703 69.725 1.00 7.60 191 ALA A CA 1
ATOM 1360 C C . ALA A 1 213 ? 34.402 17.246 70.968 1.00 8.71 191 ALA A C 1
ATOM 1361 O O . ALA A 1 213 ? 33.696 18.043 71.594 1.00 8.80 191 ALA A O 1
ATOM 1363 N N . SER A 1 214 ? 34.563 15.973 71.352 1.00 8.87 192 SER A N 1
ATOM 1364 C CA . SER A 1 214 ? 33.823 15.493 72.526 1.00 10.21 192 SER A CA 1
ATOM 1365 C C . SER A 1 214 ? 34.305 16.199 73.793 1.00 9.12 192 SER A C 1
ATOM 1366 O O . SER A 1 214 ? 33.498 16.564 74.652 1.00 8.97 192 SER A O 1
ATOM 1369 N N . THR A 1 215 ? 35.626 16.375 73.898 1.00 10.00 193 THR A N 1
ATOM 1370 C CA . THR A 1 215 ? 36.212 16.979 75.083 1.00 9.02 193 THR A CA 1
ATOM 1371 C C . THR A 1 215 ? 35.733 18.417 75.168 1.00 8.97 193 THR A C 1
ATOM 1372 O O . THR A 1 215 ? 35.295 18.884 76.225 1.00 7.91 193 THR A O 1
ATOM 1376 N N . ALA A 1 216 ? 35.802 19.113 74.038 1.00 8.04 194 ALA A N 1
ATOM 1377 C CA . ALA A 1 216 ? 35.372 20.512 73.989 1.00 8.03 194 ALA A CA 1
ATOM 1378 C C . ALA A 1 216 ? 33.863 20.641 74.270 1.00 8.53 194 ALA A C 1
ATOM 1379 O O . ALA A 1 216 ? 33.430 21.565 74.958 1.00 8.00 194 ALA A O 1
ATOM 1381 N N . ALA A 1 217 ? 33.073 19.685 73.775 1.00 8.58 195 ALA A N 1
ATOM 1382 C CA . ALA A 1 217 ? 31.630 19.767 73.940 1.00 8.85 195 ALA A CA 1
ATOM 1383 C C . ALA A 1 217 ? 31.248 19.598 75.382 1.00 9.62 195 ALA A C 1
ATOM 1384 O O . ALA A 1 217 ? 30.415 20.371 75.884 1.00 10.19 195 ALA A O 1
ATOM 1386 N N . ARG A 1 218 ? 31.836 18.585 76.035 1.00 8.89 196 ARG A N 1
ATOM 1387 C CA . ARG A 1 218 ? 31.593 18.328 77.470 1.00 9.16 196 ARG A CA 1
ATOM 1388 C C . ARG A 1 218 ? 31.949 19.533 78.327 1.00 9.39 196 ARG A C 1
ATOM 1389 O O . ARG A 1 218 ? 31.310 19.777 79.367 1.00 9.62 196 ARG A O 1
ATOM 1397 N N . ALA A 1 219 ? 32.963 20.274 77.898 1.00 9.82 197 ALA A N 1
ATOM 1398 C CA . ALA A 1 219 ? 33.448 21.439 78.625 1.00 10.51 197 ALA A CA 1
ATOM 1399 C C . ALA A 1 219 ? 32.599 22.675 78.364 1.00 11.11 197 ALA A C 1
ATOM 1400 O O . ALA A 1 219 ? 32.870 23.735 78.932 1.00 11.76 197 ALA A O 1
ATOM 1402 N N . GLY A 1 220 ? 31.595 22.541 77.496 1.00 11.14 198 GLY A N 1
ATOM 1403 C CA . GLY A 1 220 ? 30.641 23.616 77.217 1.00 11.12 198 GLY A CA 1
ATOM 1404 C C . GLY A 1 220 ? 31.068 24.612 76.145 1.00 10.82 198 GLY A C 1
ATOM 1405 O O . GLY A 1 220 ? 30.518 25.726 76.081 1.00 10.82 198 GLY A O 1
ATOM 1406 N N . VAL A 1 221 ? 32.040 24.236 75.306 1.00 10.34 199 VAL A N 1
ATOM 1407 C CA . VAL A 1 221 ? 32.608 25.175 74.309 1.00 9.52 199 VAL A CA 1
ATOM 1408 C C . VAL A 1 221 ? 31.559 25.655 73.301 1.00 8.66 199 VAL A C 1
ATOM 1409 O O . VAL A 1 221 ? 31.620 26.809 72.843 1.00 8.15 199 VAL A O 1
ATOM 1413 N N . TRP A 1 222 ? 30.592 24.794 72.977 1.00 9.53 200 TRP A N 1
ATOM 1414 C CA . TRP A 1 222 ? 29.525 25.163 72.002 1.00 8.46 200 TRP A CA 1
ATOM 1415 C C . TRP A 1 222 ? 28.204 25.554 72.633 1.00 8.44 200 TRP A C 1
ATOM 1416 O O . TRP A 1 222 ? 27.189 25.601 71.944 1.00 8.10 200 TRP A O 1
ATOM 1427 N N . VAL A 1 223 ? 28.205 25.889 73.923 1.00 9.50 201 VAL A N 1
ATOM 1428 C CA . VAL A 1 223 ? 26.963 26.365 74.521 1.00 10.66 201 VAL A CA 1
ATOM 1429 C C . VAL A 1 223 ? 26.716 27.761 73.987 1.00 12.36 201 VAL A C 1
ATOM 1430 O O . VAL A 1 223 ? 27.568 28.630 74.107 1.00 12.31 201 VAL A O 1
ATOM 1434 N N . THR A 1 224 ? 25.556 27.945 73.366 1.00 14.51 202 THR A N 1
ATOM 1435 C CA . THR A 1 224 ? 25.223 29.190 72.687 1.00 16.63 202 THR A CA 1
ATOM 1436 C C . THR A 1 224 ? 24.945 30.229 73.758 1.00 17.57 202 THR A C 1
ATOM 1437 O O . THR A 1 224 ? 23.985 30.105 74.519 1.00 18.22 202 THR A O 1
ATOM 1441 N N . GLY A 1 225 ? 25.816 31.229 73.834 1.00 18.79 203 GLY A N 1
ATOM 1442 C CA . GLY A 1 225 ? 25.805 32.180 74.944 1.00 19.52 203 GLY A CA 1
ATOM 1443 C C . GLY A 1 225 ? 26.884 31.814 75.954 1.00 20.07 203 GLY A C 1
ATOM 1444 O O . GLY A 1 225 ? 26.897 32.328 77.080 1.00 20.98 203 GLY A O 1
ATOM 1445 N N . GLY B 1 36 ? 65.807 44.841 42.345 1.00 22.70 14 GLY B N 1
ATOM 1446 C CA . GLY B 1 36 ? 66.363 44.714 40.968 1.00 22.48 14 GLY B CA 1
ATOM 1447 C C . GLY B 1 36 ? 65.253 44.631 39.937 1.00 23.26 14 GLY B C 1
ATOM 1448 O O . GLY B 1 36 ? 64.062 44.649 40.284 1.00 21.80 14 GLY B O 1
ATOM 1449 N N . ARG B 1 37 ? 65.649 44.537 38.668 1.00 23.43 15 ARG B N 1
ATOM 1450 C CA . ARG B 1 37 ? 64.701 44.499 37.553 1.00 23.99 15 ARG B CA 1
ATOM 1451 C C . ARG B 1 37 ? 63.670 43.395 37.683 1.00 23.83 15 ARG B C 1
ATOM 1452 O O . ARG B 1 37 ? 62.456 43.651 37.768 1.00 24.09 15 ARG B O 1
ATOM 1460 N N . THR B 1 38 ? 64.163 42.160 37.687 1.00 23.14 16 THR B N 1
ATOM 1461 C CA . THR B 1 38 ? 63.284 41.009 37.654 1.00 21.97 16 THR B CA 1
ATOM 1462 C C . THR B 1 38 ? 62.550 40.848 38.974 1.00 20.90 16 THR B C 1
ATOM 1463 O O . THR B 1 38 ? 61.473 40.279 38.992 1.00 21.24 16 THR B O 1
ATOM 1467 N N . ALA B 1 39 ? 63.132 41.342 40.067 1.00 19.19 17 ALA B N 1
ATOM 1468 C CA . ALA B 1 39 ? 62.420 41.345 41.345 1.00 17.95 17 ALA B CA 1
ATOM 1469 C C . ALA B 1 39 ? 61.162 42.242 41.322 1.00 16.62 17 ALA B C 1
ATOM 1470 O O . ALA B 1 39 ? 60.101 41.862 41.816 1.00 15.79 17 ALA B O 1
ATOM 1472 N N . ARG B 1 40 ? 61.281 43.454 40.778 1.00 16.54 18 ARG B N 1
ATOM 1473 C CA . ARG B 1 40 ? 60.107 44.322 40.680 1.00 15.15 18 ARG B CA 1
ATOM 1474 C C . ARG B 1 40 ? 59.107 43.829 39.637 1.00 14.67 18 ARG B C 1
ATOM 1475 O O . ARG B 1 40 ? 57.909 44.084 39.775 1.00 14.66 18 ARG B O 1
ATOM 1483 N N . ILE B 1 41 ? 59.594 43.151 38.592 1.00 13.35 19 ILE B N 1
ATOM 1484 C CA . ILE B 1 41 ? 58.683 42.511 37.626 1.00 12.33 19 ILE B CA 1
ATOM 1485 C C . ILE B 1 41 ? 57.912 41.391 38.314 1.00 12.88 19 ILE B C 1
ATOM 1486 O O . ILE B 1 41 ? 56.699 41.282 38.167 1.00 13.03 19 ILE B O 1
ATOM 1491 N N . ARG B 1 42 ? 58.611 40.556 39.084 1.00 13.02 20 ARG B N 1
ATOM 1492 C CA . ARG B 1 42 ? 57.918 39.505 39.850 1.00 12.42 20 ARG B CA 1
ATOM 1493 C C . ARG B 1 42 ? 56.867 40.103 40.789 1.00 14.12 20 ARG B C 1
ATOM 1494 O O . ARG B 1 42 ? 55.738 39.638 40.824 1.00 15.09 20 ARG B O 1
ATOM 1502 N N . GLU B 1 43 ? 57.237 41.147 41.531 1.00 13.24 21 GLU B N 1
ATOM 1503 C CA . GLU B 1 43 ? 56.275 41.811 42.398 1.00 13.07 21 GLU B CA 1
ATOM 1504 C C . GLU B 1 43 ? 55.002 42.235 41.674 1.00 11.34 21 GLU B C 1
ATOM 1505 O O . GLU B 1 43 ? 53.892 42.051 42.165 1.00 10.34 21 GLU B O 1
ATOM 1511 N N . ALA B 1 44 ? 55.164 42.837 40.507 1.00 10.20 22 ALA B N 1
ATOM 1512 C CA . ALA B 1 44 ? 54.008 43.317 39.729 1.00 10.01 22 ALA B CA 1
ATOM 1513 C C . ALA B 1 44 ? 53.169 42.196 39.185 1.00 9.42 22 ALA B C 1
ATOM 1514 O O . ALA B 1 44 ? 51.947 42.297 39.165 1.00 10.18 22 ALA B O 1
ATOM 1516 N N . VAL B 1 45 ? 53.836 41.131 38.756 1.00 7.48 23 VAL B N 1
ATOM 1517 C CA . VAL B 1 45 ? 53.163 39.996 38.130 1.00 7.01 23 VAL B CA 1
ATOM 1518 C C . VAL B 1 45 ? 52.410 39.297 39.232 1.00 7.51 23 VAL B C 1
ATOM 1519 O O . VAL B 1 45 ? 51.257 38.893 39.012 1.00 8.21 23 VAL B O 1
ATOM 1523 N N . LEU B 1 46 ? 52.998 39.189 40.425 1.00 7.11 24 LEU B N 1
ATOM 1524 C CA . LEU B 1 46 ? 52.245 38.529 41.511 1.00 8.75 24 LEU B CA 1
ATOM 1525 C C . LEU B 1 46 ? 51.060 39.337 42.015 1.00 9.09 24 LEU B C 1
ATOM 1526 O O . LEU B 1 46 ? 50.007 38.749 42.387 1.00 8.72 24 LEU B O 1
ATOM 1531 N N . LEU B 1 47 ? 51.236 40.656 42.091 1.00 8.78 25 LEU B N 1
ATOM 1532 C CA . LEU B 1 47 ? 50.113 41.510 42.445 1.00 8.97 25 LEU B CA 1
ATOM 1533 C C . LEU B 1 47 ? 48.972 41.329 41.420 1.00 9.55 25 LEU B C 1
ATOM 1534 O O . LEU B 1 47 ? 47.798 41.179 41.802 1.00 9.29 25 LEU B O 1
ATOM 1539 N N . ALA B 1 48 ? 49.311 41.387 40.128 1.00 8.55 26 ALA B N 1
ATOM 1540 C CA . ALA B 1 48 ? 48.301 41.217 39.069 1.00 8.41 26 ALA B CA 1
ATOM 1541 C C . ALA B 1 48 ? 47.611 39.861 39.199 1.00 9.01 26 ALA B C 1
ATOM 1542 O O . ALA B 1 48 ? 46.395 39.756 38.976 1.00 8.68 26 ALA B O 1
ATOM 1544 N N . ALA B 1 49 ? 48.385 38.839 39.564 1.00 9.01 27 ALA B N 1
ATOM 1545 C CA . ALA B 1 49 ? 47.829 37.503 39.690 1.00 9.91 27 ALA B CA 1
ATOM 1546 C C . ALA B 1 49 ? 46.849 37.438 40.853 1.00 10.38 27 ALA B C 1
ATOM 1547 O O . ALA B 1 49 ? 45.778 36.843 40.716 1.00 9.55 27 ALA B O 1
ATOM 1549 N N . GLY B 1 50 ? 47.207 38.062 41.974 1.00 9.93 28 GLY B N 1
ATOM 1550 C CA . GLY B 1 50 ? 46.332 38.004 43.143 1.00 8.07 28 GLY B CA 1
ATOM 1551 C C . GLY B 1 50 ? 45.047 38.747 42.817 1.00 8.09 28 GLY B C 1
ATOM 1552 O O . GLY B 1 50 ? 43.971 38.294 43.146 1.00 8.09 28 GLY B O 1
ATOM 1553 N N . ASP B 1 51 ? 45.163 39.912 42.169 1.00 7.90 29 ASP B N 1
ATOM 1554 C CA . ASP B 1 51 ? 43.975 40.659 41.759 1.00 8.34 29 ASP B CA 1
ATOM 1555 C C . ASP B 1 51 ? 43.070 39.852 40.836 1.00 8.57 29 ASP B C 1
ATOM 1556 O O . ASP B 1 51 ? 41.833 39.859 40.967 1.00 8.94 29 ASP B O 1
ATOM 1561 N N . ALA B 1 52 ? 43.680 39.189 39.872 1.00 7.48 30 ALA B N 1
ATOM 1562 C CA . ALA B 1 52 ? 42.869 38.455 38.875 1.00 8.20 30 ALA B CA 1
ATOM 1563 C C . ALA B 1 52 ? 42.216 37.268 39.518 1.00 7.18 30 ALA B C 1
ATOM 1564 O O . ALA B 1 52 ? 41.071 36.939 39.216 1.00 8.99 30 ALA B O 1
ATOM 1566 N N . LEU B 1 53 ? 42.952 36.562 40.365 1.00 7.91 31 LEU B N 1
ATOM 1567 C CA . LEU B 1 53 ? 42.382 35.389 41.036 1.00 6.77 31 LEU B CA 1
ATOM 1568 C C . LEU B 1 53 ? 41.192 35.791 41.940 1.00 7.52 31 LEU B C 1
ATOM 1569 O O . LEU B 1 53 ? 40.118 35.130 41.969 1.00 7.53 31 LEU B O 1
ATOM 1574 N N . ALA B 1 54 ? 41.375 36.860 42.699 1.00 7.27 32 ALA B N 1
ATOM 1575 C CA . ALA B 1 54 ? 40.266 37.351 43.532 1.00 6.60 32 ALA B CA 1
ATOM 1576 C C . ALA B 1 54 ? 39.048 37.726 42.703 1.00 7.92 32 ALA B C 1
ATOM 1577 O O . ALA B 1 54 ? 37.928 37.472 43.110 1.00 8.22 32 ALA B O 1
ATOM 1579 N N . ALA B 1 55 ? 39.263 38.292 41.524 1.00 8.17 33 ALA B N 1
ATOM 1580 C CA . ALA B 1 55 ? 38.166 38.763 40.692 1.00 8.21 33 ALA B CA 1
ATOM 1581 C C . ALA B 1 55 ? 37.430 37.643 40.010 1.00 9.16 33 ALA B C 1
ATOM 1582 O O . ALA B 1 55 ? 36.186 37.596 40.026 1.00 9.48 33 ALA B O 1
ATOM 1584 N N . ASP B 1 56 ? 38.187 36.771 39.349 1.00 8.97 34 ASP B N 1
ATOM 1585 C CA . ASP B 1 56 ? 37.595 35.866 38.365 1.00 9.84 34 ASP B CA 1
ATOM 1586 C C . ASP B 1 56 ? 37.904 34.406 38.597 1.00 9.96 34 ASP B C 1
ATOM 1587 O O . ASP B 1 56 ? 37.324 33.561 37.906 1.00 10.76 34 ASP B O 1
ATOM 1592 N N . GLY B 1 57 ? 38.785 34.104 39.551 1.00 9.99 35 GLY B N 1
ATOM 1593 C CA . GLY B 1 57 ? 39.048 32.725 39.914 1.00 10.02 35 GLY B CA 1
ATOM 1594 C C . GLY B 1 57 ? 40.132 32.082 39.078 1.00 10.53 35 GLY B C 1
ATOM 1595 O O . GLY B 1 57 ? 40.621 32.651 38.104 1.00 9.68 35 GLY B O 1
ATOM 1596 N N . PHE B 1 58 ? 40.509 30.868 39.460 1.00 9.84 36 PHE B N 1
ATOM 1597 C CA . PHE B 1 58 ? 41.641 30.243 38.844 1.00 9.59 36 PHE B CA 1
ATOM 1598 C C . PHE B 1 58 ? 41.377 29.880 37.389 1.00 10.81 36 PHE B C 1
ATOM 1599 O O . PHE B 1 58 ? 42.314 29.960 36.557 1.00 10.87 36 PHE B O 1
ATOM 1607 N N . ASP B 1 59 ? 40.130 29.475 37.093 1.00 9.51 37 ASP B N 1
ATOM 1608 C CA . ASP B 1 59 ? 39.764 29.063 35.748 1.00 11.51 37 ASP B CA 1
ATOM 1609 C C . ASP B 1 59 ? 40.044 30.161 34.746 1.00 12.52 37 ASP B C 1
ATOM 1610 O O . ASP B 1 59 ? 40.348 29.856 33.593 1.00 13.19 37 ASP B O 1
ATOM 1615 N N . ALA B 1 60 ? 39.990 31.417 35.186 1.00 10.54 38 ALA B N 1
ATOM 1616 C CA . ALA B 1 60 ? 40.121 32.564 34.274 1.00 11.21 38 ALA B CA 1
ATOM 1617 C C . ALA B 1 60 ? 41.574 33.063 34.147 1.00 11.93 38 ALA B C 1
ATOM 1618 O O . ALA B 1 60 ? 41.891 33.923 33.290 1.00 13.35 38 ALA B O 1
ATOM 1620 N N . LEU B 1 61 ? 42.444 32.558 35.006 1.00 11.99 39 LEU B N 1
ATOM 1621 C CA . LEU B 1 61 ? 43.798 33.116 35.124 1.00 10.19 39 LEU B CA 1
ATOM 1622 C C . LEU B 1 61 ? 44.546 32.746 33.847 1.00 10.37 39 LEU B C 1
ATOM 1623 O O . LEU B 1 61 ? 44.548 31.594 33.450 1.00 10.15 39 LEU B O 1
ATOM 1628 N N . ASP B 1 62 ? 45.121 33.745 33.172 1.00 10.14 40 ASP B N 1
ATOM 1629 C CA . ASP B 1 62 ? 45.772 33.551 31.854 1.00 10.63 40 ASP B CA 1
ATOM 1630 C C . ASP B 1 62 ? 47.043 34.373 31.831 1.00 10.90 40 ASP B C 1
ATOM 1631 O O . ASP B 1 62 ? 47.003 35.545 32.180 1.00 10.97 40 ASP B O 1
ATOM 1636 N N . LEU B 1 63 ? 48.155 33.786 31.399 1.00 11.29 41 LEU B N 1
ATOM 1637 C CA . LEU B 1 63 ? 49.462 34.480 31.513 1.00 11.59 41 LEU B CA 1
ATOM 1638 C C . LEU B 1 63 ? 49.620 35.629 30.527 1.00 11.76 41 LEU B C 1
ATOM 1639 O O . LEU B 1 63 ? 50.258 36.609 30.835 1.00 12.51 41 LEU B O 1
ATOM 1644 N N . GLY B 1 64 ? 49.048 35.500 29.332 1.00 11.24 42 GLY B N 1
ATOM 1645 C CA . GLY B 1 64 ? 49.157 36.601 28.364 1.00 11.84 42 GLY B CA 1
ATOM 1646 C C . GLY B 1 64 ? 48.412 37.840 28.866 1.00 11.08 42 GLY B C 1
ATOM 1647 O O . GLY B 1 64 ? 48.816 38.979 28.639 1.00 11.88 42 GLY B O 1
ATOM 1648 N N . GLU B 1 65 ? 47.304 37.605 29.558 1.00 11.98 43 GLU B N 1
ATOM 1649 C CA . GLU B 1 65 ? 46.558 38.700 30.139 1.00 10.74 43 GLU B CA 1
ATOM 1650 C C . GLU B 1 65 ? 47.240 39.318 31.338 1.00 10.94 43 GLU B C 1
ATOM 1651 O O . GLU B 1 65 ? 47.179 40.526 31.522 1.00 11.07 43 GLU B O 1
ATOM 1657 N N . ILE B 1 66 ? 47.832 38.486 32.190 1.00 9.48 44 ILE B N 1
ATOM 1658 C CA . ILE B 1 66 ? 48.599 39.012 33.320 1.00 9.70 44 ILE B CA 1
ATOM 1659 C C . ILE B 1 66 ? 49.771 39.848 32.810 1.00 9.13 44 ILE B C 1
ATOM 1660 O O . ILE B 1 66 ? 50.102 40.907 33.374 1.00 9.48 44 ILE B O 1
ATOM 1665 N N . ALA B 1 67 ? 50.402 39.369 31.740 1.00 9.91 45 ALA B N 1
ATOM 1666 C CA . ALA B 1 67 ? 51.472 40.159 31.089 1.00 11.19 45 ALA B CA 1
ATOM 1667 C C . ALA B 1 67 ? 50.971 41.546 30.686 1.00 10.76 45 ALA B C 1
ATOM 1668 O O . ALA B 1 67 ? 51.648 42.562 30.950 1.00 11.70 45 ALA B O 1
ATOM 1670 N N . ARG B 1 68 ? 49.808 41.622 30.029 1.00 11.06 46 ARG B N 1
ATOM 1671 C CA . ARG B 1 68 ? 49.253 42.915 29.591 1.00 11.58 46 ARG B CA 1
ATOM 1672 C C . ARG B 1 68 ? 48.946 43.805 30.785 1.00 11.65 46 ARG B C 1
ATOM 1673 O O . ARG B 1 68 ? 49.294 44.986 30.806 1.00 12.11 46 ARG B O 1
ATOM 1681 N N . ARG B 1 69 ? 48.305 43.241 31.793 1.00 13.39 47 ARG B N 1
ATOM 1682 C CA . ARG B 1 69 ? 47.970 44.002 32.977 1.00 13.30 47 ARG B CA 1
ATOM 1683 C C . ARG B 1 69 ? 49.194 44.448 33.744 1.00 13.52 47 ARG B C 1
ATOM 1684 O O . ARG B 1 69 ? 49.246 45.590 34.233 1.00 12.65 47 ARG B O 1
ATOM 1692 N N . ALA B 1 70 ? 50.192 43.579 33.879 1.00 13.20 48 ALA B N 1
ATOM 1693 C CA . ALA B 1 70 ? 51.413 44.000 34.595 1.00 13.53 48 ALA B CA 1
ATOM 1694 C C . ALA B 1 70 ? 52.295 44.898 33.745 1.00 14.33 48 ALA B C 1
ATOM 1695 O O . ALA B 1 70 ? 53.195 45.526 34.272 1.00 14.92 48 ALA B O 1
ATOM 1697 N N . GLY B 1 71 ? 52.054 44.945 32.439 1.00 14.82 49 GLY B N 1
ATOM 1698 C CA . GLY B 1 71 ? 52.857 45.779 31.547 1.00 14.51 49 GLY B CA 1
ATOM 1699 C C . GLY B 1 71 ? 54.168 45.149 31.129 1.00 15.22 49 GLY B C 1
ATOM 1700 O O . GLY B 1 71 ? 55.127 45.838 30.840 1.00 15.15 49 GLY B O 1
ATOM 1701 N N . VAL B 1 72 ? 54.226 43.825 31.100 1.00 15.28 50 VAL B N 1
ATOM 1702 C CA . VAL B 1 72 ? 55.478 43.156 30.779 1.00 17.16 50 VAL B CA 1
ATOM 1703 C C . VAL B 1 72 ? 55.271 42.282 29.555 1.00 17.60 50 VAL B C 1
ATOM 1704 O O . VAL B 1 72 ? 54.135 42.011 29.172 1.00 18.00 50 VAL B O 1
ATOM 1708 N N . GLY B 1 73 ? 56.372 41.874 28.922 1.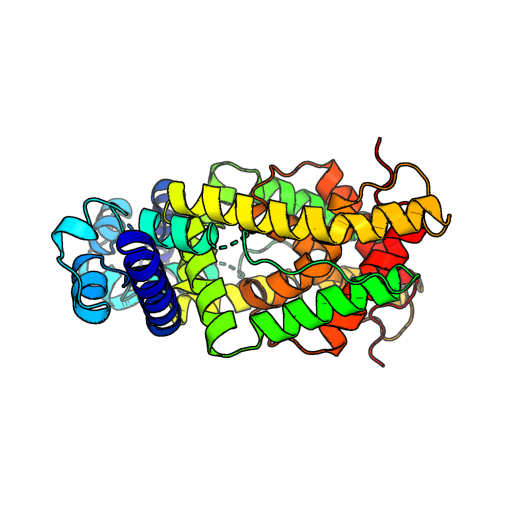00 17.73 51 GLY B N 1
ATOM 1709 C CA . GLY B 1 73 ? 56.303 41.099 27.693 1.00 17.18 51 GLY B CA 1
ATOM 1710 C C . GLY B 1 73 ? 55.711 39.739 27.978 1.00 16.77 51 GLY B C 1
ATOM 1711 O O . GLY B 1 73 ? 56.013 39.123 28.998 1.00 16.90 51 GLY B O 1
ATOM 1712 N N . LYS B 1 74 ? 54.833 39.301 27.088 1.00 16.28 52 LYS B N 1
ATOM 1713 C CA . LYS B 1 74 ? 54.168 38.000 27.178 1.00 16.94 52 LYS B CA 1
ATOM 1714 C C . LYS B 1 74 ? 55.163 36.854 27.330 1.00 16.25 52 LYS B C 1
ATOM 1715 O O . LYS B 1 74 ? 54.956 35.944 28.122 1.00 15.19 52 LYS B O 1
ATOM 1721 N N . THR B 1 75 ? 56.253 36.931 26.567 1.00 16.44 53 THR B N 1
ATOM 1722 C CA . THR B 1 75 ? 57.303 35.918 26.551 1.00 16.79 53 THR B CA 1
ATOM 1723 C C . THR B 1 75 ? 57.991 35.784 27.899 1.00 16.23 53 THR B C 1
ATOM 1724 O O . THR B 1 75 ? 58.299 34.668 28.342 1.00 17.05 53 THR B O 1
ATOM 1728 N N . THR B 1 76 ? 58.238 36.923 28.536 1.00 15.47 54 THR B N 1
ATOM 1729 C CA . THR B 1 76 ? 58.819 36.961 29.878 1.00 14.83 54 THR B CA 1
ATOM 1730 C C . THR B 1 76 ? 57.963 36.254 30.916 1.00 13.82 54 THR B C 1
ATOM 1731 O O . THR B 1 76 ? 58.489 35.515 31.744 1.00 14.15 54 THR B O 1
ATOM 1735 N N . VAL B 1 77 ? 56.655 36.506 30.886 1.00 12.87 55 VAL B N 1
ATOM 1736 C CA . VAL B 1 77 ? 55.743 35.844 31.829 1.00 11.64 55 VAL B CA 1
ATOM 1737 C C . VAL B 1 77 ? 55.683 34.351 31.557 1.00 11.93 55 VAL B C 1
ATOM 1738 O O . VAL B 1 77 ? 55.784 33.537 32.498 1.00 9.58 55 VAL B O 1
ATOM 1742 N N . TYR B 1 78 ? 55.549 33.948 30.287 1.00 10.76 56 TYR B N 1
ATOM 1743 C CA A TYR B 1 78 ? 55.529 32.511 29.966 0.50 11.15 56 TYR B CA 1
ATOM 1744 C CA B TYR B 1 78 ? 55.491 32.521 30.002 0.50 11.76 56 TYR B CA 1
ATOM 1745 C C . TYR B 1 78 ? 56.836 31.848 30.351 1.00 11.58 56 TYR B C 1
ATOM 1746 O O . TYR B 1 78 ? 56.852 30.738 30.875 1.00 12.62 56 TYR B O 1
ATOM 1763 N N . ARG B 1 79 ? 57.945 32.536 30.078 1.00 12.55 57 ARG B N 1
ATOM 1764 C CA . ARG B 1 79 ? 59.266 31.988 30.379 1.00 13.54 57 ARG B CA 1
ATOM 1765 C C . ARG B 1 79 ? 59.454 31.746 31.867 1.00 13.34 57 ARG B C 1
ATOM 1766 O O . ARG B 1 79 ? 59.995 30.719 32.275 1.00 13.45 57 ARG B O 1
ATOM 1774 N N . ARG B 1 80 ? 58.989 32.683 32.678 1.00 12.81 58 ARG B N 1
ATOM 1775 C CA . ARG B 1 80 ? 59.256 32.634 34.108 1.00 13.03 58 ARG B CA 1
ATOM 1776 C C . ARG B 1 80 ? 58.252 31.801 34.883 1.00 12.20 58 ARG B C 1
ATOM 1777 O O . ARG B 1 80 ? 58.638 31.118 35.820 1.00 12.04 58 ARG B O 1
ATOM 1785 N N . TRP B 1 81 ? 56.966 31.900 34.534 1.00 10.76 59 TRP B N 1
ATOM 1786 C CA . TRP B 1 81 ? 55.946 31.224 35.325 1.00 10.92 59 TRP B CA 1
ATOM 1787 C C . TRP B 1 81 ? 55.327 30.014 34.638 1.00 10.68 59 TRP B C 1
ATOM 1788 O O . TRP B 1 81 ? 54.783 29.109 35.292 1.00 11.80 59 TRP B O 1
ATOM 1799 N N . GLY B 1 82 ? 55.418 29.981 33.309 1.00 10.89 60 GLY B N 1
ATOM 1800 C CA . GLY B 1 82 ? 55.004 28.813 32.531 1.00 9.94 60 GLY B CA 1
ATOM 1801 C C . GLY B 1 82 ? 53.510 28.671 32.283 1.00 9.70 60 GLY B C 1
ATOM 1802 O O . GLY B 1 82 ? 53.062 28.611 31.135 1.00 10.54 60 GLY B O 1
ATOM 1803 N N . THR B 1 83 ? 52.726 28.578 33.363 1.00 6.16 61 THR B N 1
ATOM 1804 C CA . THR B 1 83 ? 51.297 28.300 33.278 1.00 4.58 61 THR B CA 1
ATOM 1805 C C . THR B 1 83 ? 50.550 29.085 34.376 1.00 4.26 61 THR B C 1
ATOM 1806 O O . THR B 1 83 ? 51.173 29.535 35.318 1.00 4.03 61 THR B O 1
ATOM 1810 N N . PRO B 1 84 ? 49.226 29.177 34.281 1.00 2.79 62 PRO B N 1
ATOM 1811 C CA . PRO B 1 84 ? 48.475 29.728 35.436 1.00 3.61 62 PRO B CA 1
ATOM 1812 C C . PRO B 1 84 ? 48.754 29.026 36.749 1.00 4.10 62 PRO B C 1
ATOM 1813 O O . PRO B 1 84 ? 48.863 29.656 37.797 1.00 4.04 62 PRO B O 1
ATOM 1817 N N . GLY B 1 85 ? 48.922 27.720 36.723 1.00 4.19 63 GLY B N 1
ATOM 1818 C CA . GLY B 1 85 ? 49.274 27.010 37.960 1.00 4.93 63 GLY B CA 1
ATOM 1819 C C . GLY B 1 85 ? 50.660 27.338 38.481 1.00 4.80 63 GLY B C 1
ATOM 1820 O O . GLY B 1 85 ? 50.865 27.404 39.691 1.00 5.00 63 GLY B O 1
ATOM 1821 N N . GLY B 1 86 ? 51.613 27.590 37.585 1.00 4.27 64 GLY B N 1
ATOM 1822 C CA . GLY B 1 86 ? 52.927 28.075 38.036 1.00 3.65 64 GLY B CA 1
ATOM 1823 C C . GLY B 1 86 ? 52.881 29.484 38.616 1.00 4.57 64 GLY B C 1
ATOM 1824 O O . GLY B 1 86 ? 53.637 29.812 39.531 1.00 4.38 64 GLY B O 1
ATOM 1825 N N . LEU B 1 87 ? 52.034 30.331 38.046 1.00 3.76 65 LEU B N 1
ATOM 1826 C CA . LEU B 1 87 ? 51.873 31.661 38.578 1.00 2.93 65 LEU B CA 1
ATOM 1827 C C . LEU B 1 87 ? 51.230 31.549 39.965 1.00 3.15 65 LEU B C 1
ATOM 1828 O O . LEU B 1 87 ? 51.683 32.217 40.907 1.00 3.64 65 LEU B O 1
ATOM 1833 N N . ALA B 1 88 ? 50.195 30.712 40.110 1.00 3.43 66 ALA B N 1
ATOM 1834 C CA . ALA B 1 88 ? 49.578 30.592 41.434 1.00 4.56 66 ALA B CA 1
ATOM 1835 C C . ALA B 1 88 ? 50.567 30.014 42.432 1.00 3.51 66 ALA B C 1
ATOM 1836 O O . ALA B 1 88 ? 50.557 30.389 43.607 1.00 3.88 66 ALA B O 1
ATOM 1838 N N . ALA B 1 89 ? 51.382 29.061 41.971 1.00 3.78 67 ALA B N 1
ATOM 1839 C CA . ALA B 1 89 ? 52.377 28.439 42.837 1.00 2.42 67 ALA B CA 1
ATOM 1840 C C . ALA B 1 89 ? 53.344 29.459 43.368 1.00 3.69 67 ALA B C 1
ATOM 1841 O O . ALA B 1 89 ? 53.741 29.412 44.560 1.00 5.35 67 ALA B O 1
ATOM 1843 N N . ASP B 1 90 ? 53.765 30.370 42.494 1.00 3.35 68 ASP B N 1
ATOM 1844 C CA . ASP B 1 90 ? 54.753 31.376 42.928 1.00 3.47 68 ASP B CA 1
ATOM 1845 C C . ASP B 1 90 ? 54.101 32.444 43.800 1.00 4.15 68 ASP B C 1
ATOM 1846 O O . ASP B 1 90 ? 54.721 32.937 44.714 1.00 3.69 68 ASP B O 1
ATOM 1851 N N . LEU B 1 91 ? 52.839 32.764 43.536 1.00 4.03 69 LEU B N 1
ATOM 1852 C CA . LEU B 1 91 ? 52.113 33.626 44.465 1.00 3.12 69 LEU B CA 1
ATOM 1853 C C . LEU B 1 91 ? 52.055 33.022 45.877 1.00 3.35 69 LEU B C 1
ATOM 1854 O O . LEU B 1 91 ? 52.288 33.727 46.870 1.00 3.61 69 LEU B O 1
ATOM 1859 N N . LEU B 1 92 ? 51.785 31.718 45.945 1.00 2.44 70 LEU B N 1
ATOM 1860 C CA . LEU B 1 92 ? 51.752 31.005 47.213 1.00 2.38 70 LEU B CA 1
ATOM 1861 C C . LEU B 1 92 ? 53.135 30.939 47.843 1.00 3.09 70 LEU B C 1
ATOM 1862 O O . LEU B 1 92 ? 53.231 30.928 49.063 1.00 3.05 70 LEU B O 1
ATOM 1867 N N . ALA B 1 93 ? 54.204 30.867 47.036 1.00 2.55 71 ALA B N 1
ATOM 1868 C CA . ALA B 1 93 ? 55.563 30.928 47.589 1.00 3.44 71 ALA B CA 1
ATOM 1869 C C . ALA B 1 93 ? 55.792 32.266 48.271 1.00 4.83 71 ALA B C 1
ATOM 1870 O O . ALA B 1 93 ? 56.330 32.343 49.383 1.00 4.14 71 ALA B O 1
ATOM 1872 N N . ASP B 1 94 ? 55.403 33.325 47.575 1.00 3.42 72 ASP B N 1
ATOM 1873 C CA . ASP B 1 94 ? 55.576 34.669 48.109 1.00 4.61 72 ASP B CA 1
ATOM 1874 C C . ASP B 1 94 ? 54.755 34.818 49.387 1.00 4.90 72 ASP B C 1
ATOM 1875 O O . ASP B 1 94 ? 55.240 35.376 50.381 1.00 6.02 72 ASP B O 1
ATOM 1888 N N . ALA B 1 96 ? 53.829 32.566 51.473 1.00 6.43 74 ALA B N 1
ATOM 1889 C CA . ALA B 1 96 ? 54.463 31.812 52.561 1.00 5.57 74 ALA B CA 1
ATOM 1890 C C . ALA B 1 96 ? 55.669 32.572 53.099 1.00 6.82 74 ALA B C 1
ATOM 1891 O O . ALA B 1 96 ? 55.831 32.713 54.318 1.00 8.75 74 ALA B O 1
ATOM 1893 N N . GLU B 1 97 ? 56.491 33.107 52.206 1.00 7.28 75 GLU B N 1
ATOM 1894 C CA . GLU B 1 97 ? 57.689 33.854 52.641 1.00 8.65 75 GLU B CA 1
ATOM 1895 C C . GLU B 1 97 ? 57.330 35.085 53.465 1.00 9.14 75 GLU B C 1
ATOM 1896 O O . GLU B 1 97 ? 58.123 35.482 54.358 1.00 9.06 75 GLU B O 1
ATOM 1902 N N . GLN B 1 98 ? 56.167 35.691 53.223 1.00 9.73 76 GLN B N 1
ATOM 1903 C CA . GLN B 1 98 ? 55.775 36.921 53.942 1.00 10.86 76 GLN B CA 1
ATOM 1904 C C . GLN B 1 98 ? 54.860 36.670 55.122 1.00 10.00 76 GLN B C 1
ATOM 1905 O O . GLN B 1 98 ? 54.457 37.646 55.798 1.00 10.50 76 GLN B O 1
ATOM 1911 N N . SER B 1 99 ? 54.536 35.401 55.377 1.00 9.16 77 SER B N 1
ATOM 1912 C CA . SER B 1 99 ? 53.586 35.017 56.447 1.00 8.87 77 SER B CA 1
ATOM 1913 C C . SER B 1 99 ? 54.150 35.589 57.757 1.00 9.41 77 SER B C 1
ATOM 1914 O O . SER B 1 99 ? 55.341 35.561 57.959 1.00 8.43 77 SER B O 1
ATOM 1917 N N . LEU B 1 100 ? 53.301 36.129 58.616 1.00 7.73 78 LEU B N 1
ATOM 1918 C CA . LEU B 1 100 ? 53.782 36.900 59.773 1.00 7.61 78 LEU B CA 1
ATOM 1919 C C . LEU B 1 100 ? 54.072 36.027 60.994 1.00 7.96 78 LEU B C 1
ATOM 1920 O O . LEU B 1 100 ? 53.550 34.914 61.109 1.00 8.05 78 LEU B O 1
ATOM 1925 N N . PRO B 1 101 ? 54.932 36.515 61.893 1.00 7.01 79 PRO B N 1
ATOM 1926 C CA . PRO B 1 101 ? 55.241 35.705 63.069 1.00 7.18 79 PRO B CA 1
ATOM 1927 C C . PRO B 1 101 ? 54.052 35.518 64.001 1.00 6.12 79 PRO B C 1
ATOM 1928 O O . PRO B 1 101 ? 53.150 36.388 64.076 1.00 6.71 79 PRO B O 1
ATOM 1932 N N . ARG B 1 102 ? 54.145 34.441 64.767 1.00 6.08 80 ARG B N 1
ATOM 1933 C CA . ARG B 1 102 ? 53.134 34.103 65.746 1.00 5.73 80 ARG B CA 1
ATOM 1934 C C . ARG B 1 102 ? 53.036 35.129 66.893 1.00 6.14 80 ARG B C 1
ATOM 1935 O O . ARG B 1 102 ? 53.992 35.831 67.255 1.00 8.55 80 ARG B O 1
ATOM 1943 N N . ALA B 1 103 ? 51.874 35.122 67.532 1.00 6.37 81 ALA B N 1
ATOM 1944 C CA . ALA B 1 103 ? 51.671 35.807 68.817 1.00 6.93 81 ALA B CA 1
ATOM 1945 C C . ALA B 1 103 ? 52.460 35.076 69.872 1.00 7.68 81 ALA B C 1
ATOM 1946 O O . ALA B 1 103 ? 52.832 33.897 69.709 1.00 8.46 81 ALA B O 1
ATOM 1948 N N . ASP B 1 104 ? 52.760 35.792 70.948 1.00 7.05 82 ASP B N 1
ATOM 1949 C CA . ASP B 1 104 ? 53.490 35.199 72.052 1.00 7.82 82 ASP B CA 1
ATOM 1950 C C . ASP B 1 104 ? 53.041 35.908 73.321 1.00 7.20 82 ASP B C 1
ATOM 1951 O O . ASP B 1 104 ? 53.776 36.707 73.934 1.00 8.94 82 ASP B O 1
ATOM 1956 N N . THR B 1 105 ? 51.857 35.525 73.787 1.00 7.28 83 THR B N 1
ATOM 1957 C CA . THR B 1 105 ? 51.190 36.286 74.865 1.00 8.42 83 THR B CA 1
ATOM 1958 C C . THR B 1 105 ? 51.497 35.734 76.241 1.00 8.72 83 THR B C 1
ATOM 1959 O O . THR B 1 105 ? 51.236 36.409 77.262 1.00 8.81 83 THR B O 1
ATOM 1963 N N . GLY B 1 106 ? 52.030 34.519 76.285 1.00 8.72 84 GLY B N 1
ATOM 1964 C CA . GLY B 1 106 ? 52.243 33.845 77.555 1.00 9.17 84 GLY B CA 1
ATOM 1965 C C . GLY B 1 106 ? 51.196 32.817 77.943 1.00 9.54 84 GLY B C 1
ATOM 1966 O O . GLY B 1 106 ? 51.307 32.191 78.994 1.00 10.35 84 GLY B O 1
ATOM 1967 N N . ALA B 1 107 ? 50.170 32.656 77.118 1.00 8.76 85 ALA B N 1
ATOM 1968 C CA . ALA B 1 107 ? 49.100 31.725 77.425 1.00 8.40 85 ALA B CA 1
ATOM 1969 C C . ALA B 1 107 ? 48.623 31.125 76.135 1.00 8.21 85 ALA B C 1
ATOM 1970 O O . ALA B 1 107 ? 48.385 31.840 75.187 1.00 8.85 85 ALA B O 1
ATOM 1972 N N . LEU B 1 108 ? 48.426 29.813 76.139 1.00 8.19 86 LEU B N 1
ATOM 1973 C CA . LEU B 1 108 ? 48.071 29.101 74.910 1.00 7.75 86 LEU B CA 1
ATOM 1974 C C . LEU B 1 108 ? 46.780 29.597 74.314 1.00 8.15 86 LEU B C 1
ATOM 1975 O O . LEU B 1 108 ? 46.746 29.888 73.102 1.00 8.40 86 LEU B O 1
ATOM 1980 N N . GLU B 1 109 ? 45.717 29.687 75.123 1.00 7.57 87 GLU B N 1
ATOM 1981 C CA . GLU B 1 109 ? 44.423 30.067 74.529 1.00 7.34 87 GLU B CA 1
ATOM 1982 C C . GLU B 1 109 ? 44.450 31.453 73.914 1.00 7.15 87 GLU B C 1
ATOM 1983 O O . GLU B 1 109 ? 43.860 31.675 72.860 1.00 7.83 87 GLU B O 1
ATOM 1989 N N . GLU B 1 110 ? 45.101 32.397 74.594 1.00 6.22 88 GLU B N 1
ATOM 1990 C CA . GLU B 1 110 ? 45.226 33.745 74.068 1.00 6.23 88 GLU B CA 1
ATOM 1991 C C . GLU B 1 110 ? 46.032 33.754 72.781 1.00 5.75 88 GLU B C 1
ATOM 1992 O O . GLU B 1 110 ? 45.670 34.459 71.834 1.00 6.20 88 GLU B O 1
ATOM 1998 N N . ASP B 1 111 ? 47.073 32.923 72.705 1.00 5.62 89 ASP B N 1
ATOM 1999 C CA . ASP B 1 111 ? 47.874 32.802 71.465 1.00 4.95 89 ASP B CA 1
ATOM 2000 C C . ASP B 1 111 ? 47.027 32.227 70.324 1.00 6.30 89 ASP B C 1
ATOM 2001 O O . ASP B 1 111 ? 47.013 32.782 69.219 1.00 6.30 89 ASP B O 1
ATOM 2006 N N . LEU B 1 112 ? 46.313 31.135 70.602 1.00 6.17 90 LEU B N 1
ATOM 2007 C CA . LEU B 1 112 ? 45.476 30.517 69.580 1.00 6.75 90 LEU B CA 1
ATOM 2008 C C . LEU B 1 112 ? 44.311 31.394 69.186 1.00 6.79 90 LEU B C 1
ATOM 2009 O O . LEU B 1 112 ? 43.883 31.327 68.050 1.00 5.61 90 LEU B O 1
ATOM 2014 N N . ARG B 1 113 ? 43.783 32.197 70.120 1.00 5.49 91 ARG B N 1
ATOM 2015 C CA . ARG B 1 113 ? 42.740 33.172 69.771 1.00 6.89 91 ARG B CA 1
ATOM 2016 C C . ARG B 1 113 ? 43.244 34.281 68.817 1.00 6.59 91 ARG B C 1
ATOM 2017 O O . ARG B 1 113 ? 42.530 34.657 67.850 1.00 5.38 91 ARG B O 1
ATOM 2025 N N . ALA B 1 114 ? 44.482 34.763 69.048 1.00 7.14 92 ALA B N 1
ATOM 2026 C CA . ALA B 1 114 ? 45.077 35.768 68.151 1.00 7.48 92 ALA B CA 1
ATOM 2027 C C . ALA B 1 114 ? 45.155 35.175 66.735 1.00 6.96 92 ALA B C 1
ATOM 2028 O O . ALA B 1 114 ? 44.819 35.832 65.754 1.00 7.34 92 ALA B O 1
ATOM 2030 N N . ASN B 1 115 ? 45.561 33.913 66.677 1.00 7.31 93 ASN B N 1
ATOM 2031 C CA . ASN B 1 115 ? 45.694 33.156 65.423 1.00 6.79 93 ASN B CA 1
ATOM 2032 C C . ASN B 1 115 ? 44.346 33.055 64.707 1.00 7.53 93 ASN B C 1
ATOM 2033 O O . ASN B 1 115 ? 44.217 33.490 63.561 1.00 7.42 93 ASN B O 1
ATOM 2038 N N . ALA B 1 116 ? 43.337 32.521 65.409 1.00 7.64 94 ALA B N 1
ATOM 2039 C CA . ALA B 1 116 ? 42.009 32.320 64.819 1.00 7.60 94 ALA B CA 1
ATOM 2040 C C . ALA B 1 116 ? 41.380 33.631 64.348 1.00 8.39 94 ALA B C 1
ATOM 2041 O O . ALA B 1 116 ? 40.770 33.674 63.278 1.00 7.80 94 ALA B O 1
ATOM 2043 N N . ARG B 1 117 ? 41.530 34.703 65.130 1.00 7.18 95 ARG B N 1
ATOM 2044 C CA . ARG B 1 117 ? 40.950 35.973 64.748 1.00 7.10 95 ARG B CA 1
ATOM 2045 C C . ARG B 1 117 ? 41.601 36.552 63.498 1.00 6.99 95 ARG B C 1
ATOM 2046 O O . ARG B 1 117 ? 40.935 37.208 62.691 1.00 6.85 95 ARG B O 1
ATOM 2054 N N . LEU B 1 118 ? 42.882 36.308 63.320 1.00 6.71 96 LEU B N 1
ATOM 2055 C CA . LEU B 1 118 ? 43.551 36.765 62.103 1.00 7.43 96 LEU B CA 1
ATOM 2056 C C . LEU B 1 118 ? 43.094 35.934 60.903 1.00 7.65 96 LEU B C 1
ATOM 2057 O O . LEU B 1 118 ? 42.890 36.464 59.781 1.00 7.08 96 LEU B O 1
ATOM 2062 N N . VAL B 1 119 ? 42.923 34.638 61.109 1.00 6.81 97 VAL B N 1
ATOM 2063 C CA . VAL B 1 119 ? 42.431 33.790 59.998 1.00 7.11 97 VAL B CA 1
ATOM 2064 C C . VAL B 1 119 ? 41.025 34.254 59.643 1.00 7.19 97 VAL B C 1
ATOM 2065 O O . VAL B 1 119 ? 40.688 34.368 58.462 1.00 8.42 97 VAL B O 1
ATOM 2069 N N . VAL B 1 120 ? 40.177 34.508 60.644 1.00 6.19 98 VAL B N 1
ATOM 2070 C CA . VAL B 1 120 ? 38.821 34.997 60.294 1.00 6.63 98 VAL B CA 1
ATOM 2071 C C . VAL B 1 120 ? 38.876 36.358 59.565 1.00 7.29 98 VAL B C 1
ATOM 2072 O O . VAL B 1 120 ? 38.160 36.565 58.578 1.00 6.80 98 VAL B O 1
ATOM 2076 N N . ARG B 1 121 ? 39.715 37.277 60.039 1.00 7.98 99 ARG B N 1
ATOM 2077 C CA . ARG B 1 121 ? 39.817 38.594 59.373 1.00 7.69 99 ARG B CA 1
ATOM 2078 C C . ARG B 1 121 ? 40.294 38.445 57.928 1.00 8.65 99 ARG B C 1
ATOM 2079 O O . ARG B 1 121 ? 39.831 39.159 57.039 1.00 8.76 99 ARG B O 1
ATOM 2087 N N . THR B 1 122 ? 41.215 37.509 57.709 1.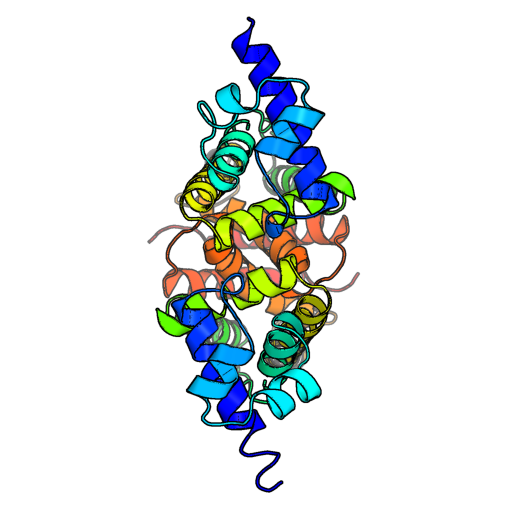00 8.12 100 THR B N 1
ATOM 2088 C CA . THR B 1 122 ? 41.686 37.197 56.351 1.00 8.48 100 THR B CA 1
ATOM 2089 C C . THR B 1 122 ? 40.566 36.602 55.470 1.00 8.94 100 THR B C 1
ATOM 2090 O O . THR B 1 122 ? 40.282 37.126 54.387 1.00 9.01 100 THR B O 1
ATOM 2094 N N . LEU B 1 123 ? 39.908 35.545 55.940 1.00 8.33 101 LEU B N 1
ATOM 2095 C CA . LEU B 1 123 ? 38.895 34.856 55.126 1.00 8.57 101 LEU B CA 1
ATOM 2096 C C . LEU B 1 123 ? 37.617 35.662 54.933 1.00 8.87 101 LEU B C 1
ATOM 2097 O O . LEU B 1 123 ? 36.902 35.493 53.938 1.00 8.03 101 LEU B O 1
ATOM 2102 N N . ASP B 1 124 ? 37.364 36.586 55.859 1.00 9.43 102 ASP B N 1
ATOM 2103 C CA . ASP B 1 124 ? 36.198 37.445 55.776 1.00 9.46 102 ASP B CA 1
ATOM 2104 C C . ASP B 1 124 ? 36.431 38.727 54.959 1.00 10.08 102 ASP B C 1
ATOM 2105 O O . ASP B 1 124 ? 35.449 39.390 54.571 1.00 10.02 102 ASP B O 1
ATOM 2110 N N . ASP B 1 125 ? 37.695 39.062 54.685 1.00 9.17 103 ASP B N 1
ATOM 2111 C CA . ASP B 1 125 ? 38.048 40.152 53.778 1.00 9.89 103 ASP B CA 1
ATOM 2112 C C . ASP B 1 125 ? 37.472 39.868 52.408 1.00 9.83 103 ASP B C 1
ATOM 2113 O O . ASP B 1 125 ? 37.665 38.781 51.868 1.00 8.60 103 ASP B O 1
ATOM 2118 N N . PRO B 1 126 ? 36.754 40.831 51.825 1.00 9.63 104 PRO B N 1
ATOM 2119 C CA . PRO B 1 126 ? 36.270 40.518 50.475 1.00 10.63 104 PRO B CA 1
ATOM 2120 C C . PRO B 1 126 ? 37.360 40.019 49.500 1.00 10.89 104 PRO B C 1
ATOM 2121 O O . PRO B 1 126 ? 37.213 38.905 48.971 1.00 12.80 104 PRO B O 1
ATOM 2125 N N . ARG B 1 127 ? 38.455 40.761 49.319 1.00 10.66 105 ARG B N 1
ATOM 2126 C CA . ARG B 1 127 ? 39.527 40.356 48.406 1.00 10.81 105 ARG B CA 1
ATOM 2127 C C . ARG B 1 127 ? 40.216 39.114 48.877 1.00 9.91 105 ARG B C 1
ATOM 2128 O O . ARG B 1 127 ? 40.355 38.170 48.118 1.00 8.89 105 ARG B O 1
ATOM 2136 N N . GLN B 1 128 ? 40.696 39.114 50.115 1.00 8.83 106 GLN B N 1
ATOM 2137 C CA . GLN B 1 128 ? 41.525 38.000 50.565 1.00 9.06 106 GLN B CA 1
ATOM 2138 C C . GLN B 1 128 ? 40.728 36.723 50.645 1.00 7.74 106 GLN B C 1
ATOM 2139 O O . GLN B 1 128 ? 41.244 35.628 50.362 1.00 8.73 106 GLN B O 1
ATOM 2145 N N . GLY B 1 129 ? 39.469 36.820 51.063 1.00 7.26 107 GLY B N 1
ATOM 2146 C CA . GLY B 1 129 ? 38.642 35.607 51.092 1.00 6.25 107 GLY B CA 1
ATOM 2147 C C . GLY B 1 129 ? 38.418 35.020 49.715 1.00 7.31 107 GLY B C 1
ATOM 2148 O O . GLY B 1 129 ? 38.447 33.795 49.522 1.00 6.40 107 GLY B O 1
ATOM 2149 N N . ARG B 1 130 ? 38.216 35.876 48.730 1.00 7.02 108 ARG B N 1
ATOM 2150 C CA . ARG B 1 130 ? 38.067 35.397 47.346 1.00 5.93 108 ARG B CA 1
ATOM 2151 C C . ARG B 1 130 ? 39.387 34.860 46.822 1.00 6.23 108 ARG B C 1
ATOM 2152 O O . ARG B 1 130 ? 39.422 33.845 46.080 1.00 7.45 108 ARG B O 1
ATOM 2160 N N . LEU B 1 131 ? 40.488 35.518 47.183 1.00 7.14 109 LEU B N 1
ATOM 2161 C CA . LEU B 1 131 ? 41.808 34.996 46.777 1.00 6.36 109 LEU B CA 1
ATOM 2162 C C . LEU B 1 131 ? 42.075 33.597 47.355 1.00 6.27 109 LEU B C 1
ATOM 2163 O O . LEU B 1 131 ? 42.523 32.719 46.631 1.00 6.86 109 LEU B O 1
ATOM 2168 N N . PHE B 1 132 ? 41.804 33.392 48.641 1.00 6.24 110 PHE B N 1
ATOM 2169 C CA . PHE B 1 132 ? 42.081 32.096 49.206 1.00 6.36 110 PHE B CA 1
ATOM 2170 C C . PHE B 1 132 ? 41.214 31.021 48.606 1.00 5.40 110 PHE B C 1
ATOM 2171 O O . PHE B 1 132 ? 41.702 29.878 48.377 1.00 7.09 110 PHE B O 1
ATOM 2179 N N . ARG B 1 133 ? 39.946 31.334 48.362 1.00 3.15 111 ARG B N 1
ATOM 2180 C CA . ARG B 1 133 ? 39.097 30.370 47.656 1.00 3.20 111 ARG B CA 1
ATOM 2181 C C . ARG B 1 133 ? 39.652 30.016 46.288 1.00 4.25 111 ARG B C 1
ATOM 2182 O O . ARG B 1 133 ? 39.614 28.848 45.900 1.00 3.57 111 ARG B O 1
ATOM 2190 N N . ALA B 1 134 ? 40.172 31.017 45.579 1.00 3.84 112 ALA B N 1
ATOM 2191 C CA . ALA B 1 134 ? 40.705 30.772 44.224 1.00 5.57 112 ALA B CA 1
ATOM 2192 C C . ALA B 1 134 ? 41.993 29.932 44.252 1.00 5.08 112 ALA B C 1
ATOM 2193 O O . ALA B 1 134 ? 42.275 29.170 43.321 1.00 4.93 112 ALA B O 1
ATOM 2195 N N . LEU B 1 135 ? 42.801 30.136 45.308 1.00 3.68 113 LEU B N 1
ATOM 2196 C CA . LEU B 1 135 ? 44.071 29.423 45.442 1.00 4.05 113 LEU B CA 1
ATOM 2197 C C . LEU B 1 135 ? 43.795 27.983 45.859 1.00 4.63 113 LEU B C 1
ATOM 2198 O O . LEU B 1 135 ? 44.470 27.053 45.436 1.00 4.78 113 LEU B O 1
ATOM 2203 N N . ILE B 1 136 ? 42.777 27.788 46.691 1.00 4.90 114 ILE B N 1
ATOM 2204 C CA . ILE B 1 136 ? 42.399 26.404 47.028 1.00 4.77 114 ILE B CA 1
ATOM 2205 C C . ILE B 1 136 ? 41.848 25.744 45.768 1.00 5.61 114 ILE B C 1
ATOM 2206 O O . ILE B 1 136 ? 42.123 24.554 45.485 1.00 5.62 114 ILE B O 1
ATOM 2211 N N . ALA B 1 137 ? 41.074 26.482 44.981 1.00 5.65 115 ALA B N 1
ATOM 2212 C CA . ALA B 1 137 ? 40.590 25.900 43.692 1.00 6.08 115 ALA B CA 1
ATOM 2213 C C . ALA B 1 137 ? 41.772 25.524 42.813 1.00 5.05 115 ALA B C 1
ATOM 2214 O O . ALA B 1 137 ? 41.768 24.447 42.239 1.00 7.06 115 ALA B O 1
ATOM 2216 N N . ALA B 1 138 ? 42.774 26.408 42.711 1.00 5.21 116 ALA B N 1
ATOM 2217 C CA . ALA B 1 138 ? 43.987 26.105 41.924 1.00 4.84 116 ALA B CA 1
ATOM 2218 C C . ALA B 1 138 ? 44.586 24.791 42.396 1.00 5.92 116 ALA B C 1
ATOM 2219 O O . ALA B 1 138 ? 44.990 23.975 41.616 1.00 4.43 116 ALA B O 1
ATOM 2221 N N . SER B 1 139 ? 44.675 24.623 43.700 1.00 5.01 117 SER B N 1
ATOM 2222 C CA . SER B 1 139 ? 45.316 23.415 44.259 1.00 5.02 117 SER B CA 1
ATOM 2223 C C . SER B 1 139 ? 44.546 22.153 43.892 1.00 4.26 117 SER B C 1
ATOM 2224 O O . SER B 1 139 ? 45.089 21.042 43.820 1.00 4.93 117 SER B O 1
ATOM 2227 N N . LEU B 1 140 ? 43.245 22.287 43.681 1.00 4.76 118 LEU B N 1
ATOM 2228 C CA . LEU B 1 140 ? 42.430 21.112 43.378 1.00 4.42 118 LEU B CA 1
ATOM 2229 C C . LEU B 1 140 ? 42.480 20.784 41.878 1.00 5.12 118 LEU B C 1
ATOM 2230 O O . LEU B 1 140 ? 42.227 19.641 41.488 1.00 4.22 118 LEU B O 1
ATOM 2235 N N . CYS B 1 141 ? 42.884 21.766 41.075 1.00 4.81 119 CYS B N 1
ATOM 2236 C CA . CYS B 1 141 ? 42.953 21.682 39.596 1.00 5.76 119 CYS B CA 1
ATOM 2237 C C . CYS B 1 141 ? 44.369 21.423 39.041 1.00 3.97 119 CYS B C 1
ATOM 2238 O O . CYS B 1 141 ? 44.516 20.952 37.917 1.00 5.73 119 CYS B O 1
ATOM 2241 N N . ASN B 1 142 ? 45.423 21.647 39.816 1.00 4.04 120 ASN B N 1
ATOM 2242 C CA . ASN B 1 142 ? 46.750 21.741 39.250 1.00 2.99 120 ASN B CA 1
ATOM 2243 C C . ASN B 1 142 ? 47.732 21.272 40.318 1.00 4.22 120 ASN B C 1
ATOM 2244 O O . ASN B 1 142 ? 47.749 21.779 41.420 1.00 3.69 120 ASN B O 1
ATOM 2249 N N . GLU B 1 143 ? 48.538 20.292 39.966 1.00 3.10 121 GLU B N 1
ATOM 2250 C CA . GLU B 1 143 ? 49.415 19.654 40.960 1.00 3.32 121 GLU B CA 1
ATOM 2251 C C . GLU B 1 143 ? 50.538 20.574 41.438 1.00 4.04 121 GLU B C 1
ATOM 2252 O O . GLU B 1 143 ? 50.908 20.499 42.598 1.00 2.98 121 GLU B O 1
ATOM 2258 N N . GLN B 1 144 ? 51.084 21.425 40.556 1.00 3.48 122 GLN B N 1
ATOM 2259 C CA . GLN B 1 144 ? 52.078 22.426 40.979 1.00 4.37 122 GLN B CA 1
ATOM 2260 C C . GLN B 1 144 ? 51.517 23.375 42.019 1.00 4.79 122 GLN B C 1
ATOM 2261 O O . GLN B 1 144 ? 52.157 23.657 43.056 1.00 4.56 122 GLN B O 1
ATOM 2267 N N . ALA B 1 145 ? 50.318 23.877 41.761 1.00 4.57 123 ALA B N 1
ATOM 2268 C CA . ALA B 1 145 ? 49.655 24.772 42.713 1.00 4.73 123 ALA B CA 1
ATOM 2269 C C . ALA B 1 145 ? 49.357 24.029 44.008 1.00 4.30 123 ALA B C 1
ATOM 2270 O O . ALA B 1 145 ? 49.477 24.607 45.092 1.00 6.12 123 ALA B O 1
ATOM 2272 N N . ALA B 1 146 ? 48.959 22.771 43.931 1.00 3.66 124 ALA B N 1
ATOM 2273 C CA . ALA B 1 146 ? 48.693 21.979 45.170 1.00 4.04 124 ALA B CA 1
ATOM 2274 C C . ALA B 1 146 ? 49.928 21.895 46.050 1.00 5.05 124 ALA B C 1
ATOM 2275 O O . ALA B 1 146 ? 49.821 22.094 47.256 1.00 5.03 124 ALA B O 1
ATOM 2277 N N . GLU B 1 147 ? 51.091 21.606 45.456 1.00 4.47 125 GLU B N 1
ATOM 2278 C CA . GLU B 1 147 ? 52.328 21.480 46.232 1.00 6.10 125 GLU B CA 1
ATOM 2279 C C . GLU B 1 147 ? 52.600 22.797 46.941 1.00 3.58 125 GLU B C 1
ATOM 2280 O O . GLU B 1 147 ? 53.004 22.852 48.118 1.00 4.36 125 GLU B O 1
ATOM 2286 N N . ALA B 1 148 ? 52.424 23.905 46.224 1.00 2.39 126 ALA B N 1
ATOM 2287 C CA . ALA B 1 148 ? 52.701 25.183 46.828 1.00 2.00 126 ALA B CA 1
ATOM 2288 C C . ALA B 1 148 ? 51.703 25.544 47.895 1.00 2.49 126 ALA B C 1
ATOM 2289 O O . ALA B 1 148 ? 52.065 26.201 48.891 1.00 2.36 126 ALA B O 1
ATOM 2291 N N . LEU B 1 149 ? 50.444 25.194 47.671 1.00 2.00 127 LEU B N 1
ATOM 2292 C CA . LEU B 1 149 ? 49.411 25.481 48.701 1.00 2.79 127 LEU B CA 1
ATOM 2293 C C . LEU B 1 149 ? 49.723 24.697 49.989 1.00 2.00 127 LEU B C 1
ATOM 2294 O O . LEU B 1 149 ? 49.681 25.217 51.115 1.00 2.05 127 LEU B O 1
ATOM 2299 N N . HIS B 1 150 ? 50.048 23.407 49.846 1.00 3.03 128 HIS B N 1
ATOM 2300 C CA . HIS B 1 150 ? 50.398 22.679 51.018 1.00 2.71 128 HIS B CA 1
ATOM 2301 C C . HIS B 1 150 ? 51.637 23.231 51.736 1.00 2.95 128 HIS B C 1
ATOM 2302 O O . HIS B 1 150 ? 51.701 23.186 52.963 1.00 3.63 128 HIS B O 1
ATOM 2309 N N . ARG B 1 151 ? 52.620 23.722 50.974 1.00 2.49 129 ARG B N 1
ATOM 2310 C CA . ARG B 1 151 ? 53.811 24.300 51.576 1.00 3.61 129 ARG B CA 1
ATOM 2311 C C . ARG B 1 151 ? 53.431 25.583 52.307 1.00 2.49 129 ARG B C 1
ATOM 2312 O O . ARG B 1 151 ? 53.956 25.855 53.367 1.00 2.00 129 ARG B O 1
ATOM 2320 N N . PHE B 1 152 ? 52.501 26.364 51.743 1.00 4.51 130 PHE B N 1
ATOM 2321 C CA . PHE B 1 152 ? 52.056 27.584 52.422 1.00 4.02 130 PHE B CA 1
ATOM 2322 C C . PHE B 1 152 ? 51.458 27.242 53.789 1.00 5.42 130 PHE B C 1
ATOM 2323 O O . PHE B 1 152 ? 51.792 27.899 54.820 1.00 4.33 130 PHE B O 1
ATOM 2331 N N . TYR B 1 153 ? 50.567 26.267 53.821 1.00 5.00 131 TYR B N 1
ATOM 2332 C CA . TYR B 1 153 ? 49.937 25.932 55.119 1.00 5.26 131 TYR B CA 1
ATOM 2333 C C . TYR B 1 153 ? 50.949 25.299 56.060 1.00 6.06 131 TYR B C 1
ATOM 2334 O O . TYR B 1 153 ? 50.846 25.511 57.267 1.00 5.61 131 TYR B O 1
ATOM 2343 N N . ALA B 1 154 ? 51.887 24.515 55.532 1.00 5.10 132 ALA B N 1
ATOM 2344 C CA . ALA B 1 154 ? 52.983 24.008 56.376 1.00 6.38 132 ALA B CA 1
ATOM 2345 C C . ALA B 1 154 ? 53.781 25.132 57.041 1.00 6.39 132 ALA B C 1
ATOM 2346 O O . ALA B 1 154 ? 54.123 25.065 58.241 1.00 6.64 132 ALA B O 1
ATOM 2348 N N . VAL B 1 155 ? 54.148 26.151 56.268 1.00 4.25 133 VAL B N 1
ATOM 2349 C CA . VAL B 1 155 ? 54.906 27.262 56.834 1.00 4.38 133 VAL B CA 1
ATOM 2350 C C . VAL B 1 155 ? 54.086 27.968 57.934 1.00 4.35 133 VAL B C 1
ATOM 2351 O O . VAL B 1 155 ? 54.626 28.257 59.013 1.00 4.93 133 VAL B O 1
ATOM 2355 N N . ARG B 1 156 ? 52.810 28.263 57.663 1.00 4.32 134 ARG B N 1
ATOM 2356 C CA . ARG B 1 156 ? 51.952 28.951 58.627 1.00 4.66 134 ARG B CA 1
ATOM 2357 C C . ARG B 1 156 ? 51.743 28.086 59.864 1.00 5.49 134 ARG B C 1
ATOM 2358 O O . ARG B 1 156 ? 51.872 28.574 60.999 1.00 6.63 134 ARG B O 1
ATOM 2366 N N . VAL B 1 157 ? 51.456 26.804 59.679 1.00 5.04 135 VAL B N 1
ATOM 2367 C CA . VAL B 1 157 ? 51.226 25.958 60.857 1.00 3.68 135 VAL B CA 1
ATOM 2368 C C . VAL B 1 157 ? 52.505 25.848 61.687 1.00 5.09 135 VAL B C 1
ATOM 2369 O O . VAL B 1 157 ? 52.462 25.905 62.921 1.00 4.81 135 VAL B O 1
ATOM 2373 N N . ASP B 1 158 ? 53.625 25.643 61.000 1.00 4.86 136 ASP B N 1
ATOM 2374 C CA . ASP B 1 158 ? 54.886 25.457 61.702 1.00 5.71 136 ASP B CA 1
ATOM 2375 C C . ASP B 1 158 ? 55.271 26.711 62.471 1.00 4.22 136 ASP B C 1
ATOM 2376 O O . ASP B 1 158 ? 55.932 26.624 63.552 1.00 6.33 136 ASP B O 1
ATOM 2381 N N . GLU B 1 159 ? 54.885 27.891 61.981 1.00 4.24 137 GLU B N 1
ATOM 2382 C CA . GLU B 1 159 ? 55.180 29.132 62.715 1.00 3.96 137 GLU B CA 1
ATOM 2383 C C . GLU B 1 159 ? 54.336 29.201 63.988 1.00 4.44 137 GLU B C 1
ATOM 2384 O O . GLU B 1 159 ? 54.849 29.488 65.089 1.00 4.17 137 GLU B O 1
ATOM 2390 N N . TRP B 1 160 ? 53.037 28.985 63.826 1.00 3.19 138 TRP B N 1
ATOM 2391 C CA . TRP B 1 160 ? 52.153 29.071 64.968 1.00 2.93 138 TRP B CA 1
ATOM 2392 C C . TRP B 1 160 ? 52.394 27.921 65.940 1.00 3.98 138 TRP B C 1
ATOM 2393 O O . TRP B 1 160 ? 52.090 28.063 67.118 1.00 4.94 138 TRP B O 1
ATOM 2404 N N . ALA B 1 161 ? 53.002 26.829 65.474 1.00 3.26 139 ALA B N 1
ATOM 2405 C CA . ALA B 1 161 ? 53.341 25.682 66.356 1.00 3.56 139 ALA B CA 1
ATOM 2406 C C . ALA B 1 161 ? 54.284 26.077 67.488 1.00 4.16 139 ALA B C 1
ATOM 2407 O O . ALA B 1 161 ? 54.307 25.459 68.553 1.00 4.12 139 ALA B O 1
ATOM 2409 N N . GLY B 1 162 ? 55.001 27.174 67.296 1.00 4.48 140 GLY B N 1
ATOM 2410 C CA . GLY B 1 162 ? 55.837 27.694 68.375 1.00 3.98 140 GLY B CA 1
ATOM 2411 C C . GLY B 1 162 ? 55.039 28.039 69.615 1.00 5.02 140 GLY B C 1
ATOM 2412 O O . GLY B 1 162 ? 55.579 27.990 70.711 1.00 5.40 140 GLY B O 1
ATOM 2413 N N . CYS B 1 163 ? 53.789 28.456 69.458 1.00 4.73 141 CYS B N 1
ATOM 2414 C CA . CYS B 1 163 ? 52.900 28.706 70.621 1.00 5.96 141 CYS B CA 1
ATOM 2415 C C . CYS B 1 163 ? 52.702 27.468 71.460 1.00 6.39 141 CYS B C 1
ATOM 2416 O O . CYS B 1 163 ? 52.641 27.528 72.687 1.00 6.43 141 CYS B O 1
ATOM 2419 N N . VAL B 1 164 ? 52.561 26.324 70.800 1.00 6.35 142 VAL B N 1
ATOM 2420 C CA . VAL B 1 164 ? 52.311 25.103 71.510 1.00 7.06 142 VAL B CA 1
ATOM 2421 C C . VAL B 1 164 ? 53.598 24.646 72.182 1.00 8.34 142 VAL B C 1
ATOM 2422 O O . VAL B 1 164 ? 53.558 24.166 73.320 1.00 9.05 142 VAL B O 1
ATOM 2426 N N . ARG B 1 165 ? 54.743 24.791 71.495 1.00 7.94 143 ARG B N 1
ATOM 2427 C CA . ARG B 1 165 ? 56.018 24.473 72.136 1.00 7.94 143 ARG B CA 1
ATOM 2428 C C . ARG B 1 165 ? 56.189 25.331 73.385 1.00 9.01 143 ARG B C 1
ATOM 2429 O O . ARG B 1 165 ? 56.655 24.837 74.429 1.00 7.74 143 ARG B O 1
ATOM 2437 N N . ASP B 1 166 ? 55.811 26.606 73.327 1.00 8.37 144 ASP B N 1
ATOM 2438 C CA . ASP B 1 166 ? 55.922 27.431 74.545 1.00 8.54 144 ASP B CA 1
ATOM 2439 C C . ASP B 1 166 ? 54.969 26.970 75.640 1.00 8.91 144 ASP B C 1
ATOM 2440 O O . ASP B 1 166 ? 55.325 26.992 76.831 1.00 8.97 144 ASP B O 1
ATOM 2445 N N . ALA B 1 167 ? 53.767 26.542 75.242 1.00 8.44 145 ALA B N 1
ATOM 2446 C CA . ALA B 1 167 ? 52.768 26.037 76.226 1.00 8.32 145 ALA B CA 1
ATOM 2447 C C . ALA B 1 167 ? 53.270 24.760 76.869 1.00 8.62 145 ALA B C 1
ATOM 2448 O O . ALA B 1 167 ? 53.064 24.561 78.053 1.00 7.98 145 ALA B O 1
ATOM 2450 N N . VAL B 1 168 ? 53.939 23.896 76.111 1.00 9.30 146 VAL B N 1
ATOM 2451 C CA . VAL B 1 168 ? 54.493 22.657 76.733 1.00 9.73 146 VAL B CA 1
ATOM 2452 C C . VAL B 1 168 ? 55.619 22.969 77.718 1.00 10.45 146 VAL B C 1
ATOM 2453 O O . VAL B 1 168 ? 55.691 22.372 78.824 1.00 9.58 146 VAL B O 1
ATOM 2457 N N . ALA B 1 169 ? 56.496 23.902 77.333 1.00 11.10 147 ALA B N 1
ATOM 2458 C CA . ALA B 1 169 ? 57.615 24.302 78.182 1.00 11.10 147 ALA B CA 1
ATOM 2459 C C . ALA B 1 169 ? 57.120 24.912 79.490 1.00 11.85 147 ALA B C 1
ATOM 2460 O O . ALA B 1 169 ? 57.675 24.602 80.552 1.00 11.73 147 ALA B O 1
ATOM 2462 N N . ARG B 1 170 ? 56.085 25.761 79.425 1.00 11.53 148 ARG B N 1
ATOM 2463 C CA . ARG B 1 170 ? 55.508 26.333 80.649 1.00 11.59 148 ARG B CA 1
ATOM 2464 C C . ARG B 1 170 ? 54.610 25.374 81.471 1.00 11.41 148 ARG B C 1
ATOM 2465 O O . ARG B 1 170 ? 54.180 25.711 82.587 1.00 11.74 148 ARG B O 1
ATOM 2473 N N . GLY B 1 171 ? 54.377 24.171 80.949 1.00 10.97 149 GLY B N 1
ATOM 2474 C CA . GLY B 1 171 ? 53.598 23.145 81.651 1.00 10.48 149 GLY B CA 1
ATOM 2475 C C . GLY B 1 171 ? 52.095 23.277 81.504 1.00 10.91 149 GLY B C 1
ATOM 2476 O O . GLY B 1 171 ? 51.325 22.651 82.245 1.00 10.78 149 GLY B O 1
ATOM 2477 N N . GLU B 1 172 ? 51.667 24.070 80.529 1.00 10.62 150 GLU B N 1
ATOM 2478 C CA . GLU B 1 172 ? 50.250 24.360 80.314 1.00 11.02 150 GLU B CA 1
ATOM 2479 C C . GLU B 1 172 ? 49.522 23.218 79.592 1.00 10.84 150 GLU B C 1
ATOM 2480 O O . GLU B 1 172 ? 48.318 23.034 79.737 1.00 10.48 150 GLU B O 1
ATOM 2486 N N . VAL B 1 173 ? 50.247 22.492 78.749 1.00 11.14 151 VAL B N 1
ATOM 2487 C CA . VAL B 1 173 ? 49.704 21.300 78.101 1.00 10.72 151 VAL B CA 1
ATOM 2488 C C . VAL B 1 173 ? 50.710 20.168 78.296 1.00 10.09 151 VAL B C 1
ATOM 2489 O O . VAL B 1 173 ? 51.920 20.434 78.522 1.00 9.52 151 VAL B O 1
ATOM 2493 N N . PRO B 1 174 ? 50.231 18.913 78.244 1.00 9.32 152 PRO B N 1
ATOM 2494 C CA . PRO B 1 174 ? 51.081 17.744 78.517 1.00 10.08 152 PRO B CA 1
ATOM 2495 C C . PRO B 1 174 ? 52.257 17.596 77.555 1.00 10.16 152 PRO B C 1
ATOM 2496 O O . PRO B 1 174 ? 52.162 17.955 76.388 1.00 9.86 152 PRO B O 1
ATOM 2500 N N . ASP B 1 175 ? 53.361 17.052 78.067 1.00 11.37 153 ASP B N 1
ATOM 2501 C CA . ASP B 1 175 ? 54.501 16.676 77.238 1.00 12.34 153 ASP B CA 1
ATOM 2502 C C . ASP B 1 175 ? 54.086 15.711 76.154 1.00 12.07 153 ASP B C 1
ATOM 2503 O O . ASP B 1 175 ? 53.218 14.854 76.362 1.00 13.29 153 ASP B O 1
ATOM 2508 N N . GLY B 1 176 ? 54.716 15.860 74.994 1.00 12.06 154 GLY B N 1
ATOM 2509 C CA . GLY B 1 176 ? 54.422 15.008 73.867 1.00 11.24 154 GLY B CA 1
ATOM 2510 C C . GLY B 1 176 ? 53.250 15.499 73.056 1.00 10.48 154 GLY B C 1
ATOM 2511 O O . GLY B 1 176 ? 52.910 14.880 72.064 1.00 11.48 154 GLY B O 1
ATOM 2512 N N . THR B 1 177 ? 52.614 16.591 73.471 1.00 9.44 155 THR B N 1
ATOM 2513 C CA . THR B 1 177 ? 51.580 17.229 72.634 1.00 9.16 155 THR B CA 1
ATOM 2514 C C . THR B 1 177 ? 52.165 17.630 71.281 1.00 10.06 155 THR B C 1
ATOM 2515 O O . THR B 1 177 ? 53.122 18.411 71.240 1.00 10.46 155 THR B O 1
ATOM 2519 N N . ASP B 1 178 ? 51.555 17.139 70.187 1.00 9.35 156 ASP B N 1
ATOM 2520 C CA . ASP B 1 178 ? 51.947 17.474 68.813 1.00 9.91 156 ASP B CA 1
ATOM 2521 C C . ASP B 1 178 ? 51.576 18.935 68.487 1.00 9.32 156 ASP B C 1
ATOM 2522 O O . ASP B 1 178 ? 50.388 19.270 68.439 1.00 10.17 156 ASP B O 1
ATOM 2527 N N . PRO B 1 179 ? 52.579 19.797 68.269 1.00 8.39 157 PRO B N 1
ATOM 2528 C CA . PRO B 1 179 ? 52.182 21.190 67.989 1.00 8.41 157 PRO B CA 1
ATOM 2529 C C . PRO B 1 179 ? 51.413 21.350 66.681 1.00 9.13 157 PRO B C 1
ATOM 2530 O O . PRO B 1 179 ? 50.494 22.177 66.611 1.00 9.61 157 PRO B O 1
ATOM 2534 N N . HIS B 1 180 ? 51.783 20.588 65.648 1.00 8.53 158 HIS B N 1
ATOM 2535 C CA . HIS B 1 180 ? 51.069 20.714 64.361 1.00 9.18 158 HIS B CA 1
ATOM 2536 C C . HIS B 1 180 ? 49.590 20.439 64.509 1.00 9.24 158 HIS B C 1
ATOM 2537 O O . HIS B 1 180 ? 48.743 21.170 63.972 1.00 9.74 158 HIS B O 1
ATOM 2544 N N . GLY B 1 181 ? 49.259 19.347 65.196 1.00 9.43 159 GLY B N 1
ATOM 2545 C CA . GLY B 1 181 ? 47.847 18.964 65.363 1.00 9.02 159 GLY B CA 1
ATOM 2546 C C . GLY B 1 181 ? 47.029 20.020 66.070 1.00 9.76 159 GLY B C 1
ATOM 2547 O O . GLY B 1 181 ? 45.887 20.286 65.695 1.00 9.05 159 GLY B O 1
ATOM 2548 N N . VAL B 1 182 ? 47.585 20.593 67.127 1.00 9.29 160 VAL B N 1
ATOM 2549 C CA . VAL B 1 182 ? 46.879 21.623 67.882 1.00 8.06 160 VAL B CA 1
ATOM 2550 C C . VAL B 1 182 ? 46.617 22.852 67.017 1.00 8.23 160 VAL B C 1
ATOM 2551 O O . VAL B 1 182 ? 45.505 23.384 66.968 1.00 8.59 160 VAL B O 1
ATOM 2555 N N . VAL B 1 183 ? 47.642 23.291 66.303 1.00 7.41 161 VAL B N 1
ATOM 2556 C CA . VAL B 1 183 ? 47.500 24.487 65.475 1.00 6.85 161 VAL B CA 1
ATOM 2557 C C . VAL B 1 183 ? 46.569 24.271 64.292 1.00 6.92 161 VAL B C 1
ATOM 2558 O O . VAL B 1 183 ? 45.750 25.161 64.001 1.00 8.13 161 VAL B O 1
ATOM 2562 N N . ALA B 1 184 ? 46.725 23.132 63.592 1.00 5.43 162 ALA B N 1
ATOM 2563 C CA . ALA B 1 184 ? 45.831 22.803 62.470 1.00 5.19 162 ALA B CA 1
ATOM 2564 C C . ALA B 1 184 ? 44.392 22.804 62.989 1.00 7.48 162 ALA B C 1
ATOM 2565 O O . ALA B 1 184 ? 43.455 23.200 62.273 1.00 7.10 162 ALA B O 1
ATOM 2567 N N . ALA B 1 185 ? 44.198 22.317 64.214 1.00 7.24 163 ALA B N 1
ATOM 2568 C CA . ALA B 1 185 ? 42.834 22.211 64.780 1.00 6.72 163 ALA B CA 1
ATOM 2569 C C . ALA B 1 185 ? 42.159 23.553 64.974 1.00 6.80 163 ALA B C 1
ATOM 2570 O O . ALA B 1 185 ? 40.931 23.608 64.993 1.00 7.42 163 ALA B O 1
ATOM 2572 N N . VAL B 1 186 ? 42.942 24.627 65.126 1.00 6.00 164 VAL B N 1
ATOM 2573 C CA . VAL B 1 186 ? 42.392 25.996 65.265 1.00 6.26 164 VAL B CA 1
ATOM 2574 C C . VAL B 1 186 ? 41.839 26.524 63.923 1.00 6.85 164 VAL B C 1
ATOM 2575 O O . VAL B 1 186 ? 40.724 27.041 63.848 1.00 6.92 164 VAL B O 1
ATOM 2579 N N . SER B 1 187 ? 42.616 26.378 62.848 1.00 6.82 165 SER B N 1
ATOM 2580 C CA . SER B 1 187 ? 42.149 26.875 61.545 1.00 6.51 165 SER B CA 1
ATOM 2581 C C . SER B 1 187 ? 41.074 26.043 60.910 1.00 7.08 165 SER B C 1
ATOM 2582 O O . SER B 1 187 ? 40.255 26.559 60.160 1.00 6.04 165 SER B O 1
ATOM 2585 N N . ALA B 1 188 ? 41.114 24.723 61.171 1.00 6.40 166 ALA B N 1
ATOM 2586 C CA . ALA B 1 188 ? 40.205 23.769 60.499 1.00 7.55 166 ALA B CA 1
ATOM 2587 C C . ALA B 1 188 ? 38.717 24.113 60.486 1.00 4.99 166 ALA B C 1
ATOM 2588 O O . ALA B 1 188 ? 38.113 24.051 59.420 1.00 6.08 166 ALA B O 1
ATOM 2590 N N . PRO B 1 189 ? 38.095 24.418 61.650 1.00 5.72 167 PRO B N 1
ATOM 2591 C CA . PRO B 1 189 ? 36.674 24.773 61.571 1.00 5.35 167 PRO B CA 1
ATOM 2592 C C . PRO B 1 189 ? 36.350 26.098 60.895 1.00 4.78 167 PRO B C 1
ATOM 2593 O O . PRO B 1 189 ? 35.210 26.259 60.474 1.00 5.92 167 PRO B O 1
ATOM 2597 N N . LEU B 1 190 ? 37.328 26.997 60.788 1.00 5.15 168 LEU B N 1
ATOM 2598 C CA . LEU B 1 190 ? 37.172 28.245 60.054 1.00 5.81 168 LEU B CA 1
ATOM 2599 C C . LEU B 1 190 ? 37.088 27.950 58.553 1.00 6.36 168 LEU B C 1
ATOM 2600 O O . LEU B 1 190 ? 36.175 28.464 57.869 1.00 7.13 168 LEU B O 1
ATOM 2605 N N . TYR B 1 191 ? 38.016 27.136 58.053 1.00 6.31 169 TYR B N 1
ATOM 2606 C CA . TYR B 1 191 ? 37.960 26.694 56.670 1.00 6.91 169 TYR B CA 1
ATOM 2607 C C . TYR B 1 191 ? 36.746 25.791 56.391 1.00 6.80 169 TYR B C 1
ATOM 2608 O O . TYR B 1 191 ? 36.181 25.856 55.308 1.00 6.98 169 TYR B O 1
ATOM 2617 N N . TYR B 1 192 ? 36.320 24.978 57.356 1.00 5.00 170 TYR B N 1
ATOM 2618 C CA . TYR B 1 192 ? 35.162 24.118 57.085 1.00 5.48 170 TYR B CA 1
ATOM 2619 C C . TYR B 1 192 ? 33.921 24.994 56.947 1.00 5.94 170 TYR B C 1
ATOM 2620 O O . TYR B 1 192 ? 33.046 24.744 56.125 1.00 4.32 170 TYR B O 1
ATOM 2629 N N . ALA B 1 193 ? 33.823 26.018 57.789 1.00 7.58 171 ALA B N 1
ATOM 2630 C CA . ALA B 1 193 ? 32.752 27.020 57.563 1.00 10.31 171 ALA B CA 1
ATOM 2631 C C . ALA B 1 193 ? 32.838 27.732 56.226 1.00 11.52 171 ALA B C 1
ATOM 2632 O O . ALA B 1 193 ? 31.804 27.816 55.538 1.00 14.05 171 ALA B O 1
ATOM 2634 N N . LEU B 1 194 ? 34.029 28.179 55.831 1.00 13.36 172 LEU B N 1
ATOM 2635 C CA . LEU B 1 194 ? 34.269 28.874 54.560 1.00 15.16 172 LEU B CA 1
ATOM 2636 C C . LEU B 1 194 ? 33.725 27.988 53.449 1.00 15.61 172 LEU B C 1
ATOM 2637 O O . LEU B 1 194 ? 32.778 28.379 52.714 1.00 17.82 172 LEU B O 1
ATOM 2642 N N . LEU B 1 195 ? 34.284 26.788 53.361 1.00 14.02 173 LEU B N 1
ATOM 2643 C CA . LEU B 1 195 ? 34.238 25.999 52.152 1.00 12.78 173 LEU B CA 1
ATOM 2644 C C . LEU B 1 195 ? 33.118 24.966 52.149 1.00 11.51 173 LEU B C 1
ATOM 2645 O O . LEU B 1 195 ? 32.490 24.752 51.117 1.00 11.87 173 LEU B O 1
ATOM 2650 N N . ASN B 1 196 ? 32.844 24.349 53.286 1.00 8.45 174 ASN B N 1
ATOM 2651 C CA . ASN B 1 196 ? 31.922 23.230 53.280 1.00 7.14 174 ASN B CA 1
ATOM 2652 C C . ASN B 1 196 ? 30.513 23.701 53.620 1.00 6.57 174 ASN B C 1
ATOM 2653 O O . ASN B 1 196 ? 29.577 23.479 52.865 1.00 6.89 174 ASN B O 1
ATOM 2658 N N . THR B 1 197 ? 30.352 24.374 54.758 1.00 6.12 175 THR B N 1
ATOM 2659 C CA . THR B 1 197 ? 29.024 24.818 55.153 1.00 7.19 175 THR B CA 1
ATOM 2660 C C . THR B 1 197 ? 28.621 26.107 54.406 1.00 5.72 175 THR B C 1
ATOM 2661 O O . THR B 1 197 ? 27.417 26.345 54.185 1.00 4.94 175 THR B O 1
ATOM 2665 N N . GLY B 1 198 ? 29.588 26.964 54.080 1.00 5.68 176 GLY B N 1
ATOM 2666 C CA . GLY B 1 198 ? 29.310 28.159 53.287 1.00 7.87 176 GLY B CA 1
ATOM 2667 C C . GLY B 1 198 ? 28.746 29.289 54.132 1.00 9.52 176 GLY B C 1
ATOM 2668 O O . GLY B 1 198 ? 28.014 30.157 53.616 1.00 12.24 176 GLY B O 1
ATOM 2669 N N . ARG B 1 199 ? 29.031 29.247 55.415 1.00 10.18 177 ARG B N 1
ATOM 2670 C CA A ARG B 1 199 ? 28.596 30.238 56.409 0.70 11.36 177 ARG B CA 1
ATOM 2671 C CA B ARG B 1 199 ? 28.536 30.335 56.248 0.30 10.04 177 ARG B CA 1
ATOM 2672 C C . ARG B 1 199 ? 29.608 31.391 56.454 1.00 10.73 177 ARG B C 1
ATOM 2673 O O . ARG B 1 199 ? 30.800 31.168 56.189 1.00 11.42 177 ARG B O 1
ATOM 2688 N N . SER B 1 200 ? 29.183 32.577 56.863 1.00 9.11 178 SER B N 1
ATOM 2689 C CA . SER B 1 200 ? 30.148 33.627 57.105 1.00 8.60 178 SER B CA 1
ATOM 2690 C C . SER B 1 200 ? 30.772 33.404 58.453 1.00 7.75 178 SER B C 1
ATOM 2691 O O . SER B 1 200 ? 30.139 32.878 59.366 1.00 7.71 178 SER B O 1
ATOM 2694 N N . LEU B 1 201 ? 32.018 33.836 58.565 1.00 6.68 179 LEU B N 1
ATOM 2695 C CA . LEU B 1 201 ? 32.773 33.697 59.801 1.00 5.79 179 LEU B CA 1
ATOM 2696 C C . LEU B 1 201 ? 32.706 34.933 60.645 1.00 5.57 179 LEU B C 1
ATOM 2697 O O . LEU B 1 201 ? 32.736 36.048 60.117 1.00 5.53 179 LEU B O 1
ATOM 2702 N N . THR B 1 202 ? 32.641 34.719 61.959 1.00 6.27 180 THR B N 1
ATOM 2703 C CA . THR B 1 202 ? 32.588 35.802 62.929 1.00 7.23 180 THR B CA 1
ATOM 2704 C C . THR B 1 202 ? 33.724 35.682 63.925 1.00 7.95 180 THR B C 1
ATOM 2705 O O . THR B 1 202 ? 34.410 34.679 64.030 1.00 7.97 180 THR B O 1
ATOM 2709 N N . GLU B 1 203 ? 33.944 36.746 64.669 1.00 7.35 181 GLU B N 1
ATOM 2710 C CA . GLU B 1 203 ? 34.952 36.677 65.697 1.00 7.37 181 GLU B CA 1
ATOM 2711 C C . GLU B 1 203 ? 34.632 35.604 66.743 1.00 6.91 181 GLU B C 1
ATOM 2712 O O . GLU B 1 203 ? 35.548 35.041 67.330 1.00 6.86 181 GLU B O 1
ATOM 2718 N N . ALA B 1 204 ? 33.341 35.371 67.021 1.00 7.25 182 ALA B N 1
ATOM 2719 C CA . ALA B 1 204 ? 32.921 34.329 67.942 1.00 7.01 182 ALA B CA 1
ATOM 2720 C C . ALA B 1 204 ? 33.347 32.948 67.469 1.00 7.03 182 ALA B C 1
ATOM 2721 O O . ALA B 1 204 ? 33.697 32.116 68.289 1.00 6.74 182 ALA B O 1
ATOM 2723 N N . ASP B 1 205 ? 33.337 32.731 66.151 1.00 7.39 183 ASP B N 1
ATOM 2724 C CA . ASP B 1 205 ? 33.814 31.471 65.568 1.00 7.82 183 ASP B CA 1
ATOM 2725 C C . ASP B 1 205 ? 35.306 31.294 65.860 1.00 7.06 183 ASP B C 1
ATOM 2726 O O . ASP B 1 205 ? 35.781 30.195 66.182 1.00 7.21 183 ASP B O 1
ATOM 2731 N N . ALA B 1 206 ? 36.064 32.375 65.729 1.00 7.16 184 ALA B N 1
ATOM 2732 C CA . ALA B 1 206 ? 37.495 32.337 66.014 1.00 7.22 184 ALA B CA 1
ATOM 2733 C C . ALA B 1 206 ? 37.767 31.987 67.482 1.00 7.50 184 ALA B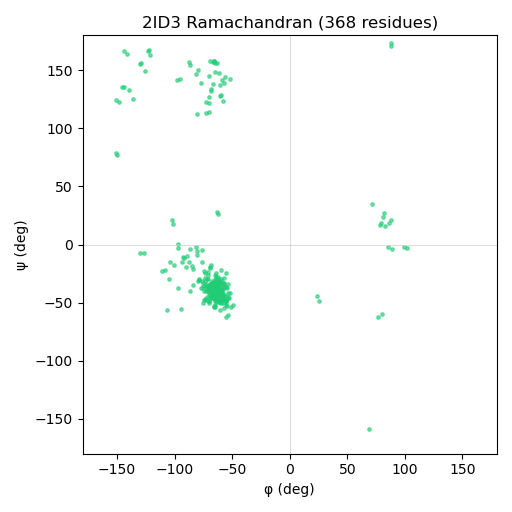 C 1
ATOM 2734 O O . ALA B 1 206 ? 38.559 31.092 67.808 1.00 7.88 184 ALA B O 1
ATOM 2736 N N . ASP B 1 207 ? 37.071 32.676 68.363 1.00 6.85 185 ASP B N 1
ATOM 2737 C CA . ASP B 1 207 ? 37.205 32.395 69.811 1.00 7.52 185 ASP B CA 1
ATOM 2738 C C . ASP B 1 207 ? 36.856 30.926 70.167 1.00 7.48 185 ASP B C 1
ATOM 2739 O O . ASP B 1 207 ? 37.556 30.305 70.976 1.00 7.70 185 ASP B O 1
ATOM 2744 N N . ARG B 1 208 ? 35.786 30.377 69.596 1.00 7.22 186 ARG B N 1
ATOM 2745 C CA . ARG B 1 208 ? 35.423 28.972 69.860 1.00 8.23 186 ARG B CA 1
ATOM 2746 C C . ARG B 1 208 ? 36.417 27.996 69.260 1.00 8.25 186 ARG B C 1
ATOM 2747 O O . ARG B 1 208 ? 36.716 26.957 69.861 1.00 8.78 186 ARG B O 1
ATOM 2755 N N . ALA B 1 209 ? 36.966 28.319 68.083 1.00 7.04 187 ALA B N 1
ATOM 2756 C CA . ALA B 1 209 ? 37.992 27.449 67.484 1.00 6.46 187 ALA B CA 1
ATOM 2757 C C . ALA B 1 209 ? 39.199 27.382 68.416 1.00 7.31 187 ALA B C 1
ATOM 2758 O O . ALA B 1 209 ? 39.775 26.323 68.632 1.00 8.79 187 ALA B O 1
ATOM 2760 N N . ALA B 1 210 ? 39.597 28.539 68.928 1.00 7.28 188 ALA B N 1
ATOM 2761 C CA . ALA B 1 210 ? 40.742 28.579 69.826 1.00 7.01 188 ALA B CA 1
ATOM 2762 C C . ALA B 1 210 ? 40.430 27.914 71.165 1.00 7.41 188 ALA B C 1
ATOM 2763 O O . ALA B 1 210 ? 41.285 27.248 71.753 1.00 8.64 188 ALA B O 1
ATOM 2765 N N . ARG B 1 211 ? 39.221 28.120 71.673 1.00 7.17 189 ARG B N 1
ATOM 2766 C CA . ARG B 1 211 ? 38.869 27.517 72.962 1.00 7.33 189 ARG B CA 1
ATOM 2767 C C . ARG B 1 211 ? 38.768 26.008 72.853 1.00 7.66 189 ARG B C 1
ATOM 2768 O O . ARG B 1 211 ? 39.203 25.283 73.740 1.00 8.35 189 ARG B O 1
ATOM 2776 N N . ALA B 1 212 ? 38.184 25.526 71.759 1.00 7.63 190 ALA B N 1
ATOM 2777 C CA . ALA B 1 212 ? 38.066 24.086 71.561 1.00 8.05 190 ALA B CA 1
ATOM 2778 C C . ALA B 1 212 ? 39.441 23.440 71.503 1.00 7.88 190 ALA B C 1
ATOM 2779 O O . ALA B 1 212 ? 39.657 22.437 72.155 1.00 8.07 190 ALA B O 1
ATOM 2781 N N . ALA B 1 213 ? 40.352 23.993 70.688 1.00 7.21 191 ALA B N 1
ATOM 2782 C CA . ALA B 1 213 ? 41.683 23.413 70.550 1.00 6.91 191 ALA B CA 1
ATOM 2783 C C . ALA B 1 213 ? 42.440 23.441 71.883 1.00 7.82 191 ALA B C 1
ATOM 2784 O O . ALA B 1 213 ? 43.093 22.461 72.259 1.00 7.88 191 ALA B O 1
ATOM 2786 N N . SER B 1 214 ? 42.347 24.572 72.587 1.00 8.41 192 SER B N 1
ATOM 2787 C CA . SER B 1 214 ? 43.022 24.729 73.893 1.00 9.13 192 SER B CA 1
ATOM 2788 C C . SER B 1 214 ? 42.531 23.715 74.902 1.00 9.26 192 SER B C 1
ATOM 2789 O O . SER B 1 214 ? 43.334 23.075 75.594 1.00 9.16 192 SER B O 1
ATOM 2792 N N . THR B 1 215 ? 41.213 23.575 74.992 1.00 8.56 193 THR B N 1
ATOM 2793 C CA . THR B 1 215 ? 40.601 22.594 75.896 1.00 8.42 193 THR B CA 1
ATOM 2794 C C . THR B 1 215 ? 41.076 21.163 75.591 1.00 8.55 193 THR B C 1
ATOM 2795 O O . THR B 1 215 ? 41.487 20.418 76.486 1.00 8.89 193 THR B O 1
ATOM 2799 N N . ALA B 1 216 ? 40.993 20.773 74.320 1.00 7.95 194 ALA B N 1
ATOM 2800 C CA . ALA B 1 216 ? 41.417 19.438 73.914 1.00 8.43 194 ALA B CA 1
ATOM 2801 C C . ALA B 1 216 ? 42.934 19.251 74.142 1.00 8.88 194 ALA B C 1
ATOM 2802 O O . ALA B 1 216 ? 43.366 18.190 74.593 1.00 8.66 194 ALA B O 1
ATOM 2804 N N . ALA B 1 217 ? 43.731 20.299 73.899 1.00 9.30 195 ALA B N 1
ATOM 2805 C CA . ALA B 1 217 ? 45.192 20.182 74.074 1.00 9.22 195 ALA B CA 1
ATOM 2806 C C . ALA B 1 217 ? 45.542 19.974 75.542 1.00 10.37 195 ALA B C 1
ATOM 2807 O O . ALA B 1 217 ? 46.384 19.132 75.859 1.00 11.05 195 ALA B O 1
ATOM 2809 N N . ARG B 1 218 ? 44.911 20.758 76.426 1.00 10.17 196 ARG B N 1
ATOM 2810 C CA . ARG B 1 218 ? 45.115 20.606 77.875 1.00 10.09 196 ARG B CA 1
ATOM 2811 C C . ARG B 1 218 ? 44.777 19.188 78.345 1.00 10.35 196 ARG B C 1
ATOM 2812 O O . ARG B 1 218 ? 45.423 18.667 79.273 1.00 10.81 196 ARG B O 1
ATOM 2820 N N . ALA B 1 219 ? 43.774 18.570 77.713 1.00 10.28 197 ALA B N 1
ATOM 2821 C CA . ALA B 1 219 ? 43.302 17.238 78.077 1.00 10.76 197 ALA B CA 1
ATOM 2822 C C . ALA B 1 219 ? 44.166 16.112 77.499 1.00 11.14 197 ALA B C 1
ATOM 2823 O O . ALA B 1 219 ? 43.925 14.942 77.793 1.00 12.10 197 ALA B O 1
ATOM 2825 N N . GLY B 1 220 ? 45.147 16.463 76.672 1.00 10.45 198 GLY B N 1
ATOM 2826 C CA . GLY B 1 220 ? 46.107 15.520 76.112 1.00 10.24 198 GLY B CA 1
ATOM 2827 C C . GLY B 1 220 ? 45.682 14.858 74.812 1.00 9.67 198 GLY B C 1
ATOM 2828 O O . GLY B 1 220 ? 46.221 13.791 74.436 1.00 8.22 198 GLY B O 1
ATOM 2829 N N . VAL B 1 221 ? 44.744 15.482 74.113 1.00 8.96 199 VAL B N 1
ATOM 2830 C CA . VAL B 1 221 ? 44.230 14.873 72.882 1.00 9.63 199 VAL B CA 1
ATOM 2831 C C . VAL B 1 221 ? 45.309 14.659 71.804 1.00 8.62 199 VAL B C 1
ATOM 2832 O O . VAL B 1 221 ? 45.239 13.670 71.059 1.00 9.07 199 VAL B O 1
ATOM 2836 N N . TRP B 1 222 ? 46.286 15.562 71.724 1.00 8.74 200 TRP B N 1
ATOM 2837 C CA . TRP B 1 222 ? 47.351 15.421 70.716 1.00 8.52 200 TRP B CA 1
ATOM 2838 C C . TRP B 1 222 ? 48.669 14.888 71.254 1.00 8.17 200 TRP B C 1
ATOM 2839 O O . TRP B 1 222 ? 49.691 15.035 70.612 1.00 7.78 200 TRP B O 1
ATOM 2850 N N . VAL B 1 223 ? 48.625 14.223 72.403 1.00 9.72 201 VAL B N 1
ATOM 2851 C CA . VAL B 1 223 ? 49.792 13.512 72.890 1.00 10.85 201 VAL B CA 1
ATOM 2852 C C . VAL B 1 223 ? 50.016 12.303 71.999 1.00 12.80 201 VAL B C 1
ATOM 2853 O O . VAL B 1 223 ? 49.143 11.454 71.841 1.00 13.27 201 VAL B O 1
ATOM 2857 N N . THR B 1 224 ? 51.205 12.261 71.404 1.00 14.66 202 THR B N 1
ATOM 2858 C CA . THR B 1 224 ? 51.524 11.345 70.322 1.00 16.40 202 THR B CA 1
ATOM 2859 C C . THR B 1 224 ? 51.775 9.937 70.842 1.00 17.40 202 THR B C 1
ATOM 2860 O O . THR B 1 224 ? 52.427 9.753 71.878 1.00 18.01 202 THR B O 1
ATOM 2864 N N . GLY B 1 225 ? 51.259 8.947 70.115 1.00 18.48 203 GLY B N 1
ATOM 2865 C CA . GLY B 1 225 ? 51.502 7.535 70.432 1.00 18.97 203 GLY B CA 1
ATOM 2866 C C . GLY B 1 225 ? 50.879 7.109 71.746 1.00 19.59 203 GLY B C 1
ATOM 2867 O O . GLY B 1 225 ? 51.570 6.590 72.633 1.00 20.42 203 GLY B O 1
#

CATH classification: 1.10.10.60 (+1 more: 1.10.357.10)

Sequence (379 aa):
GGRTARRIREAVLLAAGDALAADGFDDALDLGEIARRAGVGKTTVYRRWGTPGGLAADLLADAEQSLPRADTGALEEDLRANARLVVRTLDDPRQGRLFRRALIAASLCNEQAAEALHRFYAVRVDDEWAGCVRRDAVARGEVPDGTDPHGVVAAVSAPLYYALLNTGRSLTEADADRAARAASTAARAGVWVTGGRTARIREAVLLAAGDALAADGFDALDLGEIARRAGVGKTTVYYRRWGTPGGLAADLLADAEQSLPRADTGALEEDLRANARLVVRTLDDPRQGRLFRALIAASLCNEQAAEALHRFYAVRVDEWAGCVRDAVARGEVPDGTDPHGVVAAVSAPLYYALLNTGRRSLTEADADRAARAASTAARAGVWVTG

Foldseek 3Di:
DPPVVLLLVLLLVLLLQCCLVPALVPDDQVVSCVNSVHDSVVSCVPQVDSLSSLLVNLVCLVPDDAFDDDPDQLVRQLVVLLVLLVQLLDSSSVSSVVRLVVSLVVDVSSVVSNVVSVVSNQVRSLVSVVSCCVVVQFDPQADSSVLNCQQCVVVVCCSPPVVHRDDSVSNSVSSVVSSVCRNVPVRRDD/DVVVVLLVLLLVLLLQCCLPPFLVPRFQCVSCVNSVHDSCVSCVPQVGSLSSLLVNLVVLVPQDAFDDDPDQLVRQLVVLLVLLVQCQPSSSVSSVVRLVVSLVVDVSSVVSNVVSVVSNQVRSLVSVVSCCVVVQFDPQQDSSVLNCQQCVVVVCCVPPVNHRDDSVSNSVSSVVSSVCRNVPVRRDD

InterPro domains:
  IPR001647 DNA-binding HTH domain, TetR-type [PF00440] (26-61)
  IPR001647 DNA-binding HTH domain, TetR-type [PS50977] (17-77)
  IPR009057 Homedomain-like superfamily [SSF46689] (14-76)
  IPR011075 Tetracyclin repressor-like, C-terminal domain [PF16859] (81-190)
  IPR036271 Tetracyclin repressor-like, C-terminal domain superfamily [SSF48498] (82-199)
  IPR050109 HTH-type, TetR-like transcriptional regulator [PTHR30055] (10-198)